Protein AF-0000000076752514 (afdb_homodimer)

Organism: NCBI:txid927661

Radius of gyration: 24.22 Å; Cα contacts (8 Å, |Δi|>4): 486; chains: 2; bounding box: 102×72×49 Å

Foldseek 3Di:
DPPPPPPPPDVVNVVLLVLLLCLQLVQCQPPNLVRQDLVNSCVVSVHDSVVCCVVPVDSLSSVLSSLVVVLVPDDADADPQALLVQQLRLLVSLLVCCQRRLVRRLVRLVVCPPVDVSSVVSNCSSVCSSCVSVLVSCVVWADPVLRVVLSCQLSVVSSCQCNVVVHHCDSVNNSVSSCVSCVVGDGDPPNPPPPD/DPPPPPPPPDVVVVVVLVLLLCLQLVQCQPPNLVRQDLVNSCVVSVHDSVVCCVVPVDSLSSVLSSLVVVLVPDDADADPQALLVQQLRLLVQLLVCCQRRLVRRLVRLVVCPPVDVSSVVSNVSSVCSSCVSVLVSCVVFADPVLRVVLSCQLSVVSSCQCNVVVHHCDSVNNSVSSCVSCVVGDGDPPNPPPPD

Sequence (392 aa):
MGTDPDASVDPRVARTHRDVVRTAADLLMSGGWDTVTHAEVARRAGYSKATLYAHWPTRLDLIRDAVTQICDEARHPEPGGDLRTDLVTGLTDFAQDLTGRLARVLGGVIERSGTDPVVEELRRLLYDTGTRMLRTVLETHLDARDVDPVLALLAGGIFVRIAFEGLVATPELIEDLVVRALASVQLPAGSDGQASMGTDPDASVDPRVARTHRDVVRTAADLLMSGGWDTVTHAEVARRAGYSKATLYAHWPTRLDLIRDAVTQICDEARHPEPGGDLRTDLVTGLTDFAQDLTGRLARVLGGVIERSGTDPVVEELRRLLYDTGTRMLRTVLETHLDARDVDPVLALLAGGIFVRIAFEGLVATPELIEDLVVRALASVQLPAGSDGQAS

Structure (mmCIF, N/CA/C/O backbone):
data_AF-0000000076752514-model_v1
#
loop_
_entity.id
_entity.type
_entity.pdbx_description
1 polymer 'Transcriptional regulator'
#
loop_
_atom_site.group_PDB
_atom_site.id
_atom_site.type_symbol
_atom_site.label_atom_id
_atom_site.label_alt_id
_atom_site.label_comp_id
_atom_site.label_asym_id
_atom_site.label_entity_id
_atom_site.label_seq_id
_atom_site.pdbx_PDB_ins_code
_atom_site.Cartn_x
_atom_site.Cartn_y
_atom_site.Cartn_z
_atom_site.occupancy
_atom_site.B_iso_or_equiv
_atom_site.auth_seq_id
_atom_site.auth_comp_id
_atom_site.auth_asym_id
_atom_site.auth_atom_id
_atom_site.pdbx_PDB_model_num
ATOM 1 N N . MET A 1 1 ? -48.531 -16.172 -22.125 1 37.53 1 MET A N 1
ATOM 2 C CA . MET A 1 1 ? -47.906 -16.922 -21.062 1 37.53 1 MET A CA 1
ATOM 3 C C . MET A 1 1 ? -46.406 -16.609 -20.984 1 37.53 1 MET A C 1
ATOM 5 O O . MET A 1 1 ? -45.625 -17.109 -21.812 1 37.53 1 MET A O 1
ATOM 9 N N . GLY A 1 2 ? -46 -15.344 -20.922 1 39.94 2 GLY A N 1
ATOM 10 C CA . GLY A 1 2 ? -44.688 -14.719 -20.984 1 39.94 2 GLY A CA 1
ATOM 11 C C . GLY A 1 2 ? -43.688 -15.32 -20 1 39.94 2 GLY A C 1
ATOM 12 O O . GLY A 1 2 ? -43.875 -15.227 -18.781 1 39.94 2 GLY A O 1
ATOM 13 N N . THR A 1 3 ? -43.062 -16.5 -20.297 1 40.81 3 THR A N 1
ATOM 14 C CA . THR A 1 3 ? -42.062 -17.188 -19.484 1 40.81 3 THR A CA 1
ATOM 15 C C . THR A 1 3 ? -40.969 -16.219 -19.062 1 40.81 3 THR A C 1
ATOM 17 O O . THR A 1 3 ? -40.25 -15.672 -19.906 1 40.81 3 THR A O 1
ATOM 20 N N . ASP A 1 4 ? -41.219 -15.328 -18.156 1 44.03 4 ASP A N 1
ATOM 21 C CA . ASP A 1 4 ? -40.281 -14.359 -17.562 1 44.03 4 ASP A CA 1
ATOM 22 C C . ASP A 1 4 ? -38.969 -15.023 -17.203 1 44.03 4 ASP A C 1
ATOM 24 O O . ASP A 1 4 ? -38.938 -15.969 -16.406 1 44.03 4 ASP A O 1
ATOM 28 N N . PRO A 1 5 ? -37.969 -15.266 -18.062 1 44.31 5 PRO A N 1
ATOM 29 C CA . PRO A 1 5 ? -36.688 -15.953 -17.875 1 44.31 5 PRO A CA 1
ATOM 30 C C . PRO A 1 5 ? -36 -15.523 -16.594 1 44.31 5 PRO A C 1
ATOM 32 O O . PRO A 1 5 ? -35.188 -14.586 -16.609 1 44.31 5 PRO A O 1
ATOM 35 N N . ASP A 1 6 ? -36.562 -15.086 -15.594 1 44.38 6 ASP A N 1
ATOM 36 C CA . ASP A 1 6 ? -35.781 -15.016 -14.367 1 44.38 6 ASP A CA 1
ATOM 37 C C . ASP A 1 6 ? -35 -16.297 -14.148 1 44.38 6 ASP A C 1
ATOM 39 O O . ASP A 1 6 ? -35.5 -17.266 -13.594 1 44.38 6 ASP A O 1
ATOM 43 N N . ALA A 1 7 ? -34.312 -16.953 -15.078 1 50.41 7 ALA A N 1
ATOM 44 C CA . ALA A 1 7 ? -33.656 -18.25 -15.203 1 50.41 7 ALA A CA 1
ATOM 45 C C . ALA A 1 7 ? -32.938 -18.625 -13.898 1 50.41 7 ALA A C 1
ATOM 47 O O . ALA A 1 7 ? -31.984 -17.969 -13.492 1 50.41 7 ALA A O 1
ATOM 48 N N . SER A 1 8 ? -33.469 -19.125 -12.812 1 59.75 8 SER A N 1
ATOM 49 C CA . SER A 1 8 ? -33.094 -19.766 -11.555 1 59.75 8 SER A CA 1
ATOM 50 C C . SER A 1 8 ? -31.828 -20.594 -11.727 1 59.75 8 SER A C 1
ATOM 52 O O . SER A 1 8 ? -31.781 -21.5 -12.555 1 59.75 8 SER A O 1
ATOM 54 N N . VAL A 1 9 ? -30.656 -19.953 -11.422 1 69.56 9 VAL A N 1
ATOM 55 C CA . VAL A 1 9 ? -29.406 -20.703 -11.438 1 69.56 9 VAL A CA 1
ATOM 56 C C . VAL A 1 9 ? -29.609 -22.094 -10.82 1 69.56 9 VAL A C 1
ATOM 58 O O . VAL A 1 9 ? -30.328 -22.219 -9.812 1 69.56 9 VAL A O 1
ATOM 61 N N . ASP A 1 10 ? -29.359 -23.188 -11.602 1 82.38 10 ASP A N 1
ATOM 62 C CA . ASP A 1 10 ? -29.344 -24.562 -11.094 1 82.38 10 ASP A CA 1
ATOM 63 C C . ASP A 1 10 ? -28.688 -24.625 -9.719 1 82.38 10 ASP A C 1
ATOM 65 O O . ASP A 1 10 ? -27.609 -24.078 -9.508 1 82.38 10 ASP A O 1
ATOM 69 N N . PRO A 1 11 ? -29.516 -24.984 -8.695 1 85.19 11 PRO A N 1
ATOM 70 C CA . PRO A 1 11 ? -29 -25.062 -7.332 1 85.19 11 PRO A CA 1
ATOM 71 C C . PRO A 1 11 ? -27.625 -25.719 -7.262 1 85.19 11 PRO A C 1
ATOM 73 O O . PRO A 1 11 ? -26.797 -25.359 -6.414 1 85.19 11 PRO A O 1
ATOM 76 N N . ARG A 1 12 ? -27.359 -26.703 -8.047 1 84.12 12 ARG A N 1
ATOM 77 C CA . ARG A 1 12 ? -26.062 -27.359 -8.055 1 84.12 12 ARG A CA 1
ATOM 78 C C . ARG A 1 12 ? -24.953 -26.391 -8.484 1 84.12 12 ARG A C 1
ATOM 80 O O . ARG A 1 12 ? -23.875 -26.391 -7.902 1 84.12 12 ARG A O 1
ATOM 87 N N . VAL A 1 13 ? -25.281 -25.641 -9.461 1 84.31 13 VAL A N 1
ATOM 88 C CA . VAL A 1 13 ? -24.344 -24.656 -9.961 1 84.31 13 VAL A CA 1
ATOM 89 C C . VAL A 1 13 ? -24.094 -23.578 -8.898 1 84.31 13 VAL A C 1
ATOM 91 O O . VAL A 1 13 ? -22.969 -23.141 -8.688 1 84.31 13 VAL A O 1
ATOM 94 N N . ALA A 1 14 ? -25.109 -23.281 -8.242 1 87.56 14 ALA A N 1
ATOM 95 C CA . ALA A 1 14 ? -25 -22.281 -7.188 1 87.56 14 ALA A CA 1
ATOM 96 C C . ALA A 1 14 ? -24.141 -22.781 -6.039 1 87.56 14 ALA A C 1
ATOM 98 O O . ALA A 1 14 ? -23.344 -22.016 -5.473 1 87.56 14 ALA A O 1
ATOM 99 N N . ARG A 1 15 ? -24.297 -23.969 -5.664 1 89.31 15 ARG A N 1
ATOM 100 C CA . ARG A 1 15 ? -23.5 -24.562 -4.605 1 89.31 15 ARG A CA 1
ATOM 101 C C . ARG A 1 15 ? -22.031 -24.625 -5 1 89.31 15 ARG A C 1
ATOM 103 O O . ARG A 1 15 ? -21.141 -24.312 -4.191 1 89.31 15 ARG A O 1
ATOM 110 N N . THR A 1 16 ? -21.797 -25.016 -6.254 1 90.19 16 THR A N 1
ATOM 111 C CA . THR A 1 16 ? -20.438 -25.062 -6.77 1 90.19 16 THR A CA 1
ATOM 112 C C . THR A 1 16 ? -19.781 -23.688 -6.691 1 90.19 16 THR A C 1
ATOM 114 O O . THR A 1 16 ? -18.656 -23.547 -6.199 1 90.19 16 THR A O 1
ATOM 117 N N . HIS A 1 17 ? -20.531 -22.734 -7.133 1 93.81 17 HIS A N 1
ATOM 118 C CA . HIS A 1 17 ? -20 -21.375 -7.137 1 93.81 17 HIS A CA 1
ATOM 119 C C . HIS A 1 17 ? -19.672 -20.922 -5.723 1 93.81 17 HIS A C 1
ATOM 121 O O . HIS A 1 17 ? -18.594 -20.375 -5.477 1 93.81 17 HIS A O 1
ATOM 127 N N . ARG A 1 18 ? -20.547 -21.188 -4.887 1 93.81 18 ARG A N 1
ATOM 128 C CA . ARG A 1 18 ? -20.359 -20.781 -3.498 1 93.81 18 ARG A CA 1
ATOM 129 C C . ARG A 1 18 ? -19.125 -21.453 -2.896 1 93.81 18 ARG A C 1
ATOM 131 O O . ARG A 1 18 ? -18.281 -20.797 -2.301 1 93.81 18 ARG A O 1
ATOM 138 N N . ASP A 1 19 ? -19 -22.75 -3.07 1 96.5 19 ASP A N 1
ATOM 139 C CA . ASP A 1 19 ? -17.906 -23.516 -2.496 1 96.5 19 ASP A CA 1
ATOM 140 C C . ASP A 1 19 ? -16.562 -23.078 -3.072 1 96.5 19 ASP A C 1
ATOM 142 O O . ASP A 1 19 ? -15.602 -22.875 -2.33 1 96.5 19 ASP A O 1
ATOM 146 N N . VAL A 1 20 ? -16.531 -22.906 -4.34 1 97.69 20 VAL A N 1
ATOM 147 C CA . VAL A 1 20 ? -15.289 -22.594 -5.039 1 97.69 20 VAL A CA 1
ATOM 148 C C . VAL A 1 20 ? -14.852 -21.172 -4.695 1 97.69 20 VAL A C 1
ATOM 150 O O . VAL A 1 20 ? -13.688 -20.953 -4.359 1 97.69 20 VAL A O 1
ATOM 153 N N . VAL A 1 21 ? -15.781 -20.328 -4.695 1 98 21 VAL A N 1
ATOM 154 C CA . VAL A 1 21 ? -15.461 -18.938 -4.457 1 98 21 VAL A CA 1
ATOM 155 C C . VAL A 1 21 ? -15.031 -18.734 -3.004 1 98 21 VAL A C 1
ATOM 157 O O . VAL A 1 21 ? -14.078 -18.016 -2.723 1 98 21 VAL A O 1
ATOM 160 N N . ARG A 1 22 ? -15.695 -19.406 -2.117 1 97.31 22 ARG A N 1
ATOM 161 C CA . ARG A 1 22 ? -15.312 -19.344 -0.711 1 97.31 22 ARG A CA 1
ATOM 162 C C . ARG A 1 22 ? -13.906 -19.906 -0.497 1 97.31 22 ARG A C 1
ATOM 164 O O . ARG A 1 22 ? -13.102 -19.312 0.221 1 97.31 22 ARG A O 1
ATOM 171 N N . THR A 1 23 ? -13.656 -21 -1.129 1 98.12 23 THR A N 1
ATOM 172 C CA . THR A 1 23 ? -12.336 -21.609 -1.036 1 98.12 23 THR A CA 1
ATOM 173 C C . THR A 1 23 ? -11.266 -20.688 -1.599 1 98.12 23 THR A C 1
ATOM 175 O O . THR A 1 23 ? -10.211 -20.5 -0.985 1 98.12 23 THR A O 1
ATOM 178 N N . ALA A 1 24 ? -11.555 -20.078 -2.746 1 98 24 ALA A N 1
ATOM 179 C CA . ALA A 1 24 ? -10.625 -19.141 -3.367 1 98 24 ALA A CA 1
ATOM 180 C C . ALA A 1 24 ? -10.375 -17.938 -2.465 1 98 24 ALA A C 1
ATOM 182 O O . ALA A 1 24 ? -9.234 -17.484 -2.322 1 98 24 ALA A O 1
ATOM 183 N N . ALA A 1 25 ? -11.398 -17.453 -1.871 1 96.69 25 ALA A N 1
ATOM 184 C CA . ALA A 1 25 ? -11.289 -16.312 -0.967 1 96.69 25 ALA A CA 1
ATOM 185 C C . ALA A 1 25 ? -10.422 -16.656 0.244 1 96.69 25 ALA A C 1
ATOM 187 O O . ALA A 1 25 ? -9.562 -15.867 0.645 1 96.69 25 ALA A O 1
ATOM 188 N N . ASP A 1 26 ? -10.625 -17.828 0.796 1 95.44 26 ASP A N 1
ATOM 189 C CA . ASP A 1 26 ? -9.852 -18.281 1.943 1 95.44 26 ASP A CA 1
ATOM 190 C C . ASP A 1 26 ? -8.367 -18.406 1.587 1 95.44 26 ASP A C 1
ATOM 192 O O . ASP A 1 26 ? -7.5 -18.016 2.367 1 95.44 26 ASP A O 1
ATOM 196 N N . LEU A 1 27 ? -8.109 -18.938 0.419 1 95.56 27 LEU A N 1
ATOM 197 C CA . LEU A 1 27 ? -6.742 -19.094 -0.051 1 95.56 27 LEU A CA 1
ATOM 198 C C . LEU A 1 27 ? -6.086 -17.734 -0.265 1 95.56 27 LEU A C 1
ATOM 200 O O . LEU A 1 27 ? -4.934 -17.531 0.126 1 95.56 27 LEU A O 1
ATOM 204 N N . LEU A 1 28 ? -6.832 -16.875 -0.858 1 94.75 28 LEU A N 1
ATOM 205 C CA . LEU A 1 28 ? -6.32 -15.531 -1.119 1 94.75 28 LEU A CA 1
ATOM 206 C C . LEU A 1 28 ? -5.961 -14.82 0.184 1 94.75 28 LEU A C 1
ATOM 208 O O . LEU A 1 28 ? -4.887 -14.227 0.297 1 94.75 28 LEU A O 1
ATOM 212 N N . MET A 1 29 ? -6.773 -14.93 1.171 1 90.94 29 MET A N 1
ATOM 213 C CA . MET A 1 29 ? -6.602 -14.242 2.447 1 90.94 29 MET A CA 1
ATOM 214 C C . MET A 1 29 ? -5.465 -14.867 3.252 1 90.94 29 MET A C 1
ATOM 216 O O . MET A 1 29 ? -4.73 -14.164 3.945 1 90.94 29 MET A O 1
ATOM 220 N N . SER A 1 30 ? -5.273 -16.141 3.143 1 88.81 30 SER A N 1
ATOM 221 C CA . SER A 1 30 ? -4.301 -16.828 3.977 1 88.81 30 SER A CA 1
ATOM 222 C C . SER A 1 30 ? -2.939 -16.906 3.291 1 88.81 30 SER A C 1
ATOM 224 O O . SER A 1 30 ? -1.901 -16.766 3.941 1 88.81 30 SER A O 1
ATOM 226 N N . GLY A 1 31 ? -2.963 -17.094 1.942 1 86.81 31 GLY A N 1
ATOM 227 C CA . GLY A 1 31 ? -1.712 -17.391 1.259 1 86.81 31 GLY A CA 1
ATOM 228 C C . GLY A 1 31 ? -1.347 -16.344 0.219 1 86.81 31 GLY A C 1
ATOM 229 O O . GLY A 1 31 ? -0.214 -16.312 -0.265 1 86.81 31 GLY A O 1
ATOM 230 N N . GLY A 1 32 ? -2.346 -15.523 -0.124 1 88.56 32 GLY A N 1
ATOM 231 C CA . GLY A 1 32 ? -2.047 -14.469 -1.079 1 88.56 32 GLY A CA 1
ATOM 232 C C . GLY A 1 32 ? -2.383 -14.844 -2.51 1 88.56 32 GLY A C 1
ATOM 233 O O . GLY A 1 32 ? -2.939 -15.914 -2.76 1 88.56 32 GLY A O 1
ATOM 234 N N . TRP A 1 33 ? -2.049 -13.992 -3.436 1 90.44 33 TRP A N 1
ATOM 235 C CA . TRP A 1 33 ? -2.43 -14.023 -4.844 1 90.44 33 TRP A CA 1
ATOM 236 C C . TRP A 1 33 ? -1.947 -15.312 -5.508 1 90.44 33 TRP A C 1
ATOM 238 O O . TRP A 1 33 ? -2.709 -15.977 -6.215 1 90.44 33 TRP A O 1
ATOM 248 N N . ASP A 1 34 ? -0.766 -15.758 -5.219 1 88.88 34 ASP A N 1
ATOM 249 C CA . ASP A 1 34 ? -0.127 -16.859 -5.934 1 88.88 34 ASP A CA 1
ATOM 250 C C . ASP A 1 34 ? -0.702 -18.203 -5.492 1 88.88 34 ASP A C 1
ATOM 252 O O . ASP A 1 34 ? -0.526 -19.219 -6.18 1 88.88 34 ASP A O 1
ATOM 256 N N . THR A 1 35 ? -1.351 -18.219 -4.43 1 91.62 35 THR A N 1
ATOM 257 C CA . THR A 1 35 ? -1.882 -19.469 -3.912 1 91.62 35 THR A CA 1
ATOM 258 C C . THR A 1 35 ? -3.215 -19.812 -4.574 1 91.62 35 THR A C 1
ATOM 260 O O . THR A 1 35 ? -3.684 -20.938 -4.496 1 91.62 35 THR A O 1
ATOM 263 N N . VAL A 1 36 ? -3.822 -18.828 -5.184 1 96.5 36 VAL A N 1
ATOM 264 C CA . VAL A 1 36 ? -5.117 -19.047 -5.816 1 96.5 36 VAL A CA 1
ATOM 265 C C . VAL A 1 36 ? -4.918 -19.562 -7.242 1 96.5 36 VAL A C 1
ATOM 267 O O . VAL A 1 36 ? -4.727 -18.766 -8.172 1 96.5 36 VAL A O 1
ATOM 270 N N . THR A 1 37 ? -4.957 -20.844 -7.383 1 97.06 37 THR A N 1
ATOM 271 C CA . THR A 1 37 ? -4.883 -21.5 -8.68 1 97.06 37 THR A CA 1
ATOM 272 C C . THR A 1 37 ? -6.055 -22.469 -8.859 1 97.06 37 THR A C 1
ATOM 274 O O . THR A 1 37 ? -6.641 -22.938 -7.879 1 97.06 37 THR A O 1
ATOM 277 N N . HIS A 1 38 ? -6.3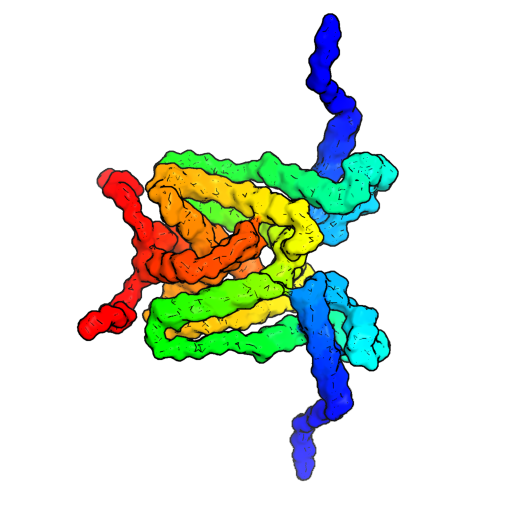36 -22.75 -10.156 1 97.81 38 HIS A N 1
ATOM 278 C CA . HIS A 1 38 ? -7.398 -23.719 -10.43 1 97.81 38 HIS A CA 1
ATOM 279 C C . HIS A 1 38 ? -7.137 -25.047 -9.727 1 97.81 38 HIS A C 1
ATOM 281 O O . HIS A 1 38 ? -8.039 -25.609 -9.102 1 97.81 38 HIS A O 1
ATOM 287 N N . ALA A 1 39 ? -5.949 -25.484 -9.781 1 97.81 39 ALA A N 1
ATOM 288 C CA . ALA A 1 39 ? -5.582 -26.781 -9.195 1 97.81 39 ALA A CA 1
ATOM 289 C C . ALA A 1 39 ? -5.789 -26.781 -7.688 1 97.81 39 ALA A C 1
ATOM 291 O O . ALA A 1 39 ? -6.438 -27.672 -7.145 1 97.81 39 ALA A O 1
ATOM 292 N N . GLU A 1 40 ? -5.301 -25.781 -7.012 1 97.69 40 GLU A N 1
ATOM 293 C CA . GLU A 1 40 ? -5.371 -25.719 -5.555 1 97.69 40 GLU A CA 1
ATOM 294 C C . GLU A 1 40 ? -6.805 -25.516 -5.078 1 97.69 40 GLU A C 1
ATOM 296 O O . GLU A 1 40 ? -7.242 -26.141 -4.113 1 97.69 40 GLU A O 1
ATOM 301 N N . VAL A 1 41 ? -7.531 -24.656 -5.742 1 98.31 41 VAL A N 1
ATOM 302 C CA . VAL A 1 41 ? -8.914 -24.375 -5.359 1 98.31 41 VAL A CA 1
ATOM 303 C C . VAL A 1 41 ? -9.766 -25.625 -5.59 1 98.31 41 VAL A C 1
ATOM 305 O O . VAL A 1 41 ? -10.594 -25.984 -4.742 1 98.31 41 VAL A O 1
ATOM 308 N N . ALA A 1 42 ? -9.578 -26.297 -6.727 1 98.12 42 ALA A N 1
ATOM 309 C CA . ALA A 1 42 ? -10.32 -27.516 -7.031 1 98.12 42 ALA A CA 1
ATOM 310 C C . ALA A 1 42 ? -10.078 -28.578 -5.965 1 98.12 42 ALA A C 1
ATOM 312 O O . ALA A 1 42 ? -11.023 -29.172 -5.438 1 98.12 42 ALA A O 1
ATOM 313 N N . ARG A 1 43 ? -8.844 -28.75 -5.664 1 97.94 43 ARG A N 1
ATOM 314 C CA . ARG A 1 43 ? -8.445 -29.75 -4.676 1 97.94 43 ARG A CA 1
ATOM 315 C C . ARG A 1 43 ? -9.102 -29.469 -3.328 1 97.94 43 ARG A C 1
ATOM 317 O O . ARG A 1 43 ? -9.688 -30.359 -2.721 1 97.94 43 ARG A O 1
ATOM 324 N N . ARG A 1 44 ? -9.086 -28.312 -2.848 1 97.31 44 ARG A N 1
ATOM 325 C CA . ARG A 1 44 ? -9.578 -27.953 -1.523 1 97.31 44 ARG A CA 1
ATOM 326 C C . ARG A 1 44 ? -11.102 -27.922 -1.49 1 97.31 44 ARG A C 1
ATOM 328 O O . ARG A 1 44 ? -11.711 -28.25 -0.469 1 97.31 44 ARG A O 1
ATOM 335 N N . ALA A 1 45 ? -11.688 -27.484 -2.574 1 97.25 45 ALA A N 1
ATOM 336 C CA . ALA A 1 45 ? -13.141 -27.344 -2.641 1 97.25 45 ALA A CA 1
ATOM 337 C C . ALA A 1 45 ? -13.797 -28.688 -2.957 1 97.25 45 ALA A C 1
ATOM 339 O O . ALA A 1 45 ? -15.008 -28.844 -2.797 1 97.25 45 ALA A O 1
ATOM 340 N N . GLY A 1 46 ? -13.023 -29.641 -3.459 1 97.5 46 GLY A N 1
ATOM 341 C CA . GLY A 1 46 ? -13.555 -30.969 -3.744 1 97.5 46 GLY A CA 1
ATOM 342 C C . GLY A 1 46 ? -14.219 -31.062 -5.102 1 97.5 46 GLY A C 1
ATOM 343 O O . GLY A 1 46 ? -15.258 -31.719 -5.242 1 97.5 46 GLY A O 1
ATOM 344 N N . TYR A 1 47 ? -13.719 -30.312 -6.039 1 97.25 47 TYR A N 1
ATOM 345 C CA . TYR A 1 47 ? -14.219 -30.359 -7.406 1 97.25 47 TYR A CA 1
ATOM 346 C C . TYR A 1 47 ? -13.102 -30.703 -8.383 1 97.25 47 TYR A C 1
ATOM 348 O O . TYR A 1 47 ? -11.922 -30.656 -8.031 1 97.25 47 TYR A O 1
ATOM 356 N N . SER A 1 48 ? -13.516 -31.047 -9.57 1 96.81 48 SER A N 1
ATOM 357 C CA . SER A 1 48 ? -12.516 -31.312 -10.609 1 96.81 48 SER A CA 1
ATOM 358 C C . SER A 1 48 ? -11.977 -30.016 -11.195 1 96.81 48 SER A C 1
ATOM 360 O O . SER A 1 48 ? -12.68 -29 -11.227 1 96.81 48 SER A O 1
ATOM 362 N N . LYS A 1 49 ? -10.719 -30.047 -11.648 1 96.94 49 LYS A N 1
ATOM 363 C CA . LYS A 1 49 ? -10.148 -28.906 -12.352 1 96.94 49 LYS A CA 1
ATOM 364 C C . LYS A 1 49 ? -11 -28.516 -13.555 1 96.94 49 LYS A C 1
ATOM 366 O O . LYS A 1 49 ? -11.164 -27.328 -13.852 1 96.94 49 LYS A O 1
ATOM 371 N N . ALA A 1 50 ? -11.5 -29.531 -14.273 1 96.75 50 ALA A N 1
ATOM 372 C CA . ALA A 1 50 ? -12.336 -29.297 -15.445 1 96.75 50 ALA A CA 1
ATOM 373 C C . ALA A 1 50 ? -13.562 -28.469 -15.086 1 96.75 50 ALA A C 1
ATOM 375 O O . ALA A 1 50 ? -13.953 -27.562 -15.828 1 96.75 50 ALA A O 1
ATOM 376 N N . THR A 1 51 ? -14.133 -28.781 -13.992 1 96.25 51 THR A N 1
ATOM 377 C CA . THR A 1 51 ? -15.289 -28.031 -13.516 1 96.25 51 THR A CA 1
ATOM 378 C C . THR A 1 51 ? -14.938 -26.562 -13.305 1 96.25 51 THR A C 1
ATOM 380 O O . THR A 1 51 ? -15.711 -25.688 -13.672 1 96.25 51 THR A O 1
ATOM 383 N N . LEU A 1 52 ? -13.781 -26.25 -12.695 1 97.56 52 LEU A N 1
ATOM 384 C CA . LEU A 1 52 ? -13.375 -24.875 -12.43 1 97.56 52 LEU A CA 1
ATOM 385 C C . LEU A 1 52 ? -13.094 -24.141 -13.734 1 97.56 52 LEU A C 1
ATOM 387 O O . LEU A 1 52 ? -13.539 -23 -13.906 1 97.56 52 LEU A O 1
ATOM 391 N N . TYR A 1 53 ? -12.445 -24.781 -14.664 1 97.44 53 TYR A N 1
ATOM 392 C CA . TYR A 1 53 ? -12.109 -24.109 -15.914 1 97.44 53 TYR A CA 1
ATOM 393 C C . TYR A 1 53 ? -13.367 -23.766 -16.703 1 97.44 53 TYR A C 1
ATOM 395 O O . TYR A 1 53 ? -13.406 -22.766 -17.422 1 97.44 53 TYR A O 1
ATOM 403 N N . ALA A 1 54 ? -14.383 -24.594 -16.562 1 96.38 54 ALA A N 1
ATOM 404 C CA . ALA A 1 54 ? -15.641 -24.344 -17.266 1 96.38 54 ALA A CA 1
ATOM 405 C C . ALA A 1 54 ? -16.297 -23.062 -16.766 1 96.38 54 ALA A C 1
ATOM 407 O O . ALA A 1 54 ? -16.875 -22.312 -17.562 1 96.38 54 ALA A O 1
ATOM 408 N N . HIS A 1 55 ? -16.156 -22.766 -15.523 1 96.38 55 HIS A N 1
ATOM 409 C CA . HIS A 1 55 ? -16.828 -21.625 -14.922 1 96.38 55 HIS A CA 1
ATOM 410 C C . HIS A 1 55 ? -15.883 -20.438 -14.789 1 96.38 55 HIS A C 1
ATOM 412 O O . HIS A 1 55 ? -16.328 -19.281 -14.805 1 96.38 55 HIS A O 1
ATOM 418 N N . TRP A 1 56 ? -14.594 -20.688 -14.633 1 97.88 56 TRP A N 1
ATOM 419 C CA . TRP A 1 56 ? -13.531 -19.688 -14.492 1 97.88 56 TRP A CA 1
ATOM 420 C C . TRP A 1 56 ? -12.375 -19.984 -15.445 1 97.88 56 TRP A C 1
ATOM 422 O O . TRP A 1 56 ? -11.359 -20.562 -15.047 1 97.88 56 TRP A O 1
ATOM 432 N N . PRO A 1 57 ? -12.469 -19.469 -16.609 1 97.44 57 PRO A N 1
ATOM 433 C CA . PRO A 1 57 ? -11.484 -19.812 -17.625 1 97.44 57 PRO A CA 1
ATOM 434 C C . PRO A 1 57 ? -10.078 -19.328 -17.297 1 97.44 57 PRO A C 1
ATOM 436 O O . PRO A 1 57 ? -9.094 -19.922 -17.734 1 97.44 57 PRO A O 1
ATOM 439 N N . THR A 1 58 ? -10.055 -18.219 -16.469 1 96 58 THR A N 1
ATOM 440 C CA . THR A 1 58 ? -8.742 -17.703 -16.109 1 96 58 THR A CA 1
ATOM 441 C C . THR A 1 58 ? -8.602 -17.609 -14.594 1 96 58 THR A C 1
ATOM 443 O O . THR A 1 58 ? -9.602 -17.578 -13.875 1 96 58 THR A O 1
ATOM 446 N N . ARG A 1 59 ? -7.414 -17.594 -14.156 1 95.38 59 ARG A N 1
ATOM 447 C CA . ARG A 1 59 ? -7.121 -17.406 -12.742 1 95.38 59 ARG A CA 1
ATOM 448 C C . ARG A 1 59 ? -7.691 -16.094 -12.234 1 95.38 59 ARG A C 1
ATOM 450 O O . ARG A 1 59 ? -8.18 -16 -11.102 1 95.38 59 ARG A O 1
ATOM 457 N N . LEU A 1 60 ? -7.648 -15.117 -13.055 1 95.31 60 LEU A N 1
ATOM 458 C CA . LEU A 1 60 ? -8.148 -13.797 -12.688 1 95.31 60 LEU A CA 1
ATOM 459 C C . LEU A 1 60 ? -9.648 -13.82 -12.453 1 95.31 60 LEU A C 1
ATOM 461 O O . LEU A 1 60 ? -10.164 -13.102 -11.594 1 95.31 60 LEU A O 1
ATOM 465 N N . ASP A 1 61 ? -10.297 -14.672 -13.148 1 96.31 61 ASP A N 1
ATOM 466 C CA . ASP A 1 61 ? -11.719 -14.852 -12.906 1 96.31 61 ASP A CA 1
ATOM 467 C C . ASP A 1 61 ? -11.977 -15.367 -11.484 1 96.31 61 ASP A C 1
ATOM 469 O O . ASP A 1 61 ? -12.906 -14.914 -10.812 1 96.31 61 ASP A O 1
ATOM 473 N N . LEU A 1 62 ? -11.156 -16.328 -11.07 1 96.69 62 LEU A N 1
ATOM 474 C CA . LEU A 1 62 ? -11.258 -16.859 -9.719 1 96.69 62 LEU A CA 1
ATOM 475 C C . LEU A 1 62 ? -10.961 -15.781 -8.688 1 96.69 62 LEU A C 1
ATOM 477 O O . LEU A 1 62 ? -11.695 -15.633 -7.703 1 96.69 62 LEU A O 1
ATOM 481 N N . ILE A 1 63 ? -9.969 -15.031 -8.93 1 97 63 ILE A N 1
ATOM 482 C CA . ILE A 1 63 ? -9.539 -13.992 -8 1 97 63 ILE A CA 1
ATOM 483 C C . ILE A 1 63 ? -10.609 -12.906 -7.918 1 97 63 ILE A C 1
ATOM 485 O O . ILE A 1 63 ? -10.922 -12.414 -6.832 1 97 63 ILE A O 1
ATOM 489 N N . ARG A 1 64 ? -11.125 -12.555 -9.055 1 97.19 64 ARG A N 1
ATOM 490 C CA . ARG A 1 64 ? -12.188 -11.547 -9.094 1 97.19 64 ARG A CA 1
ATOM 491 C C . ARG A 1 64 ? -13.359 -11.953 -8.211 1 97.19 64 ARG A C 1
ATOM 493 O O . ARG A 1 64 ? -13.812 -11.172 -7.379 1 97.19 64 ARG A O 1
ATOM 500 N N . ASP A 1 65 ? -13.789 -13.156 -8.383 1 97.56 65 ASP A N 1
ATOM 501 C CA . ASP A 1 65 ? -14.938 -13.609 -7.594 1 97.56 65 ASP A CA 1
ATOM 502 C C . ASP A 1 65 ? -14.562 -13.758 -6.117 1 97.56 65 ASP A C 1
ATOM 504 O O . ASP A 1 65 ? -15.391 -13.508 -5.238 1 97.56 65 ASP A O 1
ATOM 508 N N . ALA A 1 66 ? -13.359 -14.195 -5.82 1 97.38 66 ALA A N 1
ATOM 509 C CA . ALA A 1 66 ? -12.875 -14.281 -4.445 1 97.38 66 ALA A CA 1
ATOM 510 C C . ALA A 1 66 ? -12.891 -12.914 -3.771 1 97.38 66 ALA A C 1
ATOM 512 O O . ALA A 1 66 ? -13.391 -12.773 -2.656 1 97.38 66 ALA A O 1
ATOM 513 N N . VAL A 1 67 ? -12.391 -11.922 -4.43 1 96.81 67 VAL A N 1
ATOM 514 C CA . VAL A 1 67 ? -12.336 -10.57 -3.885 1 96.81 67 VAL A CA 1
ATOM 515 C C . VAL A 1 67 ? -13.75 -10.039 -3.688 1 96.81 67 VAL A C 1
ATOM 517 O O . VAL A 1 67 ? -14.055 -9.422 -2.662 1 96.81 67 VAL A O 1
ATOM 520 N N . THR A 1 68 ? -14.578 -10.266 -4.695 1 96.56 68 THR A N 1
ATOM 521 C CA . THR A 1 68 ? -15.969 -9.828 -4.582 1 96.56 68 THR A CA 1
ATOM 522 C C . THR A 1 68 ? -16.625 -10.445 -3.355 1 96.56 68 THR A C 1
ATOM 524 O O . THR A 1 68 ? -17.328 -9.758 -2.607 1 96.56 68 THR A O 1
ATOM 527 N N . GLN A 1 69 ? -16.359 -11.719 -3.143 1 95.75 69 GLN A N 1
ATOM 528 C CA . GLN A 1 69 ? -16.891 -12.406 -1.977 1 95.75 69 GLN A CA 1
ATOM 529 C C . GLN A 1 69 ? -16.375 -11.797 -0.682 1 95.75 69 GLN A C 1
ATOM 531 O O . GLN A 1 69 ? -17.141 -11.602 0.271 1 95.75 69 GLN A O 1
ATOM 536 N N . ILE A 1 70 ? -15.133 -11.531 -0.611 1 93.94 70 ILE A N 1
ATOM 537 C CA . ILE A 1 70 ? -14.508 -10.914 0.556 1 93.94 70 ILE A CA 1
ATOM 538 C C . ILE A 1 70 ? -15.188 -9.578 0.855 1 93.94 70 ILE A C 1
ATOM 540 O O . ILE A 1 70 ? -15.539 -9.297 2.004 1 93.94 70 ILE A O 1
ATOM 544 N N . CYS A 1 71 ? -15.406 -8.797 -0.149 1 95.06 71 CYS A N 1
ATOM 545 C CA . CYS A 1 71 ? -16.016 -7.48 0.006 1 95.06 71 CYS A CA 1
ATOM 546 C C . CYS A 1 71 ? -17.484 -7.602 0.412 1 95.06 71 CYS A C 1
ATOM 548 O O . CYS A 1 71 ? -17.969 -6.824 1.232 1 95.06 71 CYS A O 1
ATOM 550 N N . ASP A 1 72 ? -18.141 -8.625 -0.154 1 93.94 72 ASP A N 1
ATOM 551 C CA . ASP A 1 72 ? -19.547 -8.836 0.149 1 93.94 72 ASP A CA 1
ATOM 552 C C . ASP A 1 72 ? -19.75 -9.242 1.606 1 93.94 72 ASP A C 1
ATOM 554 O O . ASP A 1 72 ? -20.766 -8.938 2.213 1 93.94 72 ASP A O 1
ATOM 558 N N . GLU A 1 73 ? -18.781 -9.883 2.172 1 92.31 73 GLU A N 1
ATOM 559 C CA . GLU A 1 73 ? -18.906 -10.398 3.531 1 92.31 73 GLU A CA 1
ATOM 560 C C . GLU A 1 73 ? -18.375 -9.398 4.555 1 92.31 73 GLU A C 1
ATOM 562 O O . GLU A 1 73 ? -18.469 -9.625 5.762 1 92.31 73 GLU A O 1
ATOM 567 N N . ALA A 1 74 ? -17.828 -8.359 4.031 1 91 74 ALA A N 1
ATOM 568 C CA . ALA A 1 74 ? -17.281 -7.352 4.938 1 91 74 ALA A CA 1
ATOM 569 C C . ALA A 1 74 ? -18.391 -6.715 5.773 1 91 74 ALA A C 1
ATOM 571 O O . ALA A 1 74 ? -19.438 -6.348 5.246 1 91 74 ALA A O 1
ATOM 572 N N . ARG A 1 75 ? -18.141 -6.672 7.059 1 91.69 75 ARG A N 1
ATOM 573 C CA . ARG A 1 75 ? -19.062 -6.016 7.984 1 91.69 75 ARG A CA 1
ATOM 574 C C . ARG A 1 75 ? -18.406 -4.801 8.633 1 91.69 75 ARG A C 1
ATOM 576 O O . ARG A 1 75 ? -17.266 -4.875 9.102 1 91.69 75 ARG A O 1
ATOM 583 N N . HIS A 1 76 ? -19.078 -3.729 8.594 1 93.56 76 HIS A N 1
ATOM 584 C CA . HIS A 1 76 ? -18.609 -2.473 9.18 1 93.56 76 HIS A CA 1
ATOM 585 C C . HIS A 1 76 ? -19.609 -1.927 10.188 1 93.56 76 HIS A C 1
ATOM 587 O O . HIS A 1 76 ? -20.812 -2.154 10.055 1 93.56 76 HIS A O 1
ATOM 593 N N . PRO A 1 77 ? -19.078 -1.231 11.211 1 94.25 77 PRO A N 1
ATOM 594 C CA . PRO A 1 77 ? -20 -0.599 12.164 1 94.25 77 PRO A CA 1
ATOM 595 C C . PRO A 1 77 ? -20.891 0.457 11.508 1 94.25 77 PRO A C 1
ATOM 597 O O . PRO A 1 77 ? -20.562 0.973 10.438 1 94.25 77 PRO A O 1
ATOM 600 N N . GLU A 1 78 ? -22 0.679 12.156 1 93.75 78 GLU A N 1
ATOM 601 C CA . GLU A 1 78 ? -22.891 1.751 11.727 1 93.75 78 GLU A CA 1
ATOM 602 C C . GLU A 1 78 ? -22.562 3.062 12.43 1 93.75 78 GLU A C 1
ATOM 604 O O . GLU A 1 78 ? -22.266 3.072 13.625 1 93.75 78 GLU A O 1
ATOM 609 N N . PRO A 1 79 ? -22.625 4.082 11.648 1 94.81 79 PRO A N 1
ATOM 610 C CA . PRO A 1 79 ? -22.375 5.371 12.297 1 94.81 79 PRO A CA 1
ATOM 611 C C . PRO A 1 79 ? -23.406 5.695 13.375 1 94.81 79 PRO A C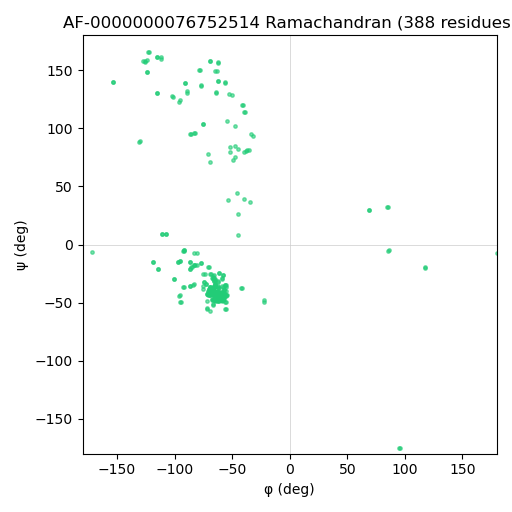 1
ATOM 613 O O . PRO A 1 79 ? -24.594 5.383 13.227 1 94.81 79 PRO A O 1
ATOM 616 N N . GLY A 1 80 ? -22.969 6.254 14.43 1 95.19 80 GLY A N 1
ATOM 617 C CA . GLY A 1 80 ? -23.828 6.633 15.547 1 95.19 80 GLY A CA 1
ATOM 618 C C . GLY A 1 80 ? -24.281 8.078 15.492 1 95.19 80 GLY A C 1
ATOM 619 O O . GLY A 1 80 ? -25.141 8.492 16.266 1 95.19 80 GLY A O 1
ATOM 620 N N . GLY A 1 81 ? -23.672 8.906 14.672 1 94.69 81 GLY A N 1
ATOM 621 C CA . GLY A 1 81 ? -24.141 10.266 14.492 1 94.69 81 GLY A CA 1
ATOM 622 C C . GLY A 1 81 ? -23.125 11.312 14.922 1 94.69 81 GLY A C 1
ATOM 623 O O . GLY A 1 81 ? -23.219 12.477 14.531 1 94.69 81 GLY A O 1
ATOM 624 N N . ASP A 1 82 ? -22.156 10.891 15.75 1 96.06 82 ASP A N 1
ATOM 625 C CA . ASP A 1 82 ? -21.109 11.82 16.172 1 96.06 82 ASP A CA 1
ATOM 626 C C . ASP A 1 82 ? -19.859 11.688 15.305 1 96.06 82 ASP A C 1
ATOM 628 O O . ASP A 1 82 ? -19.281 10.602 15.211 1 96.06 82 ASP A O 1
ATOM 632 N N . LEU A 1 83 ? -19.469 12.758 14.719 1 96.69 83 LEU A N 1
ATOM 633 C CA . LEU A 1 83 ? -18.406 12.758 13.727 1 96.69 83 LEU A CA 1
ATOM 634 C C . LEU A 1 83 ? -17.141 12.125 14.297 1 96.69 83 LEU A C 1
ATOM 636 O O . LEU A 1 83 ? -16.609 11.156 13.742 1 96.69 83 LEU A O 1
ATOM 640 N N . ARG A 1 84 ? -16.641 12.609 15.391 1 96.31 84 ARG A N 1
ATOM 641 C CA . ARG A 1 84 ? -15.375 12.156 15.938 1 96.31 84 ARG A CA 1
ATOM 642 C C . ARG A 1 84 ? -15.453 10.703 16.375 1 96.31 84 ARG A C 1
ATOM 644 O O . ARG A 1 84 ? -14.586 9.891 16.031 1 96.31 84 ARG A O 1
ATOM 651 N N . THR A 1 85 ? -16.484 10.367 17.109 1 97.12 85 THR A N 1
ATOM 652 C CA . THR A 1 85 ? -16.656 9 17.594 1 97.12 85 THR A CA 1
ATOM 653 C C . THR A 1 85 ? -16.797 8.031 16.422 1 97.12 85 THR A C 1
ATOM 655 O O . THR A 1 85 ? -16.203 6.945 16.438 1 97.12 85 THR A O 1
ATOM 658 N N . ASP A 1 86 ? -17.5 8.43 15.453 1 98.12 86 ASP A N 1
ATOM 659 C CA . ASP A 1 86 ? -17.703 7.57 14.297 1 98.12 86 ASP A CA 1
ATOM 660 C C . ASP A 1 86 ? -16.422 7.395 13.5 1 98.12 86 ASP A C 1
ATOM 662 O O . ASP A 1 86 ? -16.141 6.305 12.984 1 98.12 86 ASP A O 1
ATOM 666 N N . LEU A 1 87 ? -15.633 8.43 13.367 1 98.19 87 LEU A N 1
ATOM 667 C CA . LEU A 1 87 ? -14.367 8.32 12.656 1 98.19 87 LEU A CA 1
ATOM 668 C C . LEU A 1 87 ? -13.406 7.402 13.414 1 98.19 87 LEU A C 1
ATOM 670 O O . LEU A 1 87 ? -12.703 6.59 12.797 1 98.19 87 LEU A O 1
ATOM 674 N N . VAL A 1 88 ? -13.375 7.543 14.688 1 98.38 88 VAL A N 1
ATOM 675 C CA . VAL A 1 88 ? -12.508 6.684 15.492 1 98.38 88 VAL A CA 1
ATOM 676 C C . VAL A 1 88 ? -12.953 5.23 15.344 1 98.38 88 VAL A C 1
ATOM 678 O O . VAL A 1 88 ? -12.117 4.344 15.125 1 98.38 88 VAL A O 1
ATOM 681 N N . THR A 1 89 ? -14.219 4.98 15.422 1 98 89 THR A N 1
ATOM 682 C CA . THR A 1 89 ? -14.758 3.639 15.258 1 98 89 THR A CA 1
ATOM 683 C C . THR A 1 89 ? -14.445 3.098 13.867 1 98 89 THR A C 1
ATOM 685 O O . THR A 1 89 ? -14 1.956 13.719 1 98 89 THR A O 1
ATOM 688 N N . GLY A 1 90 ? -14.703 3.91 12.906 1 97.44 90 GLY A N 1
ATOM 689 C CA . GLY A 1 90 ? -14.438 3.516 11.531 1 97.44 90 GLY A CA 1
ATOM 690 C C . GLY A 1 90 ? -12.969 3.232 11.258 1 97.44 90 GLY A C 1
ATOM 691 O O . GLY A 1 90 ? -12.633 2.262 10.578 1 97.44 90 GLY A O 1
ATOM 692 N N . LEU A 1 91 ? -12.094 4.039 11.789 1 97.94 91 LEU A N 1
ATOM 693 C CA . LEU A 1 91 ? -10.664 3.852 11.594 1 97.94 91 LEU A CA 1
ATOM 694 C C . LEU A 1 91 ? -10.172 2.615 12.336 1 97.94 91 LEU A C 1
ATOM 696 O O . LEU A 1 91 ? -9.258 1.925 11.875 1 97.94 91 LEU A O 1
ATOM 700 N N . THR A 1 92 ? -10.695 2.395 13.508 1 97 92 THR A N 1
ATOM 701 C CA . THR A 1 92 ? -10.367 1.182 14.25 1 97 92 THR A CA 1
ATOM 702 C C . THR A 1 92 ? -10.758 -0.061 13.453 1 97 92 THR A C 1
ATOM 704 O O . THR A 1 92 ? -9.984 -1.011 13.352 1 97 92 THR A O 1
ATOM 707 N N . ASP A 1 93 ? -11.938 -0.028 12.938 1 95.38 93 ASP A N 1
ATOM 708 C CA . ASP A 1 93 ? -12.422 -1.111 12.094 1 95.38 93 ASP A CA 1
ATOM 709 C C . ASP A 1 93 ? -11.516 -1.303 10.875 1 95.38 93 ASP A C 1
ATOM 711 O O . ASP A 1 93 ? -11.141 -2.43 10.547 1 95.38 93 ASP A O 1
ATOM 715 N N . PHE A 1 94 ? -11.164 -0.221 10.258 1 95.31 94 PHE A N 1
ATOM 716 C CA . PHE A 1 94 ? -10.281 -0.231 9.102 1 95.31 94 PHE A CA 1
ATOM 717 C C . PHE A 1 94 ? -8.922 -0.817 9.461 1 95.31 94 PHE A C 1
ATOM 719 O O . PHE A 1 94 ? -8.383 -1.651 8.727 1 95.31 94 PHE A O 1
ATOM 726 N N . ALA A 1 95 ? -8.391 -0.41 10.562 1 95.75 95 ALA A N 1
ATOM 727 C CA . ALA A 1 95 ? -7.105 -0.91 11.055 1 95.75 95 ALA A CA 1
ATOM 728 C C . ALA A 1 95 ? -7.168 -2.414 11.305 1 95.75 95 ALA A C 1
ATOM 730 O O . ALA A 1 95 ? -6.227 -3.143 10.977 1 95.75 95 ALA A O 1
ATOM 731 N N . GLN A 1 96 ? -8.195 -2.865 11.852 1 92.56 96 GLN A N 1
ATOM 732 C CA . GLN A 1 96 ? -8.359 -4.289 12.125 1 92.56 96 GLN A CA 1
ATOM 733 C C . GLN A 1 96 ? -8.391 -5.102 10.836 1 92.56 96 GLN A C 1
ATOM 735 O O . GLN A 1 96 ? -7.801 -6.18 10.758 1 92.56 96 GLN A O 1
ATOM 740 N N . ASP A 1 97 ? -9.07 -4.559 9.867 1 90.88 97 ASP A N 1
ATOM 741 C CA . ASP A 1 97 ? -9.117 -5.223 8.57 1 90.88 97 ASP A CA 1
ATOM 742 C C . ASP A 1 97 ? -7.715 -5.359 7.977 1 90.88 97 ASP A C 1
ATOM 744 O O . ASP A 1 97 ? -7.355 -6.414 7.453 1 90.88 97 ASP A O 1
ATOM 748 N N . LEU A 1 98 ? -6.961 -4.332 8.109 1 91.19 98 LEU A N 1
ATOM 749 C CA . LEU A 1 98 ? -5.621 -4.309 7.523 1 91.19 98 LEU A CA 1
ATOM 750 C C . LEU A 1 98 ? -4.684 -5.242 8.281 1 91.19 98 LEU A C 1
ATOM 752 O O . LEU A 1 98 ? -3.82 -5.883 7.672 1 91.19 98 LEU A O 1
ATOM 756 N N . THR A 1 99 ? -4.754 -5.312 9.609 1 85.06 99 THR A N 1
ATOM 757 C CA . THR A 1 99 ? -3.902 -6.16 10.438 1 85.06 99 THR A CA 1
ATOM 758 C C . THR A 1 99 ? -4.176 -7.637 10.164 1 85.06 99 THR A C 1
ATOM 760 O O . THR A 1 99 ? -3.264 -8.461 10.227 1 85.06 99 THR A O 1
ATOM 763 N N . GLY A 1 100 ? -5.281 -8.109 9.906 1 66.88 100 GLY A N 1
ATOM 764 C CA . GLY A 1 100 ? -5.668 -9.5 9.703 1 66.88 100 GLY A CA 1
ATOM 765 C C . GLY A 1 100 ? -5.16 -10.07 8.398 1 66.88 100 GLY A C 1
ATOM 766 O O . GLY A 1 100 ? -4.656 -11.195 8.359 1 66.88 100 GLY A O 1
ATOM 767 N N . ARG A 1 101 ? -5.297 -9.469 7.305 1 79.94 101 ARG A N 1
ATOM 768 C CA . ARG A 1 101 ? -4.75 -10.031 6.074 1 79.94 101 ARG A CA 1
ATOM 769 C C . ARG A 1 101 ? -5.039 -9.133 4.879 1 79.94 101 ARG A C 1
ATOM 771 O O . ARG A 1 101 ? -4.453 -9.297 3.811 1 79.94 101 ARG A O 1
ATOM 778 N N . LEU A 1 102 ? -5.781 -8.203 5.109 1 87.31 102 LEU A N 1
ATOM 779 C CA . LEU A 1 102 ? -6.25 -7.43 3.963 1 87.31 102 LEU A CA 1
ATOM 780 C C . LEU A 1 102 ? -5.137 -6.551 3.408 1 87.31 102 LEU A C 1
ATOM 782 O O . LEU A 1 102 ? -5.094 -6.277 2.205 1 87.31 102 LEU A O 1
ATOM 786 N N . ALA A 1 103 ? -4.191 -6.223 4.285 1 88.5 103 ALA A N 1
ATOM 787 C CA . ALA A 1 103 ? -3.051 -5.449 3.797 1 88.5 103 ALA A CA 1
ATOM 788 C C . ALA A 1 103 ? -2.268 -6.238 2.75 1 88.5 103 ALA A C 1
ATOM 790 O O . ALA A 1 103 ? -1.817 -5.672 1.75 1 88.5 103 ALA A O 1
ATOM 791 N N . ARG A 1 104 ? -2.17 -7.504 2.922 1 90.62 104 ARG A N 1
ATOM 792 C CA . ARG A 1 104 ? -1.443 -8.352 1.982 1 90.62 104 ARG A CA 1
ATOM 793 C C . ARG A 1 104 ? -2.207 -8.492 0.669 1 90.62 104 ARG A C 1
ATOM 795 O O . ARG A 1 104 ? -1.607 -8.469 -0.408 1 90.62 104 ARG A O 1
ATOM 802 N N . VAL A 1 105 ? -3.486 -8.68 0.802 1 92.81 105 VAL A N 1
ATOM 803 C CA . VAL A 1 105 ? -4.32 -8.789 -0.389 1 92.81 105 VAL A CA 1
ATOM 804 C C . VAL A 1 105 ? -4.227 -7.5 -1.207 1 92.81 105 VAL A C 1
ATOM 806 O O . VAL A 1 105 ? -4.043 -7.547 -2.426 1 92.81 105 VAL A O 1
ATOM 809 N N . LEU A 1 106 ? -4.297 -6.41 -0.516 1 91.94 106 LEU A N 1
ATOM 810 C CA . LEU A 1 106 ? -4.184 -5.117 -1.182 1 91.94 106 LEU A CA 1
ATOM 811 C C . LEU A 1 106 ? -2.799 -4.949 -1.801 1 91.94 106 LEU A C 1
ATOM 813 O O . LEU A 1 106 ? -2.672 -4.434 -2.914 1 91.94 106 LEU A O 1
ATOM 817 N N . GLY A 1 107 ? -1.79 -5.387 -1.071 1 92 107 GLY A N 1
ATOM 818 C CA . GLY A 1 107 ? -0.448 -5.391 -1.633 1 92 107 GLY A CA 1
ATOM 819 C C . GLY A 1 107 ? -0.353 -6.148 -2.945 1 92 107 GLY A C 1
ATOM 820 O O . GLY A 1 107 ? 0.255 -5.664 -3.902 1 92 107 GLY A O 1
ATOM 821 N N . GLY A 1 108 ? -0.957 -7.266 -3.023 1 91.56 108 GLY A N 1
ATOM 822 C CA . GLY A 1 108 ? -0.971 -8.07 -4.234 1 91.56 108 GLY A CA 1
ATOM 823 C C . GLY A 1 108 ? -1.623 -7.367 -5.41 1 91.56 108 GLY A C 1
ATOM 824 O O . GLY A 1 108 ? -1.117 -7.422 -6.531 1 91.56 108 GLY A O 1
ATOM 825 N N . VAL A 1 109 ? -2.732 -6.742 -5.109 1 92.62 109 VAL A N 1
ATOM 826 C CA . VAL A 1 109 ? -3.445 -6.031 -6.164 1 92.62 109 VAL A CA 1
ATOM 827 C C . VAL A 1 109 ? -2.613 -4.844 -6.641 1 92.62 109 VAL A C 1
ATOM 829 O O . VAL A 1 109 ? -2.514 -4.586 -7.844 1 92.62 109 VAL A O 1
ATOM 832 N N . ILE A 1 110 ? -1.952 -4.141 -5.734 1 91.75 110 ILE A N 1
ATOM 833 C CA . ILE A 1 110 ? -1.133 -2.979 -6.062 1 91.75 110 ILE A CA 1
ATOM 834 C C . ILE A 1 110 ? 0.066 -3.412 -6.902 1 91.75 110 ILE A C 1
ATOM 836 O O . ILE A 1 110 ? 0.421 -2.748 -7.879 1 91.75 110 ILE A O 1
ATOM 840 N N . GLU A 1 111 ? 0.672 -4.512 -6.547 1 91.69 111 GLU A N 1
ATOM 841 C CA . GLU A 1 111 ? 1.812 -5.039 -7.293 1 91.69 111 GLU A CA 1
ATOM 842 C C . GLU A 1 111 ? 1.444 -5.293 -8.75 1 91.69 111 GLU A C 1
ATOM 844 O O . GLU A 1 111 ? 2.289 -5.164 -9.641 1 91.69 111 GLU A O 1
ATOM 849 N N . ARG A 1 112 ? 0.197 -5.535 -9.008 1 91.5 112 ARG A N 1
ATOM 850 C CA . ARG A 1 112 ? -0.235 -5.965 -10.336 1 91.5 112 ARG A CA 1
ATOM 851 C C . ARG A 1 112 ? -0.977 -4.844 -11.062 1 91.5 112 ARG A C 1
ATOM 853 O O . ARG A 1 112 ? -1.593 -5.074 -12.102 1 91.5 112 ARG A O 1
ATOM 860 N N . SER A 1 113 ? -0.926 -3.697 -10.469 1 87.94 113 SER A N 1
ATOM 861 C CA . SER A 1 113 ? -1.56 -2.545 -11.102 1 87.94 113 SER A CA 1
ATOM 862 C C . SER A 1 113 ? -1.02 -2.32 -12.508 1 87.94 113 SER A C 1
ATOM 864 O O . SER A 1 113 ? 0.18 -2.469 -12.75 1 87.94 113 SER A O 1
ATOM 866 N N . GLY A 1 114 ? -1.934 -1.975 -13.477 1 85.25 114 GLY A N 1
ATOM 867 C CA . GLY A 1 114 ? -1.538 -1.669 -14.844 1 85.25 114 GLY A CA 1
ATOM 868 C C . GLY A 1 114 ? -1.422 -2.9 -15.719 1 85.25 114 GLY A C 1
ATOM 869 O O . GLY A 1 114 ? -1.154 -2.793 -16.922 1 85.25 114 GLY A O 1
ATOM 870 N N . THR A 1 115 ? -1.584 -4.105 -15.164 1 87.12 115 THR A N 1
ATOM 871 C CA . THR A 1 115 ? -1.42 -5.336 -15.938 1 87.12 115 THR A CA 1
ATOM 872 C C . THR A 1 115 ? -2.727 -5.723 -16.625 1 87.12 115 THR A C 1
ATOM 874 O O . THR A 1 115 ? -2.713 -6.336 -17.688 1 87.12 115 THR A O 1
ATOM 877 N N . ASP A 1 116 ? -3.844 -5.477 -15.984 1 91.81 116 ASP A N 1
ATOM 878 C CA . ASP A 1 116 ? -5.176 -5.852 -16.453 1 91.81 116 ASP A CA 1
ATOM 879 C C . ASP A 1 116 ? -6.238 -4.918 -15.883 1 91.81 116 ASP A C 1
ATOM 881 O O . ASP A 1 116 ? -6.18 -4.535 -14.711 1 91.81 116 ASP A O 1
ATOM 885 N N . PRO A 1 117 ? -7.195 -4.555 -16.656 1 93.75 117 PRO A N 1
ATOM 886 C CA . PRO A 1 117 ? -8.266 -3.689 -16.156 1 93.75 117 PRO A CA 1
ATOM 887 C C . PRO A 1 117 ? -9.016 -4.301 -14.977 1 93.75 117 PRO A C 1
ATOM 889 O O . PRO A 1 117 ? -9.531 -3.57 -14.125 1 93.75 117 PRO A O 1
ATOM 892 N N . VAL A 1 118 ? -9.07 -5.594 -14.93 1 94.44 118 VAL A N 1
ATOM 893 C CA . VAL A 1 118 ? -9.766 -6.273 -13.836 1 94.44 118 VAL A CA 1
ATOM 894 C C . VAL A 1 118 ? -9.047 -5.996 -12.516 1 94.44 118 VAL A C 1
ATOM 896 O O . VAL A 1 118 ? -9.688 -5.832 -11.477 1 94.44 118 VAL A O 1
ATOM 899 N N . VAL A 1 119 ? -7.777 -5.898 -12.547 1 94.19 119 VAL A N 1
ATOM 900 C CA . VAL A 1 119 ? -6.988 -5.633 -11.344 1 94.19 119 VAL A CA 1
ATOM 901 C C . VAL A 1 119 ? -7.309 -4.238 -10.812 1 94.19 119 VAL A C 1
ATOM 903 O O . VAL A 1 119 ? -7.418 -4.039 -9.602 1 94.19 119 VAL A O 1
ATOM 906 N N . GLU A 1 120 ? -7.531 -3.299 -11.719 1 93.56 120 GLU A N 1
ATOM 907 C CA . GLU A 1 120 ? -7.898 -1.944 -11.32 1 93.56 120 GLU A CA 1
ATOM 908 C C . GLU A 1 120 ? -9.281 -1.919 -10.664 1 93.56 120 GLU A C 1
ATOM 910 O O . GLU A 1 120 ? -9.484 -1.231 -9.664 1 93.56 120 GLU A O 1
ATOM 915 N N . GLU A 1 121 ? -10.102 -2.68 -11.219 1 94.56 121 GLU A N 1
ATOM 916 C CA . GLU A 1 121 ? -11.445 -2.775 -10.656 1 94.56 121 GLU A CA 1
ATOM 917 C C . GLU A 1 121 ? -11.406 -3.379 -9.258 1 94.56 121 GLU A C 1
ATOM 919 O O . GLU A 1 121 ? -12.109 -2.912 -8.352 1 94.56 121 GLU A O 1
ATOM 924 N N . LEU A 1 122 ? -10.617 -4.434 -9.062 1 95 122 LEU A N 1
ATOM 925 C CA . LEU A 1 122 ? -10.5 -5.102 -7.77 1 95 122 LEU A CA 1
ATOM 926 C C . LEU A 1 122 ? -9.875 -4.172 -6.734 1 95 122 LEU A C 1
ATOM 928 O O . LEU A 1 122 ? -10.305 -4.145 -5.578 1 95 122 LEU A O 1
ATOM 932 N N . ARG A 1 123 ? -8.891 -3.473 -7.203 1 94.12 123 ARG A N 1
ATOM 933 C CA . ARG A 1 123 ? -8.242 -2.496 -6.336 1 94.12 123 ARG A CA 1
ATOM 934 C C . ARG A 1 123 ? -9.242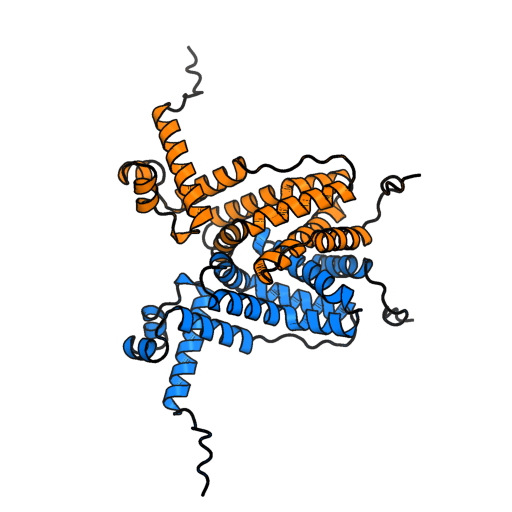 -1.477 -5.809 1 94.12 123 ARG A C 1
ATOM 936 O O . ARG A 1 123 ? -9.305 -1.215 -4.605 1 94.12 123 ARG A O 1
ATOM 943 N N . ARG A 1 124 ? -10.062 -0.949 -6.699 1 93.25 124 ARG A N 1
ATOM 944 C CA . ARG A 1 124 ? -11.078 0.031 -6.328 1 93.25 124 ARG A CA 1
ATOM 945 C C . ARG A 1 124 ? -12.125 -0.584 -5.406 1 93.25 124 ARG A C 1
ATOM 947 O O . ARG A 1 124 ? -12.523 0.029 -4.414 1 93.25 124 ARG A O 1
ATOM 954 N N . LEU A 1 125 ? -12.508 -1.763 -5.734 1 94.94 125 LEU A N 1
ATOM 955 C CA . LEU A 1 125 ? -13.516 -2.451 -4.938 1 94.94 125 LEU A CA 1
ATOM 956 C C . LEU A 1 125 ? -13.031 -2.668 -3.51 1 94.94 125 LEU A C 1
ATOM 958 O O . LEU A 1 125 ? -13.766 -2.398 -2.553 1 94.94 125 LEU A O 1
ATOM 962 N N . LEU A 1 126 ? -11.844 -3.137 -3.383 1 94.06 126 LEU A N 1
ATOM 963 C CA . LEU A 1 126 ? -11.266 -3.4 -2.066 1 94.06 126 LEU A CA 1
ATOM 964 C C . LEU A 1 126 ? -11.172 -2.115 -1.252 1 94.06 126 LEU A C 1
ATOM 966 O O . LEU A 1 126 ? -11.578 -2.078 -0.091 1 94.06 126 LEU A O 1
ATOM 970 N N . TYR A 1 127 ? -10.688 -1.069 -1.86 1 93.38 127 TYR A N 1
ATOM 971 C CA . TYR A 1 127 ? -10.508 0.2 -1.163 1 93.38 127 TYR A CA 1
ATOM 972 C C . TYR A 1 127 ? -11.852 0.8 -0.771 1 93.38 127 TYR A C 1
ATOM 974 O O . TYR A 1 127 ? -12.039 1.228 0.37 1 93.38 127 TYR A O 1
ATOM 982 N N . ASP A 1 128 ? -12.781 0.823 -1.731 1 94.31 128 ASP A N 1
ATOM 983 C CA . ASP A 1 128 ? -14.102 1.407 -1.479 1 94.31 128 ASP A CA 1
ATOM 984 C C . ASP A 1 128 ? -14.828 0.658 -0.365 1 94.31 128 ASP A C 1
ATOM 986 O O . ASP A 1 128 ? -15.453 1.275 0.5 1 94.31 128 ASP A O 1
ATOM 990 N N . THR A 1 129 ? -14.719 -0.615 -0.419 1 95.06 129 THR A N 1
ATOM 991 C CA . THR A 1 129 ? -15.367 -1.417 0.613 1 95.06 129 THR A CA 1
ATOM 992 C C . THR A 1 129 ? -14.742 -1.149 1.979 1 95.06 129 THR A C 1
ATOM 994 O O . THR A 1 129 ? -15.453 -0.953 2.967 1 95.06 129 THR A O 1
ATOM 997 N N . GLY A 1 130 ? -13.461 -1.08 2.035 1 93.81 130 GLY A N 1
ATOM 998 C CA . GLY A 1 130 ? -12.758 -0.898 3.293 1 93.81 130 GLY A CA 1
ATOM 999 C C . GLY A 1 130 ? -12.969 0.475 3.902 1 93.81 130 GLY A C 1
ATOM 1000 O O . GLY A 1 130 ? -12.906 0.635 5.125 1 93.81 130 GLY A O 1
ATOM 1001 N N . THR A 1 131 ? -13.281 1.473 3.057 1 95.25 131 THR A N 1
ATOM 1002 C CA . THR A 1 131 ? -13.359 2.836 3.566 1 95.25 131 THR A CA 1
ATOM 1003 C C . THR A 1 131 ? -14.805 3.332 3.555 1 95.25 131 THR A C 1
ATOM 1005 O O . THR A 1 131 ? -15.062 4.516 3.795 1 95.25 131 THR A O 1
ATOM 1008 N N . ARG A 1 132 ? -15.727 2.502 3.297 1 94.56 132 ARG A N 1
ATOM 1009 C CA . ARG A 1 132 ? -17.125 2.887 3.08 1 94.56 132 ARG A CA 1
ATOM 1010 C C . ARG A 1 132 ? -17.688 3.604 4.301 1 94.56 132 ARG A C 1
ATOM 1012 O O . ARG A 1 132 ? -18.328 4.648 4.172 1 94.56 132 ARG A O 1
ATOM 1019 N N . MET A 1 133 ? -17.469 3.023 5.438 1 95.06 133 MET A N 1
ATOM 1020 C CA . MET A 1 133 ? -17.984 3.637 6.656 1 95.06 133 MET A CA 1
ATOM 1021 C C . MET A 1 133 ? -17.406 5.031 6.859 1 95.06 133 MET A C 1
ATOM 1023 O O . MET A 1 133 ? -18.125 5.973 7.18 1 95.06 133 MET A O 1
ATOM 1027 N N . LEU A 1 134 ? -16.109 5.145 6.711 1 97.38 134 LEU A N 1
ATOM 1028 C CA . LEU A 1 134 ? -15.438 6.43 6.871 1 97.38 134 LEU A CA 1
ATOM 1029 C C . LEU A 1 134 ? -15.992 7.453 5.883 1 97.38 134 LEU A C 1
ATOM 1031 O O . LEU A 1 134 ? -16.281 8.594 6.258 1 97.38 134 LEU A O 1
ATOM 1035 N N . ARG A 1 135 ? -16.156 7.035 4.68 1 96.88 135 ARG A N 1
ATOM 1036 C CA . ARG A 1 135 ? -16.672 7.922 3.643 1 96.88 135 ARG A CA 1
ATOM 1037 C C . ARG A 1 135 ? -18.094 8.398 3.982 1 96.88 135 ARG A C 1
ATOM 1039 O O . ARG A 1 135 ? -18.391 9.586 3.848 1 96.88 135 ARG A O 1
ATOM 1046 N N . THR A 1 136 ? -18.906 7.492 4.422 1 96.94 136 THR A N 1
ATOM 1047 C CA . THR A 1 136 ? -20.266 7.832 4.781 1 96.94 136 THR A CA 1
ATOM 1048 C C . THR A 1 136 ? -20.297 8.883 5.891 1 96.94 136 THR A C 1
ATOM 1050 O O . THR A 1 136 ? -21.016 9.867 5.801 1 96.94 136 THR A O 1
ATOM 1053 N N . VAL A 1 137 ? -19.484 8.656 6.902 1 97.81 137 VAL A N 1
ATOM 1054 C CA . VAL A 1 137 ? -19.406 9.586 8.023 1 97.81 137 VAL A CA 1
ATOM 1055 C C . VAL A 1 137 ? -18.938 10.953 7.531 1 97.81 137 VAL A C 1
ATOM 1057 O O . VAL A 1 137 ? -19.531 11.977 7.871 1 97.81 137 VAL A O 1
ATOM 1060 N N . LEU A 1 138 ? -17.922 10.977 6.711 1 97.69 138 LEU A N 1
ATOM 1061 C CA . LEU A 1 138 ? -17.359 12.227 6.227 1 97.69 138 LEU A CA 1
ATOM 1062 C C . LEU A 1 138 ? -18.344 12.969 5.328 1 97.69 138 LEU A C 1
ATOM 1064 O O . LEU A 1 138 ? -18.5 14.18 5.449 1 97.69 138 LEU A O 1
ATOM 1068 N N . GLU A 1 139 ? -19 12.273 4.461 1 97 139 GLU A N 1
ATOM 1069 C CA . GLU A 1 139 ? -19.969 12.883 3.545 1 97 139 GLU A CA 1
ATOM 1070 C C . GLU A 1 139 ? -21.156 13.469 4.301 1 97 139 GLU A C 1
ATOM 1072 O O . GLU A 1 139 ? -21.75 14.453 3.857 1 97 139 GLU A O 1
ATOM 1077 N N . THR A 1 140 ? -21.5 12.898 5.426 1 96.25 140 THR A N 1
ATOM 1078 C CA . THR A 1 140 ? -22.625 13.344 6.242 1 96.25 140 THR A CA 1
ATOM 1079 C C . THR A 1 140 ? -22.281 14.633 6.98 1 96.25 140 THR A C 1
ATOM 1081 O O . THR A 1 140 ? -23.141 15.492 7.184 1 96.25 140 THR A O 1
ATOM 1084 N N . HIS A 1 141 ? -21.031 14.836 7.363 1 96.56 141 HIS A N 1
ATOM 1085 C CA . HIS A 1 141 ? -20.703 15.875 8.336 1 96.56 141 HIS A CA 1
ATOM 1086 C C . HIS A 1 141 ? -19.859 16.984 7.711 1 96.56 141 HIS A C 1
ATOM 1088 O O . HIS A 1 141 ? -19.766 18.078 8.266 1 96.56 141 HIS A O 1
ATOM 1094 N N . LEU A 1 142 ? -19.219 16.656 6.613 1 96.38 142 LEU A N 1
ATOM 1095 C CA . LEU A 1 142 ? -18.281 17.625 6.07 1 96.38 142 LEU A CA 1
ATOM 1096 C C . LEU A 1 142 ? -18.781 18.188 4.746 1 96.38 142 LEU A C 1
ATOM 1098 O O . LEU A 1 142 ? -19.641 17.578 4.094 1 96.38 142 LEU A O 1
ATOM 1102 N N . ASP A 1 143 ? -18.188 19.359 4.398 1 95.44 143 ASP A N 1
ATOM 1103 C CA . ASP A 1 143 ? -18.375 19.859 3.043 1 95.44 143 ASP A CA 1
ATOM 1104 C C . ASP A 1 143 ? -17.75 18.922 2.018 1 95.44 143 ASP A C 1
ATOM 1106 O O . ASP A 1 143 ? -16.719 18.281 2.285 1 95.44 143 ASP A O 1
ATOM 1110 N N . ALA A 1 144 ? -18.281 18.828 0.798 1 95.12 144 ALA A N 1
ATOM 1111 C CA . ALA A 1 144 ? -17.875 17.922 -0.267 1 95.12 144 ALA A CA 1
ATOM 1112 C C . ALA A 1 144 ? -16.391 18.078 -0.573 1 95.12 144 ALA A C 1
ATOM 1114 O O . ALA A 1 144 ? -15.688 17.094 -0.819 1 95.12 144 ALA A O 1
ATOM 1115 N N . ARG A 1 145 ? -15.867 19.25 -0.512 1 93.38 145 ARG A N 1
ATOM 1116 C CA . ARG A 1 145 ? -14.477 19.516 -0.882 1 93.38 145 ARG A CA 1
ATOM 1117 C C . ARG A 1 145 ? -13.516 18.906 0.131 1 93.38 145 ARG A C 1
ATOM 1119 O O . ARG A 1 145 ? -12.336 18.719 -0.163 1 93.38 145 ARG A O 1
ATOM 1126 N N . ASP A 1 146 ? -13.984 18.594 1.356 1 95.94 146 ASP A N 1
ATOM 1127 C CA . ASP A 1 146 ? -13.117 18.125 2.434 1 95.94 146 ASP A CA 1
ATOM 1128 C C . ASP A 1 146 ? -13.133 16.594 2.527 1 95.94 146 ASP A C 1
ATOM 1130 O O . ASP A 1 146 ? -12.273 16 3.17 1 95.94 146 ASP A O 1
ATOM 1134 N N . VAL A 1 147 ? -14.078 15.953 1.901 1 96.25 147 VAL A N 1
ATOM 1135 C CA . VAL A 1 147 ? -14.336 14.531 2.117 1 96.25 147 VAL A CA 1
ATOM 1136 C C . VAL A 1 147 ? -13.148 13.711 1.603 1 96.25 147 VAL A C 1
ATOM 1138 O O . VAL A 1 147 ? -12.516 12.984 2.365 1 96.25 147 VAL A O 1
ATOM 1141 N N . ASP A 1 148 ? -12.688 13.898 0.361 1 94.88 148 ASP A N 1
ATOM 1142 C CA . ASP A 1 148 ? -11.664 13.062 -0.25 1 94.88 148 ASP A CA 1
ATOM 1143 C C . ASP A 1 148 ? -10.305 13.289 0.413 1 94.88 148 ASP A C 1
ATOM 1145 O O . ASP A 1 148 ? -9.617 12.328 0.773 1 94.88 148 ASP A O 1
ATOM 1149 N N . PRO A 1 149 ? -9.977 14.57 0.668 1 95.06 149 PRO A N 1
ATOM 1150 C CA . PRO A 1 149 ? -8.672 14.773 1.29 1 95.06 149 PRO A CA 1
ATOM 1151 C C . PRO A 1 149 ? -8.602 14.234 2.717 1 95.06 149 PRO A C 1
ATOM 1153 O O . PRO A 1 149 ? -7.59 13.648 3.113 1 95.06 149 PRO A O 1
ATOM 1156 N N . VAL A 1 150 ? -9.625 14.406 3.486 1 96.38 150 VAL A N 1
ATOM 1157 C CA . VAL A 1 150 ? -9.625 13.938 4.867 1 96.38 150 VAL A CA 1
ATOM 1158 C C . VAL A 1 150 ? -9.617 12.414 4.895 1 96.38 150 VAL A C 1
ATOM 1160 O O . VAL A 1 150 ? -8.906 11.797 5.699 1 96.38 150 VAL A O 1
ATOM 1163 N N . LEU A 1 151 ? -10.391 11.789 3.986 1 97.25 151 LEU A N 1
ATOM 1164 C CA . LEU A 1 151 ? -10.383 10.328 3.885 1 97.25 151 LEU A CA 1
ATOM 1165 C C . LEU A 1 151 ? -9 9.812 3.525 1 97.25 151 LEU A C 1
ATOM 1167 O O . LEU A 1 151 ? -8.516 8.844 4.121 1 97.25 151 LEU A O 1
ATOM 1171 N N . ALA A 1 152 ? -8.383 10.477 2.564 1 96.44 152 ALA A N 1
ATOM 1172 C CA . ALA A 1 152 ? -7.043 10.07 2.137 1 96.44 152 ALA A CA 1
ATOM 1173 C C . ALA A 1 152 ? -6.043 10.172 3.285 1 96.44 152 ALA A C 1
ATOM 1175 O O . ALA A 1 152 ? -5.227 9.273 3.49 1 96.44 152 ALA A O 1
ATOM 1176 N N . LEU A 1 153 ? -6.086 11.227 4.035 1 96.75 153 LEU A N 1
ATOM 1177 C CA . LEU A 1 153 ? -5.184 11.414 5.164 1 96.75 153 LEU A CA 1
ATOM 1178 C C . LEU A 1 153 ? -5.391 10.328 6.215 1 96.75 153 LEU A C 1
ATOM 1180 O O . LEU A 1 153 ? -4.434 9.688 6.652 1 96.75 153 LEU A O 1
ATOM 1184 N N . LEU A 1 154 ? -6.637 10.078 6.57 1 97.75 154 LEU A N 1
ATOM 1185 C CA . LEU A 1 154 ? -6.938 9.156 7.656 1 97.75 154 LEU A CA 1
ATOM 1186 C C . LEU A 1 154 ? -6.672 7.711 7.234 1 97.75 154 LEU A C 1
ATOM 1188 O O . LEU A 1 154 ? -5.93 6.992 7.902 1 97.75 154 LEU A O 1
ATOM 1192 N N . ALA A 1 155 ? -7.289 7.301 6.137 1 96.88 155 ALA A N 1
ATOM 1193 C CA . ALA A 1 155 ? -7.078 5.941 5.652 1 96.88 155 ALA A CA 1
ATOM 1194 C C . ALA A 1 155 ? -5.613 5.699 5.309 1 96.88 155 ALA A C 1
ATOM 1196 O O . ALA A 1 155 ? -5.051 4.656 5.648 1 96.88 155 ALA A O 1
ATOM 1197 N N . GLY A 1 156 ? -5.023 6.695 4.664 1 96.5 156 GLY A N 1
ATOM 1198 C CA . GLY A 1 156 ? -3.611 6.59 4.324 1 96.5 156 GLY A CA 1
ATOM 1199 C C . GLY A 1 156 ? -2.707 6.523 5.539 1 96.5 156 GLY A C 1
ATOM 1200 O O . GLY A 1 156 ? -1.741 5.754 5.559 1 96.5 156 GLY A O 1
ATOM 1201 N N . GLY A 1 157 ? -2.969 7.344 6.512 1 96.75 157 GLY A N 1
ATOM 1202 C CA . GLY A 1 157 ? -2.178 7.316 7.73 1 96.75 157 GLY A CA 1
ATOM 1203 C C . GLY A 1 157 ? -2.193 5.965 8.422 1 96.75 157 GLY A C 1
ATOM 1204 O O . GLY A 1 157 ? -1.156 5.488 8.883 1 96.75 157 GLY A O 1
ATOM 1205 N N . ILE A 1 158 ? -3.324 5.352 8.469 1 96.44 158 ILE A N 1
ATOM 1206 C CA . ILE A 1 158 ? -3.457 4.043 9.109 1 96.44 158 ILE A CA 1
ATOM 1207 C C . ILE A 1 158 ? -2.768 2.982 8.25 1 96.44 158 ILE A C 1
ATOM 1209 O O . ILE A 1 158 ? -2.107 2.084 8.781 1 96.44 158 ILE A O 1
ATOM 1213 N N . PHE A 1 159 ? -2.973 3.078 6.973 1 93.69 159 PHE A N 1
ATOM 1214 C CA . PHE A 1 159 ? -2.316 2.125 6.086 1 93.69 159 PHE A CA 1
ATOM 1215 C C . PHE A 1 159 ? -0.803 2.18 6.258 1 93.69 159 PHE A C 1
ATOM 1217 O O . PHE A 1 159 ? -0.146 1.14 6.352 1 93.69 159 PHE A O 1
ATOM 1224 N N . VAL A 1 160 ? -0.201 3.389 6.285 1 92.62 160 VAL A N 1
ATOM 1225 C CA . VAL A 1 160 ? 1.236 3.553 6.473 1 92.62 160 VAL A CA 1
ATOM 1226 C C . VAL A 1 160 ? 1.661 2.908 7.793 1 92.62 160 VAL A C 1
ATOM 1228 O O . VAL A 1 160 ? 2.625 2.139 7.832 1 92.62 160 VAL A O 1
ATOM 1231 N N . ARG A 1 161 ? 0.941 3.182 8.852 1 91.94 161 ARG A N 1
ATOM 1232 C CA . ARG A 1 161 ? 1.266 2.66 10.18 1 91.94 161 ARG A CA 1
ATOM 1233 C C . ARG A 1 161 ? 1.318 1.136 10.172 1 91.94 161 ARG A C 1
ATOM 1235 O O . ARG A 1 161 ? 2.264 0.54 10.688 1 91.94 161 ARG A O 1
ATOM 1242 N N . ILE A 1 162 ? 0.431 0.501 9.469 1 92.38 162 ILE A N 1
ATOM 1243 C CA . ILE A 1 162 ? 0.282 -0.947 9.57 1 92.38 162 ILE A CA 1
ATOM 1244 C C . ILE A 1 162 ? 1.094 -1.623 8.469 1 92.38 162 ILE A C 1
ATOM 1246 O O . ILE A 1 162 ? 1.935 -2.482 8.742 1 92.38 162 ILE A O 1
ATOM 1250 N N . ALA A 1 163 ? 0.902 -1.151 7.254 1 89.25 163 ALA A N 1
ATOM 1251 C CA . ALA A 1 163 ? 1.46 -1.865 6.105 1 89.25 163 ALA A CA 1
ATOM 1252 C C . ALA A 1 163 ? 2.922 -1.49 5.887 1 89.25 163 ALA A C 1
ATOM 1254 O O . ALA A 1 163 ? 3.734 -2.334 5.504 1 89.25 163 ALA A O 1
ATOM 1255 N N . PHE A 1 164 ? 3.316 -0.282 6.145 1 88.12 164 PHE A N 1
ATOM 1256 C CA . PHE A 1 164 ? 4.684 0.139 5.859 1 88.12 164 PHE A CA 1
ATOM 1257 C C . PHE A 1 164 ? 5.555 0.026 7.102 1 88.12 164 PHE A C 1
ATOM 1259 O O . PHE A 1 164 ? 6.652 -0.536 7.051 1 88.12 164 PHE A O 1
ATOM 1266 N N . GLU A 1 165 ? 5 0.472 8.18 1 87.56 165 GLU A N 1
ATOM 1267 C CA . GLU A 1 165 ? 5.816 0.463 9.391 1 87.56 165 GLU A CA 1
ATOM 1268 C C . GLU A 1 165 ? 5.727 -0.881 10.109 1 87.56 165 GLU A C 1
ATOM 1270 O O . GLU A 1 165 ? 6.586 -1.214 10.93 1 87.56 165 GLU A O 1
ATOM 1275 N N . GLY A 1 166 ? 4.656 -1.623 9.82 1 87.56 166 GLY A N 1
ATOM 1276 C CA . GLY A 1 166 ? 4.473 -2.904 10.484 1 87.56 166 GLY A CA 1
ATOM 1277 C C . GLY A 1 166 ? 4.156 -2.77 11.961 1 87.56 166 GLY A C 1
ATOM 1278 O O . GLY A 1 166 ? 4.59 -3.594 12.773 1 87.56 166 GLY A O 1
ATOM 1279 N N . LEU A 1 167 ? 3.5 -1.657 12.289 1 88.38 167 LEU A N 1
ATOM 1280 C CA . LEU A 1 167 ? 3.189 -1.382 13.688 1 88.38 167 LEU A CA 1
ATOM 1281 C C . LEU A 1 167 ? 1.683 -1.388 13.922 1 88.38 167 LEU A C 1
ATOM 1283 O O . LEU A 1 167 ? 0.902 -1.323 12.969 1 88.38 167 LEU A O 1
ATOM 1287 N N . VAL A 1 168 ? 1.318 -1.527 15.125 1 91.38 168 VAL A N 1
ATOM 1288 C CA . VAL A 1 168 ? -0.087 -1.503 15.516 1 91.38 168 VAL A CA 1
ATOM 1289 C C . VAL A 1 168 ? -0.595 -0.063 15.531 1 91.38 168 VAL A C 1
ATOM 1291 O O . VAL A 1 168 ? 0.105 0.846 15.984 1 91.38 168 VAL A O 1
ATOM 1294 N N . ALA A 1 169 ? -1.802 0.117 14.984 1 95.06 169 ALA A N 1
ATOM 1295 C CA . ALA A 1 169 ? -2.482 1.398 15.156 1 95.06 169 ALA A CA 1
ATOM 1296 C C . ALA A 1 169 ? -3.197 1.465 16.5 1 95.06 169 ALA A C 1
ATOM 1298 O O . ALA A 1 169 ? -4.352 1.044 16.625 1 95.06 169 ALA A O 1
ATOM 1299 N N . THR A 1 170 ? -2.547 2.043 17.469 1 96.12 170 THR A N 1
ATOM 1300 C CA . THR A 1 170 ? -3.111 2.107 18.812 1 96.12 170 THR A CA 1
ATOM 1301 C C . THR A 1 170 ? -4.312 3.049 18.844 1 96.12 170 THR A C 1
ATOM 1303 O O . THR A 1 170 ? -4.449 3.922 17.984 1 96.12 170 THR A O 1
ATOM 1306 N N . PRO A 1 171 ? -5.152 2.844 19.844 1 97.12 171 PRO A N 1
ATOM 1307 C CA . PRO A 1 171 ? -6.273 3.773 19.984 1 97.12 171 PRO A CA 1
ATOM 1308 C C . PRO A 1 171 ? -5.824 5.227 20.109 1 97.12 171 PRO A C 1
ATOM 1310 O O . PRO A 1 171 ? -6.48 6.125 19.578 1 97.12 171 PRO A O 1
ATOM 1313 N N . GLU A 1 172 ? -4.727 5.438 20.734 1 96.62 172 GLU A N 1
ATOM 1314 C CA . GLU A 1 172 ? -4.207 6.789 20.906 1 96.62 172 GLU A CA 1
ATOM 1315 C C . GLU A 1 172 ? -3.803 7.398 19.562 1 96.62 172 GLU A C 1
ATOM 1317 O O . GLU A 1 172 ? -4.059 8.578 19.312 1 96.62 172 GLU A O 1
ATOM 1322 N N . LEU A 1 173 ? -3.154 6.602 18.75 1 95.88 173 LEU A N 1
ATOM 1323 C CA . LEU A 1 173 ? -2.756 7.082 17.438 1 95.88 173 LEU A CA 1
ATOM 1324 C C . LEU A 1 173 ? -3.979 7.414 16.578 1 95.88 173 LEU A C 1
ATOM 1326 O O . LEU A 1 173 ? -4.012 8.445 15.914 1 95.88 173 LEU A O 1
ATOM 1330 N N . ILE A 1 174 ? -4.949 6.539 16.641 1 98.06 174 ILE A N 1
ATOM 1331 C CA . ILE A 1 174 ? -6.16 6.727 15.852 1 98.06 174 ILE A CA 1
ATOM 1332 C C . ILE A 1 174 ? -6.852 8.023 16.266 1 98.06 174 ILE A C 1
ATOM 1334 O O . ILE A 1 174 ? -7.227 8.828 15.414 1 98.06 174 ILE A O 1
ATOM 1338 N N . GLU A 1 175 ? -6.98 8.234 17.531 1 97.69 175 GLU A N 1
ATOM 1339 C CA . GLU A 1 175 ? -7.59 9.461 18.031 1 97.69 175 GLU A CA 1
ATOM 1340 C C . GLU A 1 175 ? -6.789 10.688 17.609 1 97.69 175 GLU A C 1
ATOM 1342 O O . GLU A 1 175 ? -7.367 11.703 17.203 1 97.69 175 GLU A O 1
ATOM 1347 N N . ASP A 1 176 ? -5.559 10.508 17.734 1 96.88 176 ASP A N 1
ATOM 1348 C CA . ASP A 1 176 ? -4.684 11.609 17.359 1 96.88 176 ASP A CA 1
ATOM 1349 C C . ASP A 1 176 ? -4.836 11.977 15.891 1 96.88 176 ASP A C 1
ATOM 1351 O O . ASP A 1 176 ? -4.945 13.148 15.539 1 96.88 176 ASP A O 1
ATOM 1355 N N . LEU A 1 177 ? -4.836 10.992 15 1 97.06 177 LEU A N 1
ATOM 1356 C CA . LEU A 1 177 ? -4.977 11.234 13.57 1 97.06 177 LEU A CA 1
ATOM 1357 C C . LEU A 1 177 ? -6.316 11.891 13.258 1 97.06 177 LEU A C 1
ATOM 1359 O O . LEU A 1 177 ? -6.398 12.773 12.406 1 97.06 177 LEU A O 1
ATOM 1363 N N . VAL A 1 178 ? -7.34 11.469 13.977 1 97.75 178 VAL A N 1
ATOM 1364 C CA . VAL A 1 178 ? -8.664 12.047 13.758 1 97.75 178 VAL A CA 1
ATOM 1365 C C . VAL A 1 178 ? -8.656 13.523 14.133 1 97.75 178 VAL A C 1
ATOM 1367 O O . VAL A 1 178 ? -9.133 14.367 13.375 1 97.75 178 VAL A O 1
ATOM 1370 N N . VAL A 1 179 ? -8.133 13.852 15.289 1 95.94 179 VAL A N 1
ATOM 1371 C CA . VAL A 1 179 ? -8.055 15.234 15.75 1 95.94 179 VAL A CA 1
ATOM 1372 C C . VAL A 1 179 ? -7.277 16.078 14.742 1 95.94 179 VAL A C 1
ATOM 1374 O O . VAL A 1 179 ? -7.715 17.156 14.359 1 95.94 179 VAL A O 1
ATOM 1377 N N . ARG A 1 180 ? -6.195 15.586 14.266 1 95.12 180 ARG A N 1
ATOM 1378 C CA . ARG A 1 180 ? -5.344 16.328 13.344 1 95.12 180 ARG A CA 1
ATOM 1379 C C . ARG A 1 180 ? -6.043 16.531 12.008 1 95.12 180 ARG A C 1
ATOM 1381 O O . ARG A 1 180 ? -6 17.641 11.438 1 95.12 180 ARG A O 1
ATOM 1388 N N . ALA A 1 181 ? -6.633 15.445 11.484 1 95.31 181 ALA A N 1
ATOM 1389 C CA . ALA A 1 181 ? -7.297 15.539 10.18 1 95.31 181 ALA A CA 1
ATOM 1390 C C . ALA A 1 181 ? -8.453 16.531 10.234 1 95.31 181 ALA A C 1
ATOM 1392 O O . ALA A 1 181 ? -8.719 17.234 9.25 1 95.31 181 ALA A O 1
ATOM 1393 N N . LEU A 1 182 ? -9.125 16.656 11.406 1 94.88 182 LEU A N 1
ATOM 1394 C CA . LEU A 1 182 ? -10.305 17.516 11.523 1 94.88 182 LEU A CA 1
ATOM 1395 C C . LEU A 1 182 ? -9.906 18.953 11.844 1 94.88 182 LEU A C 1
ATOM 1397 O O . LEU A 1 182 ? -10.719 19.859 11.711 1 94.88 182 LEU A O 1
ATOM 1401 N N . ALA A 1 183 ? -8.711 19.156 12.25 1 91.88 183 ALA A N 1
ATOM 1402 C CA . ALA A 1 183 ? -8.25 20.484 12.594 1 91.88 183 ALA A CA 1
ATOM 1403 C C . ALA A 1 183 ? -8.328 21.422 11.383 1 91.88 183 ALA A C 1
ATOM 1405 O O . ALA A 1 183 ? -8.398 22.641 11.531 1 91.88 183 ALA A O 1
ATOM 1406 N N . SER A 1 184 ? -8.297 20.906 10.234 1 84.19 184 SER A N 1
ATOM 1407 C CA . SER A 1 184 ? -8.273 21.703 9.023 1 84.19 184 SER A CA 1
ATOM 1408 C C . SER A 1 184 ? -9.68 21.953 8.492 1 84.19 184 SER A C 1
ATOM 1410 O O . SER A 1 184 ? -9.859 22.641 7.488 1 84.19 184 SER A O 1
ATOM 1412 N N . VAL A 1 185 ? -10.664 21.344 9.133 1 88.44 185 VAL A N 1
ATOM 1413 C CA . VAL A 1 185 ? -12.023 21.391 8.609 1 88.44 185 VAL A CA 1
ATOM 1414 C C . VAL A 1 185 ? -12.852 22.406 9.383 1 88.44 185 VAL A C 1
ATOM 1416 O O . VAL A 1 185 ? -12.711 22.531 10.602 1 88.44 185 VAL A O 1
ATOM 1419 N N . GLN A 1 186 ? -13.492 23.312 8.656 1 78.06 186 GLN A N 1
ATOM 1420 C CA . GLN A 1 186 ? -14.469 24.188 9.297 1 78.06 186 GLN A CA 1
ATOM 1421 C C . GLN A 1 186 ? -15.766 23.438 9.586 1 78.06 186 GLN A C 1
ATOM 1423 O O . GLN A 1 186 ? -16.453 22.969 8.664 1 78.06 186 GLN A 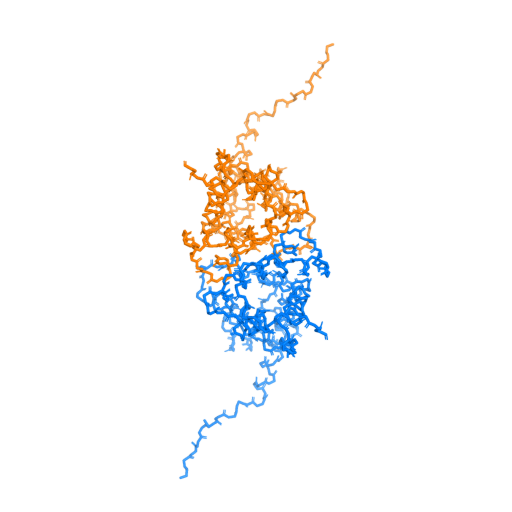O 1
ATOM 1428 N N . LEU A 1 187 ? -15.938 23.109 10.812 1 71.5 187 LEU A N 1
ATOM 1429 C CA . LEU A 1 187 ? -17.125 22.359 11.195 1 71.5 187 LEU A CA 1
ATOM 1430 C C . LEU A 1 187 ? -18.281 23.297 11.547 1 71.5 187 LEU A C 1
ATOM 1432 O O . LEU A 1 187 ? -18.047 24.406 12.039 1 71.5 187 LEU A O 1
ATOM 1436 N N . PRO A 1 188 ? -19.406 22.953 10.961 1 62.5 188 PRO A N 1
ATOM 1437 C CA . PRO A 1 188 ? -20.531 23.797 11.352 1 62.5 188 PRO A CA 1
ATOM 1438 C C . PRO A 1 188 ? -20.703 23.906 12.867 1 62.5 188 PRO A C 1
ATOM 1440 O O . PRO A 1 188 ? -20.297 23 13.602 1 62.5 188 PRO A O 1
ATOM 1443 N N . ALA A 1 189 ? -20.812 25.125 13.406 1 58.19 189 ALA A N 1
ATOM 1444 C CA . ALA A 1 189 ? -20.953 25.484 14.812 1 58.19 189 ALA A CA 1
ATOM 1445 C C . ALA A 1 189 ? -21.516 24.328 15.625 1 58.19 189 ALA A C 1
ATOM 1447 O O . ALA A 1 189 ? -21.125 24.109 16.781 1 58.19 189 ALA A O 1
ATOM 1448 N N . GLY A 1 190 ? -22.531 23.562 15.398 1 50.47 190 GLY A N 1
ATOM 1449 C CA . GLY A 1 190 ? -23.234 22.594 16.219 1 50.47 190 GLY A CA 1
ATOM 1450 C C . GLY A 1 190 ? -22.562 21.234 16.234 1 50.47 190 GLY A C 1
ATOM 1451 O O . GLY A 1 190 ? -23.016 20.312 16.906 1 50.47 190 GLY A O 1
ATOM 1452 N N . SER A 1 191 ? -21.672 21.062 15.523 1 53.03 191 SER A N 1
ATOM 1453 C CA . SER A 1 191 ? -21.156 19.703 15.344 1 53.03 191 SER A CA 1
ATOM 1454 C C . SER A 1 191 ? -20.141 19.344 16.422 1 53.03 191 SER A C 1
ATOM 1456 O O . SER A 1 191 ? -19.672 18.203 16.484 1 53.03 191 SER A O 1
ATOM 1458 N N . ASP A 1 192 ? -19.578 20.359 17.078 1 48.19 192 ASP A N 1
ATOM 1459 C CA . ASP A 1 192 ? -18.703 20.047 18.203 1 48.19 192 ASP A CA 1
ATOM 1460 C C . ASP A 1 192 ? -19.516 19.531 19.391 1 48.19 192 ASP A C 1
ATOM 1462 O O . ASP A 1 192 ? -20.422 20.203 19.891 1 48.19 192 ASP A O 1
ATOM 1466 N N . GLY A 1 193 ? -19.953 18.453 19.516 1 42.81 193 GLY A N 1
ATOM 1467 C CA . GLY A 1 193 ? -20.641 17.922 20.688 1 42.81 193 GLY A CA 1
ATOM 1468 C C . GLY A 1 193 ? -20 18.375 21.984 1 42.81 193 GLY A C 1
ATOM 1469 O O . GLY A 1 193 ? -19.234 17.641 22.609 1 42.81 193 GLY A O 1
ATOM 1470 N N . GLN A 1 194 ? -19.531 19.547 22.188 1 35.12 194 GLN A N 1
ATOM 1471 C CA . GLN A 1 194 ? -19.359 19.828 23.625 1 35.12 194 GLN A CA 1
ATOM 1472 C C . GLN A 1 194 ? -20.672 19.609 24.375 1 35.12 194 GLN A C 1
ATOM 1474 O O . GLN A 1 194 ? -21.703 20.172 24.031 1 35.12 194 GLN A O 1
ATOM 1479 N N . ALA A 1 195 ? -20.891 18.562 25.172 1 37.28 195 ALA A N 1
ATOM 1480 C CA . ALA A 1 195 ? -21.781 18.5 26.328 1 37.28 195 ALA A CA 1
ATOM 1481 C C . ALA A 1 195 ? -21.75 19.812 27.125 1 37.28 195 ALA A C 1
ATOM 1483 O O . ALA A 1 195 ? -20.688 20.219 27.609 1 37.28 195 ALA A O 1
ATOM 1484 N N . SER A 1 196 ? -22.5 20.688 26.562 1 25.36 196 SER A N 1
ATOM 1485 C CA . SER A 1 196 ? -22.875 21.547 27.688 1 25.36 196 SER A CA 1
ATOM 1486 C C . SER A 1 196 ? -23.359 20.734 28.875 1 25.36 196 SER A C 1
ATOM 1488 O O . SER A 1 196 ? -24.125 19.766 28.703 1 25.36 196 SER A O 1
ATOM 1490 N N . MET B 1 1 ? 54.094 -7.211 10.484 1 37.94 1 MET B N 1
ATOM 1491 C CA . MET B 1 1 ? 53.594 -7.016 9.125 1 37.94 1 MET B CA 1
ATOM 1492 C C . MET B 1 1 ? 52.094 -7.199 9.047 1 37.94 1 MET B C 1
ATOM 1494 O O . MET B 1 1 ? 51.594 -8.32 9.125 1 37.94 1 MET B O 1
ATOM 1498 N N . GLY B 1 2 ? 51.281 -6.43 9.773 1 39.41 2 GLY B N 1
ATOM 1499 C CA . GLY B 1 2 ? 49.844 -6.441 10.031 1 39.41 2 GLY B CA 1
ATOM 1500 C C . GLY B 1 2 ? 49 -6.48 8.766 1 39.41 2 GLY B C 1
ATOM 1501 O O . GLY B 1 2 ? 49.125 -5.582 7.926 1 39.41 2 GLY B O 1
ATOM 1502 N N . THR B 1 3 ? 48.75 -7.672 8.156 1 41.38 3 THR B N 1
ATOM 1503 C CA . THR B 1 3 ? 47.906 -7.875 6.98 1 41.38 3 THR B CA 1
ATOM 1504 C C . THR B 1 3 ? 46.594 -7.156 7.141 1 41.38 3 THR B C 1
ATOM 1506 O O . THR B 1 3 ? 45.812 -7.473 8.047 1 41.38 3 THR B O 1
ATOM 1509 N N . ASP B 1 4 ? 46.531 -5.852 7.008 1 43.81 4 ASP B N 1
ATOM 1510 C CA . ASP B 1 4 ? 45.375 -4.977 7.082 1 43.81 4 ASP B CA 1
ATOM 1511 C C . ASP B 1 4 ? 44.219 -5.523 6.246 1 43.81 4 ASP B C 1
ATOM 1513 O O . ASP B 1 4 ? 44.375 -5.723 5.039 1 43.81 4 ASP B O 1
ATOM 1517 N N . PRO B 1 5 ? 43.375 -6.414 6.695 1 44.66 5 PRO B N 1
ATOM 1518 C CA . PRO B 1 5 ? 42.25 -7.082 6.035 1 44.66 5 PRO B CA 1
ATOM 1519 C C . PRO B 1 5 ? 41.375 -6.121 5.219 1 44.66 5 PRO B C 1
ATOM 1521 O O . PRO B 1 5 ? 40.219 -6.402 4.973 1 44.66 5 PRO B O 1
ATOM 1524 N N . ASP B 1 6 ? 41.719 -4.922 5.02 1 44.16 6 ASP B N 1
ATOM 1525 C CA . ASP B 1 6 ? 40.812 -4.23 4.105 1 44.16 6 ASP B CA 1
ATOM 1526 C C . ASP B 1 6 ? 40.656 -4.996 2.793 1 44.16 6 ASP B C 1
ATOM 1528 O O . ASP B 1 6 ? 41.469 -4.82 1.873 1 44.16 6 ASP B O 1
ATOM 1532 N N . ALA B 1 7 ? 40.594 -6.32 2.684 1 49.75 7 ALA B N 1
ATOM 1533 C CA . ALA B 1 7 ? 40.594 -7.27 1.571 1 49.75 7 ALA B CA 1
ATOM 1534 C C . ALA B 1 7 ? 39.844 -6.699 0.365 1 49.75 7 ALA B C 1
ATOM 1536 O O . ALA B 1 7 ? 38.625 -6.488 0.418 1 49.75 7 ALA B O 1
ATOM 1537 N N . SER B 1 8 ? 40.312 -5.867 -0.513 1 59.59 8 SER B N 1
ATOM 1538 C CA . SER B 1 8 ? 39.938 -5.324 -1.819 1 59.59 8 SER B CA 1
ATOM 1539 C C . SER B 1 8 ? 39.188 -6.352 -2.652 1 59.59 8 SER B C 1
ATOM 1541 O O . SER B 1 8 ? 39.688 -7.449 -2.906 1 59.59 8 SER B O 1
ATOM 1543 N N . VAL B 1 9 ? 37.812 -6.285 -2.578 1 69.31 9 VAL B N 1
ATOM 1544 C CA . VAL B 1 9 ? 37 -7.152 -3.424 1 69.31 9 VAL B CA 1
ATOM 1545 C C . VAL B 1 9 ? 37.594 -7.23 -4.82 1 69.31 9 VAL B C 1
ATOM 1547 O O . VAL B 1 9 ? 38.094 -6.223 -5.355 1 69.31 9 VAL B O 1
ATOM 1550 N N . ASP B 1 10 ? 37.969 -8.461 -5.289 1 81.88 10 ASP B N 1
ATOM 1551 C CA . ASP B 1 10 ? 38.375 -8.703 -6.664 1 81.88 10 ASP B CA 1
ATOM 1552 C C . ASP B 1 10 ? 37.531 -7.914 -7.648 1 81.88 10 ASP B C 1
ATOM 1554 O O . ASP B 1 10 ? 36.312 -7.922 -7.559 1 81.88 10 ASP B O 1
ATOM 1558 N N . PRO B 1 11 ? 38.188 -6.965 -8.336 1 84.81 11 PRO B N 1
ATOM 1559 C CA . PRO B 1 11 ? 37.469 -6.133 -9.297 1 84.81 11 PRO B CA 1
ATOM 1560 C C . PRO B 1 11 ? 36.469 -6.934 -10.148 1 84.81 11 PRO B C 1
ATOM 1562 O O . PRO B 1 11 ? 35.406 -6.426 -10.516 1 84.81 11 PRO B O 1
ATOM 1565 N N . ARG B 1 12 ? 36.812 -8.125 -10.516 1 83.62 12 ARG B N 1
ATOM 1566 C CA . ARG B 1 12 ? 35.906 -8.953 -11.305 1 83.62 12 ARG B CA 1
ATOM 1567 C C . ARG B 1 12 ? 34.625 -9.266 -10.531 1 83.62 12 ARG B C 1
ATOM 1569 O O . ARG B 1 12 ? 33.531 -9.234 -11.094 1 83.62 12 ARG B O 1
ATOM 1576 N N . VAL B 1 13 ? 34.844 -9.555 -9.305 1 83.88 13 VAL B N 1
ATOM 1577 C CA . VAL B 1 13 ? 33.688 -9.859 -8.438 1 83.88 13 VAL B CA 1
ATOM 1578 C C . VAL B 1 13 ? 32.844 -8.617 -8.266 1 83.88 13 VAL B C 1
ATOM 1580 O O . VAL B 1 13 ? 31.609 -8.695 -8.289 1 83.88 13 VAL B O 1
ATOM 1583 N N . ALA B 1 14 ? 33.5 -7.555 -8.195 1 87.44 14 ALA B N 1
ATOM 1584 C CA . ALA B 1 14 ? 32.781 -6.289 -8.039 1 87.44 14 ALA B CA 1
ATOM 1585 C C . ALA B 1 14 ? 31.953 -5.969 -9.289 1 87.44 14 ALA B C 1
ATOM 1587 O O . ALA B 1 14 ? 30.828 -5.477 -9.188 1 87.44 14 ALA B O 1
ATOM 1588 N N . ARG B 1 15 ? 32.469 -6.184 -10.406 1 89.25 15 ARG B N 1
ATOM 1589 C CA . ARG B 1 15 ? 31.781 -5.953 -11.664 1 89.25 15 ARG B CA 1
ATOM 1590 C C . ARG B 1 15 ? 30.578 -6.875 -11.789 1 89.25 15 ARG B C 1
ATOM 1592 O O . ARG B 1 15 ? 29.484 -6.438 -12.195 1 89.25 15 ARG B O 1
ATOM 1599 N N . THR B 1 16 ? 30.781 -8.133 -11.422 1 89.94 16 THR B N 1
ATOM 1600 C CA . THR B 1 16 ? 29.703 -9.102 -11.445 1 89.94 16 THR B CA 1
ATOM 1601 C C . THR B 1 16 ? 28.547 -8.648 -10.547 1 89.94 16 THR B C 1
ATOM 1603 O O . THR B 1 16 ? 27.391 -8.641 -10.961 1 89.94 16 THR B O 1
ATOM 1606 N N . HIS B 1 17 ? 28.938 -8.25 -9.391 1 93.69 17 HIS B N 1
ATOM 1607 C CA . HIS B 1 17 ? 27.922 -7.812 -8.43 1 93.69 17 HIS B CA 1
ATOM 1608 C C . HIS B 1 17 ? 27.141 -6.613 -8.961 1 93.69 17 HIS B C 1
ATOM 1610 O O . HIS B 1 17 ? 25.922 -6.598 -8.906 1 93.69 17 HIS B O 1
ATOM 1616 N N . ARG B 1 18 ? 27.859 -5.734 -9.469 1 93.81 18 ARG B N 1
ATOM 1617 C CA . ARG B 1 18 ? 27.234 -4.527 -10 1 93.81 18 ARG B CA 1
ATOM 1618 C C . ARG B 1 18 ? 26.281 -4.867 -11.141 1 93.81 18 ARG B C 1
ATOM 1620 O O . ARG B 1 18 ? 25.125 -4.426 -11.148 1 93.81 18 ARG B O 1
ATOM 1627 N N . ASP B 1 19 ? 26.719 -5.664 -12.07 1 96.38 19 ASP B N 1
ATOM 1628 C CA . ASP B 1 19 ? 25.922 -6.016 -13.25 1 96.38 19 ASP B CA 1
ATOM 1629 C C . ASP B 1 19 ? 24.672 -6.793 -12.852 1 96.38 19 ASP B C 1
ATOM 1631 O O . ASP B 1 19 ? 23.562 -6.496 -13.328 1 96.38 19 ASP B O 1
ATOM 1635 N N . VAL B 1 20 ? 24.844 -7.719 -11.992 1 97.62 20 VAL B N 1
ATOM 1636 C CA . VAL B 1 20 ? 23.75 -8.609 -11.602 1 97.62 20 V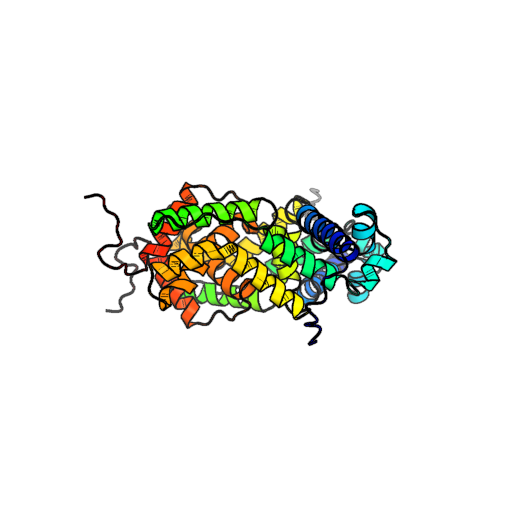AL B CA 1
ATOM 1637 C C . VAL B 1 20 ? 22.719 -7.844 -10.781 1 97.62 20 VAL B C 1
ATOM 1639 O O . VAL B 1 20 ? 21.516 -7.93 -11.039 1 97.62 20 VAL B O 1
ATOM 1642 N N . VAL B 1 21 ? 23.219 -7.078 -9.906 1 98 21 VAL B N 1
ATOM 1643 C CA . VAL B 1 21 ? 22.328 -6.355 -9.016 1 98 21 VAL B CA 1
ATOM 1644 C C . VAL B 1 21 ? 21.562 -5.289 -9.797 1 98 21 VAL B C 1
ATOM 1646 O O . VAL B 1 21 ? 20.359 -5.102 -9.594 1 98 21 VAL B O 1
ATOM 1649 N N . ARG B 1 22 ? 22.234 -4.648 -10.703 1 97.38 22 ARG B N 1
ATOM 1650 C CA . ARG B 1 22 ? 21.562 -3.664 -11.547 1 97.38 22 ARG B CA 1
ATOM 1651 C C . ARG B 1 22 ? 20.5 -4.316 -12.406 1 97.38 22 ARG B C 1
ATOM 1653 O O . ARG B 1 22 ? 19.391 -3.793 -12.531 1 97.38 22 ARG B O 1
ATOM 1660 N N . THR B 1 23 ? 20.844 -5.43 -12.953 1 98.12 23 THR B N 1
ATOM 1661 C CA . THR B 1 23 ? 19.891 -6.172 -13.773 1 98.12 23 THR B CA 1
ATOM 1662 C C . THR B 1 23 ? 18.688 -6.598 -12.945 1 98.12 23 THR B C 1
ATOM 1664 O O . THR B 1 23 ? 17.531 -6.445 -13.375 1 98.12 23 THR B O 1
ATOM 1667 N N . ALA B 1 24 ? 18.938 -7.094 -11.734 1 98 24 ALA B N 1
ATOM 1668 C CA . ALA B 1 24 ? 17.859 -7.512 -10.836 1 98 24 ALA B CA 1
ATOM 1669 C C . ALA B 1 24 ? 16.969 -6.332 -10.469 1 98 24 ALA B C 1
ATOM 1671 O O . ALA B 1 24 ? 15.742 -6.457 -10.438 1 98 24 ALA B O 1
ATOM 1672 N N . ALA B 1 25 ? 17.578 -5.234 -10.211 1 96.69 25 ALA B N 1
ATOM 1673 C CA . ALA B 1 25 ? 16.828 -4.027 -9.859 1 96.69 25 ALA B CA 1
ATOM 1674 C C . ALA B 1 25 ? 15.938 -3.578 -11.016 1 96.69 25 ALA B C 1
ATOM 1676 O O . ALA B 1 25 ? 14.773 -3.23 -10.812 1 96.69 25 ALA B O 1
ATOM 1677 N N . ASP B 1 26 ? 16.469 -3.617 -12.219 1 95.44 26 ASP B N 1
ATOM 1678 C CA . ASP B 1 26 ? 15.711 -3.238 -13.406 1 95.44 26 ASP B CA 1
ATOM 1679 C C . ASP B 1 26 ? 14.516 -4.164 -13.609 1 95.44 26 ASP B C 1
ATOM 1681 O O . ASP B 1 26 ? 13.422 -3.707 -13.938 1 95.44 26 ASP B O 1
ATOM 1685 N N . LEU B 1 27 ? 14.742 -5.441 -13.414 1 95.5 27 LEU B N 1
ATOM 1686 C CA . LEU B 1 27 ? 13.672 -6.426 -13.547 1 95.5 27 LEU B CA 1
ATOM 1687 C C . LEU B 1 27 ? 12.594 -6.211 -12.492 1 95.5 27 LEU B C 1
ATOM 1689 O O . LEU B 1 27 ? 11.406 -6.262 -12.805 1 95.5 27 LEU B O 1
ATOM 1693 N N . LEU B 1 28 ? 13.047 -5.969 -11.305 1 94.69 28 LEU B N 1
ATOM 1694 C CA . LEU B 1 28 ? 12.117 -5.742 -10.211 1 94.69 28 LEU B CA 1
ATOM 1695 C C . LEU B 1 28 ? 11.234 -4.527 -10.484 1 94.69 28 LEU B C 1
ATOM 1697 O O . LEU B 1 28 ? 10.016 -4.586 -10.312 1 94.69 28 LEU B O 1
ATOM 1701 N N . MET B 1 29 ? 11.797 -3.484 -10.969 1 90.94 29 MET B N 1
ATOM 1702 C CA . MET B 1 29 ? 11.102 -2.225 -11.203 1 90.94 29 MET B CA 1
ATOM 1703 C C . MET B 1 29 ? 10.164 -2.338 -12.406 1 90.94 29 MET B C 1
ATOM 1705 O O . MET B 1 29 ? 9.078 -1.75 -12.414 1 90.94 29 MET B O 1
ATOM 1709 N N . SER B 1 30 ? 10.523 -3.104 -13.391 1 88.81 30 SER B N 1
ATOM 1710 C CA . SER B 1 30 ? 9.75 -3.166 -14.625 1 88.81 30 SER B CA 1
ATOM 1711 C C . SER B 1 30 ? 8.711 -4.277 -14.578 1 88.81 30 SER B C 1
ATOM 1713 O O . SER B 1 30 ? 7.59 -4.109 -15.055 1 88.81 30 SER B O 1
ATOM 1715 N N . GLY B 1 31 ? 9.086 -5.422 -13.938 1 86.81 31 GLY B N 1
ATOM 1716 C CA . GLY B 1 31 ? 8.227 -6.586 -14.031 1 86.81 31 GLY B CA 1
ATOM 1717 C C . GLY B 1 31 ? 7.703 -7.051 -12.68 1 86.81 31 GLY B C 1
ATOM 1718 O O . GLY B 1 31 ? 6.773 -7.859 -12.617 1 86.81 31 GLY B O 1
ATOM 1719 N N . GLY B 1 32 ? 8.352 -6.539 -11.625 1 88.56 32 GLY B N 1
ATOM 1720 C CA . GLY B 1 32 ? 7.863 -6.906 -10.305 1 88.56 32 GLY B CA 1
ATOM 1721 C C . GLY B 1 32 ? 8.617 -8.07 -9.695 1 88.56 32 GLY B C 1
ATOM 1722 O O . GLY B 1 32 ? 9.586 -8.562 -10.273 1 88.56 32 GLY B O 1
ATOM 1723 N N . TRP B 1 33 ? 8.172 -8.516 -8.555 1 90.56 33 TRP B N 1
ATOM 1724 C CA . TRP B 1 33 ? 8.828 -9.492 -7.684 1 90.56 33 TRP B CA 1
ATOM 1725 C C . TRP B 1 33 ? 9.047 -10.812 -8.406 1 90.56 33 TRP B C 1
ATOM 1727 O O . TRP B 1 33 ? 10.141 -11.383 -8.359 1 90.56 33 TRP B O 1
ATOM 1737 N N . ASP B 1 34 ? 8.094 -11.273 -9.172 1 88.94 34 ASP B N 1
ATOM 1738 C CA . ASP B 1 34 ? 8.117 -12.617 -9.75 1 88.94 34 ASP B CA 1
ATOM 1739 C C . ASP B 1 34 ? 9.062 -12.688 -10.945 1 88.94 34 ASP B C 1
ATOM 1741 O O . ASP B 1 34 ? 9.453 -13.773 -11.375 1 88.94 34 ASP B O 1
ATOM 1745 N N . THR B 1 35 ? 9.422 -11.594 -11.445 1 91.56 35 THR B N 1
ATOM 1746 C CA . THR B 1 35 ? 10.281 -11.578 -12.617 1 91.56 35 THR B CA 1
ATOM 1747 C C . THR B 1 35 ? 11.75 -11.727 -12.219 1 91.56 35 THR B C 1
ATOM 1749 O O . THR B 1 35 ? 12.602 -12.016 -13.062 1 91.56 35 THR B O 1
ATOM 1752 N N . VAL B 1 36 ? 12.031 -11.484 -10.969 1 96.44 36 VAL B N 1
ATOM 1753 C CA . VAL B 1 36 ? 13.414 -11.57 -10.5 1 96.44 36 VAL B CA 1
ATOM 1754 C C . VAL B 1 36 ? 13.742 -13.016 -10.117 1 96.44 36 VAL B C 1
ATOM 1756 O O . VAL B 1 36 ? 13.453 -13.453 -9 1 96.44 36 VAL B O 1
ATOM 1759 N N . THR B 1 37 ? 14.312 -13.727 -11.055 1 97.06 37 THR B N 1
ATOM 1760 C CA . THR B 1 37 ? 14.789 -15.086 -10.844 1 97.06 37 THR B CA 1
ATOM 1761 C C . THR B 1 37 ? 16.25 -15.219 -11.242 1 97.06 37 THR B C 1
ATOM 1763 O O . THR B 1 37 ? 16.75 -14.43 -12.055 1 97.06 37 THR B O 1
ATOM 1766 N N . HIS B 1 38 ? 16.891 -16.25 -10.656 1 97.81 38 HIS B N 1
ATOM 1767 C CA . HIS B 1 38 ? 18.281 -16.5 -11.023 1 97.81 38 HIS B CA 1
ATOM 1768 C C . HIS B 1 38 ? 18.422 -16.672 -12.531 1 97.81 38 HIS B C 1
ATOM 1770 O O . HIS B 1 38 ? 19.328 -16.094 -13.148 1 97.81 38 HIS B O 1
ATOM 1776 N N . ALA B 1 39 ? 17.562 -17.406 -13.102 1 97.81 39 ALA B N 1
ATOM 1777 C CA . ALA B 1 39 ? 17.625 -17.703 -14.531 1 97.81 39 ALA B CA 1
ATOM 1778 C C . ALA B 1 39 ? 17.484 -16.438 -15.359 1 97.81 39 ALA B C 1
ATOM 1780 O O . ALA B 1 39 ? 18.297 -16.172 -16.25 1 97.81 39 ALA B O 1
ATOM 1781 N N . GLU B 1 40 ? 16.516 -15.633 -15.078 1 97.69 40 GLU B N 1
ATOM 1782 C CA . GLU B 1 40 ? 16.234 -14.43 -15.859 1 97.69 40 GLU B CA 1
ATOM 1783 C C . GLU B 1 40 ? 17.344 -13.383 -15.664 1 97.69 40 GLU B C 1
ATOM 1785 O O . GLU B 1 40 ? 17.781 -12.75 -16.625 1 97.69 40 GLU B O 1
ATOM 1790 N N . VAL B 1 41 ? 17.781 -13.211 -14.445 1 98.31 41 VAL B N 1
ATOM 1791 C CA . VAL B 1 41 ? 18.812 -12.234 -14.164 1 98.31 41 VAL B CA 1
ATOM 1792 C C . VAL B 1 41 ? 20.125 -12.664 -14.82 1 98.31 41 VAL B C 1
ATOM 1794 O O . VAL B 1 41 ? 20.828 -11.836 -15.422 1 98.31 41 VAL B O 1
ATOM 1797 N N . ALA B 1 42 ? 20.469 -13.945 -14.734 1 98.12 42 ALA B N 1
ATOM 1798 C CA . ALA B 1 42 ? 21.672 -14.469 -15.359 1 98.12 42 ALA B CA 1
ATOM 1799 C C . ALA B 1 42 ? 21.656 -14.234 -16.875 1 98.12 42 ALA B C 1
ATOM 1801 O O . ALA B 1 42 ? 22.625 -13.727 -17.438 1 98.12 42 ALA B O 1
ATOM 1802 N N . ARG B 1 43 ? 20.547 -14.57 -17.422 1 97.94 43 ARG B N 1
ATOM 1803 C CA . ARG B 1 43 ? 20.391 -14.422 -18.859 1 97.94 43 ARG B CA 1
ATOM 1804 C C . ARG B 1 43 ? 20.578 -12.977 -19.297 1 97.94 43 ARG B C 1
ATOM 1806 O O . ARG B 1 43 ? 21.328 -12.688 -20.219 1 97.94 43 ARG B O 1
ATOM 1813 N N . ARG B 1 44 ? 20.016 -12.055 -18.672 1 97.31 44 ARG B N 1
ATOM 1814 C CA . ARG B 1 44 ? 20.016 -10.648 -19.047 1 97.31 44 ARG B CA 1
ATOM 1815 C C . ARG B 1 44 ? 21.375 -10.008 -18.734 1 97.31 44 ARG B C 1
ATOM 1817 O O . ARG B 1 44 ? 21.828 -9.117 -19.453 1 97.31 44 ARG B O 1
ATOM 1824 N N . ALA B 1 45 ? 21.938 -10.422 -17.609 1 97.31 45 ALA B N 1
ATOM 1825 C CA . ALA B 1 45 ? 23.188 -9.836 -17.172 1 97.31 45 ALA B CA 1
ATOM 1826 C C . ALA B 1 45 ? 24.375 -10.453 -17.906 1 97.31 45 ALA B C 1
ATOM 1828 O O . ALA B 1 45 ? 25.484 -9.922 -17.859 1 97.31 45 ALA B O 1
ATOM 1829 N N . GLY B 1 46 ? 24.172 -11.594 -18.516 1 97.5 46 GLY B N 1
ATOM 1830 C CA . GLY B 1 46 ? 25.234 -12.234 -19.297 1 97.5 46 GLY B CA 1
ATOM 1831 C C . GLY B 1 46 ? 26.156 -13.086 -18.453 1 97.5 46 GLY B C 1
ATOM 1832 O O . GLY B 1 46 ? 27.359 -13.102 -18.656 1 97.5 46 GLY B O 1
ATOM 1833 N N . TYR B 1 47 ? 25.609 -13.664 -17.438 1 97.25 47 TYR B N 1
ATOM 1834 C CA . TYR B 1 47 ? 26.375 -14.562 -16.562 1 97.25 47 TYR B CA 1
ATOM 1835 C C . TYR B 1 47 ? 25.719 -15.938 -16.5 1 97.25 47 TYR B C 1
ATOM 1837 O O . TYR B 1 47 ? 24.578 -16.109 -16.938 1 97.25 47 TYR B O 1
ATOM 1845 N N . SER B 1 48 ? 26.469 -16.891 -16 1 96.81 48 SER B N 1
ATOM 1846 C CA . SER B 1 48 ? 25.906 -18.219 -15.812 1 96.81 48 SER B CA 1
ATOM 1847 C C . SER B 1 48 ? 25.031 -18.281 -14.57 1 96.81 48 SER B C 1
ATOM 1849 O O . SER B 1 48 ? 25.266 -17.547 -13.609 1 96.81 48 SER B O 1
ATOM 1851 N N . LYS B 1 49 ? 24.016 -19.156 -14.586 1 96.88 49 LYS B N 1
ATOM 1852 C CA . LYS B 1 49 ? 23.203 -19.391 -13.398 1 96.88 49 LYS B CA 1
ATOM 1853 C C . LYS B 1 49 ? 24.062 -19.828 -12.211 1 96.88 49 LYS B C 1
ATOM 1855 O O . LYS B 1 49 ? 23.812 -19.422 -11.078 1 96.88 49 LYS B O 1
ATOM 1860 N N . ALA B 1 50 ? 25.062 -20.641 -12.492 1 96.69 50 ALA B N 1
ATOM 1861 C CA . ALA B 1 50 ? 25.969 -21.125 -11.453 1 96.69 50 ALA B CA 1
ATOM 1862 C C . ALA B 1 50 ? 26.672 -19.969 -10.75 1 96.69 50 ALA B C 1
ATOM 1864 O O . ALA B 1 50 ? 26.812 -19.969 -9.531 1 96.69 50 ALA B O 1
ATOM 1865 N N . THR B 1 51 ? 27.062 -19.031 -11.508 1 96.19 51 THR B N 1
ATOM 1866 C CA . THR B 1 51 ? 27.703 -17.828 -10.953 1 96.19 51 THR B CA 1
ATOM 1867 C C . THR B 1 51 ? 26.766 -17.109 -9.992 1 96.19 51 THR B C 1
ATOM 1869 O O . THR B 1 51 ? 27.172 -16.672 -8.922 1 96.19 51 THR B O 1
ATOM 1872 N N . LEU B 1 52 ? 25.484 -16.953 -10.359 1 97.5 52 LEU B N 1
ATOM 1873 C CA . LEU B 1 52 ? 24.531 -16.25 -9.516 1 97.5 52 LEU B CA 1
ATOM 1874 C C . LEU B 1 52 ? 24.25 -17.031 -8.227 1 97.5 52 LEU B C 1
ATOM 1876 O O . LEU B 1 52 ? 24.234 -16.453 -7.141 1 97.5 52 LEU B O 1
ATOM 1880 N N . TYR B 1 53 ? 24.125 -18.344 -8.336 1 97.44 53 TYR B N 1
ATOM 1881 C CA . TYR B 1 53 ? 23.828 -19.125 -7.148 1 97.44 53 TYR B CA 1
ATOM 1882 C C . TYR B 1 53 ? 24.984 -19.109 -6.16 1 97.44 53 TYR B C 1
ATOM 1884 O O . TYR B 1 53 ? 24.766 -19.172 -4.945 1 97.44 53 TYR B O 1
ATOM 1892 N N . ALA B 1 54 ? 26.188 -18.969 -6.684 1 96.31 54 ALA B N 1
ATOM 1893 C CA . ALA B 1 54 ? 27.359 -18.906 -5.82 1 96.31 54 ALA B CA 1
ATOM 1894 C C . ALA B 1 54 ? 27.328 -17.656 -4.949 1 96.31 54 ALA B C 1
ATOM 1896 O O . ALA B 1 54 ? 27.719 -17.688 -3.779 1 96.31 54 ALA B O 1
ATOM 1897 N N . HIS B 1 55 ? 26.812 -16.594 -5.461 1 96.31 55 HIS B N 1
ATOM 1898 C CA . HIS B 1 55 ? 26.828 -15.305 -4.766 1 96.31 55 HIS B CA 1
ATOM 1899 C C . HIS B 1 55 ? 25.484 -15.016 -4.098 1 96.31 55 HIS B C 1
ATOM 1901 O O . HIS B 1 55 ? 25.438 -14.312 -3.086 1 96.31 55 HIS B O 1
ATOM 1907 N N . TRP B 1 56 ? 24.406 -15.531 -4.68 1 97.88 56 TRP B N 1
ATOM 1908 C CA . TRP B 1 56 ? 23.031 -15.375 -4.207 1 97.88 56 TRP B CA 1
ATOM 1909 C C . TRP B 1 56 ? 22.328 -16.719 -4.133 1 97.88 56 TRP B C 1
ATOM 1911 O O . TRP B 1 56 ? 21.547 -17.078 -5.027 1 97.88 56 TRP B O 1
ATOM 1921 N N . PRO B 1 57 ? 22.438 -17.344 -3.025 1 97.44 57 PRO B N 1
ATOM 1922 C CA . PRO B 1 57 ? 21.906 -18.703 -2.92 1 97.44 57 PRO B CA 1
ATOM 1923 C C . PRO B 1 57 ? 20.391 -18.766 -3.033 1 97.44 57 PRO B C 1
ATOM 1925 O O . PRO B 1 57 ? 19.828 -19.781 -3.455 1 97.44 57 PRO B O 1
ATOM 1928 N N . THR B 1 58 ? 19.766 -17.609 -2.623 1 96 58 THR B N 1
ATOM 1929 C CA . THR B 1 58 ? 18.312 -17.594 -2.717 1 96 58 THR B CA 1
ATOM 1930 C C . THR B 1 58 ? 17.828 -16.422 -3.551 1 96 58 THR B C 1
ATOM 1932 O O . THR B 1 58 ? 18.547 -15.438 -3.729 1 96 58 THR B O 1
ATOM 1935 N N . ARG B 1 59 ? 16.656 -16.531 -4.039 1 95.38 59 ARG B N 1
ATOM 1936 C CA . ARG B 1 59 ? 16.016 -15.438 -4.777 1 95.38 59 ARG B CA 1
ATOM 1937 C C . ARG B 1 59 ? 15.898 -14.188 -3.91 1 95.38 59 ARG B C 1
ATOM 1939 O O . ARG B 1 59 ? 16.062 -13.07 -4.398 1 95.38 59 ARG B O 1
ATOM 1946 N N . LEU B 1 60 ? 15.656 -14.398 -2.68 1 95.31 60 LEU B N 1
ATOM 1947 C CA . LEU B 1 60 ? 15.492 -13.289 -1.742 1 95.31 60 LEU B CA 1
ATOM 1948 C C . LEU B 1 60 ? 16.797 -12.523 -1.582 1 95.31 60 LEU B C 1
ATOM 1950 O O . LEU B 1 60 ? 16.797 -11.305 -1.403 1 95.31 60 LEU B O 1
ATOM 1954 N N . ASP B 1 61 ? 17.859 -13.219 -1.704 1 96.31 61 ASP B N 1
ATOM 1955 C CA . ASP B 1 61 ? 19.156 -12.539 -1.685 1 96.31 61 ASP B CA 1
ATOM 1956 C C . ASP B 1 61 ? 19.297 -11.57 -2.854 1 96.31 61 ASP B C 1
ATOM 1958 O O . ASP B 1 61 ? 19.797 -10.461 -2.691 1 96.31 61 ASP B O 1
ATOM 1962 N N . LEU B 1 62 ? 18.844 -12.023 -4.031 1 96.69 62 LEU B N 1
ATOM 1963 C CA . LEU B 1 62 ? 18.859 -11.172 -5.215 1 96.69 62 LEU B CA 1
ATOM 1964 C C . LEU B 1 62 ? 17.953 -9.961 -5.027 1 96.69 62 LEU B C 1
ATOM 1966 O O . LEU B 1 62 ? 18.344 -8.828 -5.324 1 96.69 62 LEU B O 1
ATOM 1970 N N . ILE B 1 63 ? 16.828 -10.195 -4.504 1 97 63 ILE B N 1
ATOM 1971 C CA . ILE B 1 63 ? 15.836 -9.141 -4.312 1 97 63 ILE B CA 1
ATOM 1972 C C . ILE B 1 63 ? 16.344 -8.141 -3.281 1 97 63 ILE B C 1
ATOM 1974 O O . ILE B 1 63 ? 16.188 -6.926 -3.457 1 97 63 ILE B O 1
ATOM 1978 N N . ARG B 1 64 ? 16.891 -8.664 -2.24 1 97.19 64 ARG B N 1
ATOM 1979 C CA . ARG B 1 64 ? 17.453 -7.797 -1.205 1 97.19 64 ARG B CA 1
ATOM 1980 C C . ARG B 1 64 ? 18.484 -6.832 -1.789 1 97.19 64 ARG B C 1
ATOM 1982 O O . ARG B 1 64 ? 18.391 -5.621 -1.566 1 97.19 64 ARG B O 1
ATOM 1989 N N . ASP B 1 65 ? 19.375 -7.359 -2.541 1 97.56 65 ASP B N 1
ATOM 1990 C CA . ASP B 1 65 ? 20.422 -6.5 -3.111 1 97.56 65 ASP B CA 1
ATOM 1991 C C . ASP B 1 65 ? 19.828 -5.559 -4.16 1 97.56 65 ASP B C 1
ATOM 1993 O O . ASP B 1 65 ? 20.281 -4.422 -4.305 1 97.56 65 ASP B O 1
ATOM 1997 N N . ALA B 1 66 ? 18.859 -6.012 -4.934 1 97.44 66 ALA B N 1
ATOM 1998 C CA . ALA B 1 66 ? 18.172 -5.164 -5.906 1 97.44 66 ALA B CA 1
ATOM 1999 C C . ALA B 1 66 ? 17.5 -3.98 -5.219 1 97.44 66 ALA B C 1
ATOM 2001 O O . ALA B 1 66 ? 17.656 -2.836 -5.645 1 97.44 66 ALA B O 1
ATOM 2002 N N . VAL B 1 67 ? 16.797 -4.223 -4.16 1 96.81 67 VAL B N 1
ATOM 2003 C CA . VAL B 1 67 ? 16.094 -3.174 -3.426 1 96.81 67 VAL B CA 1
ATOM 2004 C C . VAL B 1 67 ? 17.109 -2.205 -2.818 1 96.81 67 VAL B C 1
ATOM 2006 O O . VAL B 1 67 ? 16.922 -0.987 -2.863 1 96.81 67 VAL B O 1
ATOM 2009 N N . THR B 1 68 ? 18.156 -2.783 -2.234 1 96.62 68 THR B N 1
ATOM 2010 C CA . THR B 1 68 ? 19.188 -1.941 -1.662 1 96.62 68 THR B CA 1
ATOM 2011 C C . THR B 1 68 ? 19.766 -1.005 -2.719 1 96.62 68 THR B C 1
ATOM 2013 O O . THR B 1 68 ? 19.969 0.186 -2.463 1 96.62 68 THR B O 1
ATOM 2016 N N . GLN B 1 69 ? 19.984 -1.551 -3.9 1 95.81 69 GLN B N 1
ATOM 2017 C CA . GLN B 1 69 ? 20.5 -0.744 -5.004 1 95.81 69 GLN B CA 1
ATOM 2018 C C . GLN B 1 69 ? 19.516 0.358 -5.383 1 95.81 69 GLN B C 1
ATOM 2020 O O . GLN B 1 69 ? 19.922 1.498 -5.629 1 95.81 69 GLN B O 1
ATOM 2025 N N . ILE B 1 70 ? 18.281 0.045 -5.48 1 94.06 70 ILE B N 1
ATOM 2026 C CA . ILE B 1 70 ? 17.234 1.009 -5.805 1 94.06 70 ILE B CA 1
ATOM 2027 C C . ILE B 1 70 ? 17.25 2.145 -4.785 1 94.06 70 ILE B C 1
ATOM 2029 O O . ILE B 1 70 ? 17.203 3.32 -5.156 1 94.06 70 ILE B O 1
ATOM 2033 N N . CYS B 1 71 ? 17.344 1.817 -3.541 1 95.19 71 CYS B N 1
ATOM 2034 C CA . CYS B 1 71 ? 17.344 2.805 -2.467 1 95.19 71 CYS B CA 1
ATOM 2035 C C . CYS B 1 71 ? 18.609 3.643 -2.488 1 95.19 71 CYS B C 1
ATOM 2037 O O . CYS B 1 71 ? 18.562 4.852 -2.252 1 95.19 71 CYS B O 1
A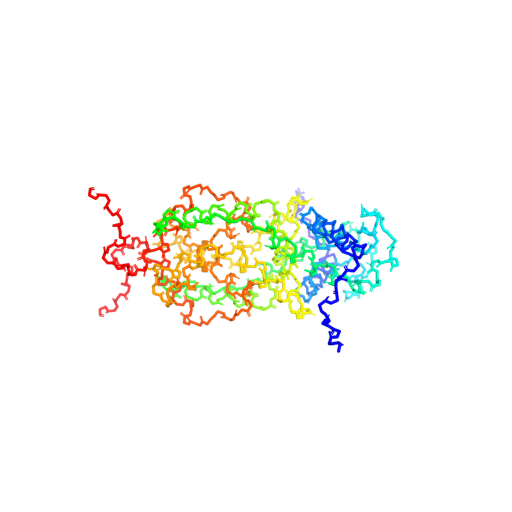TOM 2039 N N . ASP B 1 72 ? 19.719 2.971 -2.812 1 94 72 ASP B N 1
ATOM 2040 C CA . ASP B 1 72 ? 21 3.668 -2.852 1 94 72 ASP B CA 1
ATOM 2041 C C . ASP B 1 72 ? 21.031 4.695 -3.98 1 94 72 ASP B C 1
ATOM 2043 O O . ASP B 1 72 ? 21.703 5.727 -3.871 1 94 72 ASP B O 1
ATOM 2047 N N . GLU B 1 73 ? 20.312 4.445 -5.02 1 92.38 73 GLU B N 1
ATOM 2048 C CA . GLU B 1 73 ? 20.344 5.316 -6.191 1 92.38 73 GLU B CA 1
ATOM 2049 C C . GLU B 1 73 ? 19.266 6.383 -6.113 1 92.38 73 GLU B C 1
ATOM 2051 O O . GLU B 1 73 ? 19.188 7.27 -6.973 1 92.38 73 GLU B O 1
ATOM 2056 N N . ALA B 1 74 ? 18.453 6.254 -5.098 1 91.25 74 ALA B N 1
ATOM 2057 C CA . ALA B 1 74 ? 17.375 7.23 -4.953 1 91.25 74 ALA B CA 1
ATOM 2058 C C . ALA B 1 74 ? 17.938 8.633 -4.703 1 91.25 74 ALA B C 1
ATOM 2060 O O . ALA B 1 74 ? 18.844 8.805 -3.885 1 91.25 74 ALA B O 1
ATOM 2061 N N . ARG B 1 75 ? 17.422 9.555 -5.48 1 91.88 75 ARG B N 1
ATOM 2062 C CA . ARG B 1 75 ? 17.797 10.961 -5.309 1 91.88 75 ARG B CA 1
ATOM 2063 C C . ARG B 1 75 ? 16.594 11.789 -4.875 1 91.88 75 ARG B C 1
ATOM 2065 O O . ARG B 1 75 ? 15.508 11.656 -5.441 1 91.88 75 ARG B O 1
ATOM 2072 N N . HIS B 1 76 ? 16.781 12.547 -3.867 1 93.75 76 HIS B N 1
ATOM 2073 C CA . HIS B 1 76 ? 15.734 13.414 -3.324 1 93.75 76 HIS B CA 1
ATOM 2074 C C . HIS B 1 76 ? 16.203 14.867 -3.273 1 93.75 76 HIS B C 1
ATOM 2076 O O . HIS B 1 76 ? 17.406 15.133 -3.119 1 93.75 76 HIS B O 1
ATOM 2082 N N . PRO B 1 77 ? 15.242 15.781 -3.434 1 94.5 77 PRO B N 1
ATOM 2083 C CA . PRO B 1 77 ? 15.617 17.188 -3.297 1 94.5 77 PRO B CA 1
ATOM 2084 C C . PRO B 1 77 ? 16.141 17.531 -1.902 1 94.5 77 PRO B C 1
ATOM 2086 O O . PRO B 1 77 ? 15.867 16.797 -0.944 1 94.5 77 PRO B O 1
ATOM 2089 N N . GLU B 1 78 ? 16.891 18.578 -1.868 1 93.88 78 GLU B N 1
ATOM 2090 C CA . GLU B 1 78 ? 17.359 19.109 -0.586 1 93.88 78 GLU B CA 1
ATOM 2091 C C . GLU B 1 78 ? 16.406 20.156 -0.034 1 93.88 78 GLU B C 1
ATOM 2093 O O . GLU B 1 78 ? 15.883 20.984 -0.784 1 93.88 78 GLU B O 1
ATOM 2098 N N . PRO B 1 79 ? 16.234 20.047 1.239 1 94.81 79 PRO B N 1
ATOM 2099 C CA . PRO B 1 79 ? 15.367 21.078 1.823 1 94.81 79 PRO B CA 1
ATOM 2100 C C . PRO B 1 79 ? 15.93 22.484 1.664 1 94.81 79 PRO B C 1
ATOM 2102 O O . PRO B 1 79 ? 17.141 22.688 1.761 1 94.81 79 PRO B O 1
ATOM 2105 N N . GLY B 1 80 ? 15.102 23.406 1.402 1 95.31 80 GLY B N 1
ATOM 2106 C CA . GLY B 1 80 ? 15.477 24.797 1.227 1 95.31 80 GLY B CA 1
ATOM 2107 C C . GLY B 1 80 ? 15.32 25.625 2.488 1 95.31 80 GLY B C 1
ATOM 2108 O O . GLY B 1 80 ? 15.773 26.781 2.547 1 95.31 80 GLY B O 1
ATOM 2109 N N . GLY B 1 81 ? 14.617 25.125 3.488 1 94.81 81 GLY B N 1
ATOM 2110 C CA . GLY B 1 81 ? 14.531 25.828 4.762 1 94.81 81 GLY B CA 1
ATOM 2111 C C . GLY B 1 81 ? 13.117 26.25 5.113 1 94.81 81 GLY B C 1
ATOM 2112 O O . GLY B 1 81 ? 12.82 26.531 6.277 1 94.81 81 GLY B O 1
ATOM 2113 N N . ASP B 1 82 ? 12.25 26.328 4.102 1 96.12 82 ASP B N 1
ATOM 2114 C CA . ASP B 1 82 ? 10.867 26.688 4.367 1 96.12 82 ASP B CA 1
ATOM 2115 C C . ASP B 1 82 ? 9.984 25.438 4.504 1 96.12 82 ASP B C 1
ATOM 2117 O O . ASP B 1 82 ? 9.914 24.625 3.588 1 96.12 82 ASP B O 1
ATOM 2121 N N . LEU B 1 83 ? 9.336 25.359 5.594 1 96.69 83 LEU B N 1
ATOM 2122 C CA . LEU B 1 83 ? 8.594 24.156 5.945 1 96.69 83 LEU B CA 1
ATOM 2123 C C . LEU B 1 83 ? 7.59 23.797 4.855 1 96.69 83 LEU B C 1
ATOM 2125 O O . LEU B 1 83 ? 7.629 22.688 4.305 1 96.69 83 LEU B O 1
ATOM 2129 N N . ARG B 1 84 ? 6.719 24.688 4.488 1 96.38 84 ARG B N 1
ATOM 2130 C CA . ARG B 1 84 ? 5.645 24.406 3.547 1 96.38 84 ARG B CA 1
ATOM 2131 C C . ARG B 1 84 ? 6.199 24.094 2.162 1 96.38 84 ARG B C 1
ATOM 2133 O O . ARG B 1 84 ? 5.82 23.094 1.547 1 96.38 84 ARG B O 1
ATOM 2140 N N . THR B 1 85 ? 7.102 24.906 1.698 1 97.19 85 THR B N 1
ATOM 2141 C CA . THR B 1 85 ? 7.695 24.703 0.381 1 97.19 85 THR B CA 1
ATOM 2142 C C . THR B 1 85 ? 8.453 23.375 0.327 1 97.19 85 THR B C 1
ATOM 2144 O O . THR B 1 85 ? 8.352 22.641 -0.655 1 97.19 85 THR B O 1
ATOM 2147 N N . ASP B 1 86 ? 9.117 23.078 1.361 1 98.12 86 ASP B N 1
ATOM 2148 C CA . ASP B 1 86 ? 9.898 21.844 1.404 1 98.12 86 ASP B CA 1
ATOM 2149 C C . ASP B 1 86 ? 8.984 20.625 1.455 1 98.12 86 ASP B C 1
ATOM 2151 O O . ASP B 1 86 ? 9.273 19.594 0.842 1 98.12 86 ASP B O 1
ATOM 2155 N N . LEU B 1 87 ? 7.902 20.703 2.178 1 98.25 87 LEU B N 1
ATOM 2156 C CA . LEU B 1 87 ? 6.957 19.594 2.23 1 98.25 87 LEU B CA 1
ATOM 2157 C C . LEU B 1 87 ? 6.305 19.375 0.872 1 98.25 87 LEU B C 1
ATOM 2159 O O . LEU B 1 87 ? 6.129 18.234 0.444 1 98.25 87 LEU B O 1
ATOM 2163 N N . VAL B 1 88 ? 5.953 20.438 0.23 1 98.44 88 VAL B N 1
ATOM 2164 C CA . VAL B 1 88 ? 5.352 20.312 -1.094 1 98.44 88 VAL B CA 1
ATOM 2165 C C . VAL B 1 88 ? 6.348 19.688 -2.059 1 98.44 88 VAL B C 1
ATOM 2167 O O . VAL B 1 88 ? 6.004 18.766 -2.803 1 98.44 88 VAL B O 1
ATOM 2170 N N . THR B 1 89 ? 7.566 20.125 -2.029 1 98 89 THR B N 1
ATOM 2171 C CA . THR B 1 89 ? 8.617 19.578 -2.873 1 98 89 THR B CA 1
ATOM 2172 C C . THR B 1 89 ? 8.844 18.094 -2.557 1 98 89 THR B C 1
ATOM 2174 O O . THR B 1 89 ? 8.93 17.266 -3.463 1 98 89 THR B O 1
ATOM 2177 N N . GLY B 1 90 ? 8.953 17.828 -1.302 1 97.56 90 GLY B N 1
ATOM 2178 C CA . GLY B 1 90 ? 9.164 16.453 -0.869 1 97.56 90 GLY B CA 1
ATOM 2179 C C . GLY B 1 90 ? 8.016 15.531 -1.242 1 97.56 90 GLY B C 1
ATOM 2180 O O . GLY B 1 90 ? 8.242 14.398 -1.681 1 97.56 90 GLY B O 1
ATOM 2181 N N . LEU B 1 91 ? 6.801 15.984 -1.1 1 97.94 91 LEU B N 1
ATOM 2182 C CA . LEU B 1 91 ? 5.637 15.172 -1.435 1 97.94 91 LEU B CA 1
ATOM 2183 C C . LEU B 1 91 ? 5.527 14.977 -2.943 1 97.94 91 LEU B C 1
ATOM 2185 O O . LEU B 1 91 ? 5.086 13.922 -3.404 1 97.94 91 LEU B O 1
ATOM 2189 N N . THR B 1 92 ? 5.84 16 -3.684 1 97.06 92 THR B N 1
ATOM 2190 C CA . THR B 1 92 ? 5.871 15.875 -5.137 1 97.06 92 THR B CA 1
ATOM 2191 C C . THR B 1 92 ? 6.883 14.812 -5.566 1 97.06 92 THR B C 1
ATOM 2193 O O . THR B 1 92 ? 6.586 13.977 -6.418 1 97.06 92 THR B O 1
ATOM 2196 N N . ASP B 1 93 ? 8.023 14.891 -4.996 1 95.44 93 ASP B N 1
ATOM 2197 C CA . ASP B 1 93 ? 9.062 13.898 -5.25 1 95.44 93 ASP B CA 1
ATOM 2198 C C . ASP B 1 93 ? 8.586 12.492 -4.887 1 95.44 93 ASP B C 1
ATOM 2200 O O . ASP B 1 93 ? 8.766 11.555 -5.656 1 95.44 93 ASP B O 1
ATOM 2204 N N . PHE B 1 94 ? 7.977 12.383 -3.742 1 95.44 94 PHE B N 1
ATOM 2205 C CA . PHE B 1 94 ? 7.434 11.117 -3.262 1 95.44 94 PHE B CA 1
ATOM 2206 C C . PHE B 1 94 ? 6.375 10.586 -4.219 1 95.44 94 PHE B C 1
ATOM 2208 O O . PHE B 1 94 ? 6.379 9.398 -4.559 1 95.44 94 PHE B O 1
ATOM 2215 N N . ALA B 1 95 ? 5.5 11.438 -4.66 1 95.81 95 ALA B N 1
ATOM 2216 C CA . ALA B 1 95 ? 4.449 11.078 -5.609 1 95.81 95 ALA B CA 1
ATOM 2217 C C . ALA B 1 95 ? 5.043 10.586 -6.922 1 95.81 95 ALA B C 1
ATOM 2219 O O . ALA B 1 95 ? 4.562 9.609 -7.5 1 95.81 95 ALA B O 1
ATOM 2220 N N . GLN B 1 96 ? 6.027 11.203 -7.375 1 92.62 96 GLN B N 1
ATOM 2221 C CA . GLN B 1 96 ? 6.68 10.812 -8.617 1 92.62 96 GLN B CA 1
ATOM 2222 C C . GLN B 1 96 ? 7.305 9.422 -8.492 1 92.62 96 GLN B C 1
ATOM 2224 O O . GLN B 1 96 ? 7.223 8.617 -9.422 1 92.62 96 GLN B O 1
ATOM 2229 N N . ASP B 1 97 ? 7.898 9.195 -7.359 1 90.88 97 ASP B N 1
ATOM 2230 C CA . ASP B 1 97 ? 8.477 7.879 -7.113 1 90.88 97 ASP B CA 1
ATOM 2231 C C . ASP B 1 97 ? 7.406 6.793 -7.172 1 90.88 97 ASP B C 1
ATOM 2233 O O . ASP B 1 97 ? 7.613 5.738 -7.777 1 90.88 97 ASP B O 1
ATOM 2237 N N . LEU B 1 98 ? 6.293 7.078 -6.609 1 91.19 98 LEU B N 1
ATOM 2238 C CA . LEU B 1 98 ? 5.211 6.102 -6.531 1 91.19 98 LEU B CA 1
ATOM 2239 C C . LEU B 1 98 ? 4.586 5.875 -7.902 1 91.19 98 LEU B C 1
ATOM 2241 O O . LEU B 1 98 ? 4.195 4.754 -8.234 1 91.19 98 LEU B O 1
ATOM 2245 N N . THR B 1 99 ? 4.379 6.918 -8.734 1 85.12 99 THR B N 1
ATOM 2246 C CA . THR B 1 99 ? 3.773 6.828 -10.055 1 85.12 99 THR B CA 1
ATOM 2247 C C . THR B 1 99 ? 4.656 6.016 -11 1 85.12 99 THR B C 1
ATOM 2249 O O . THR B 1 99 ? 4.156 5.32 -11.883 1 85.12 99 THR B O 1
ATOM 2252 N N . GLY B 1 100 ? 5.852 6.035 -11.008 1 66.56 100 GLY B N 1
ATOM 2253 C CA . GLY B 1 100 ? 6.773 5.355 -11.898 1 66.56 100 GLY B CA 1
ATOM 2254 C C . GLY B 1 100 ? 6.797 3.85 -11.703 1 66.56 100 GLY B C 1
ATOM 2255 O O . GLY B 1 100 ? 6.637 3.09 -12.664 1 66.56 100 GLY B O 1
ATOM 2256 N N . ARG B 1 101 ? 7.066 3.316 -10.555 1 79.81 101 ARG B N 1
ATOM 2257 C CA . ARG B 1 101 ? 7.062 1.866 -10.398 1 79.81 101 ARG B CA 1
ATOM 2258 C C . ARG B 1 101 ? 7.203 1.477 -8.93 1 79.81 101 ARG B C 1
ATOM 2260 O O . ARG B 1 101 ? 6.969 0.323 -8.562 1 79.81 101 ARG B O 1
ATOM 2267 N N . LEU B 1 102 ? 7.422 2.41 -8.172 1 87.31 102 LEU B N 1
ATOM 2268 C CA . LEU B 1 102 ? 7.777 2.062 -6.805 1 87.31 102 LEU B CA 1
ATOM 2269 C C . LEU B 1 102 ? 6.547 1.607 -6.023 1 87.31 102 LEU B C 1
ATOM 2271 O O . LEU B 1 102 ? 6.656 0.776 -5.117 1 87.31 102 LEU B O 1
ATOM 2275 N N . ALA B 1 103 ? 5.395 2.084 -6.477 1 88.56 103 ALA B N 1
ATOM 2276 C CA . ALA B 1 103 ? 4.172 1.613 -5.828 1 88.56 103 ALA B CA 1
ATOM 2277 C C . ALA B 1 103 ? 4.004 0.106 -6.004 1 88.56 103 ALA B C 1
ATOM 2279 O O . ALA B 1 103 ? 3.586 -0.589 -5.074 1 88.56 103 ALA B O 1
ATOM 2280 N N . ARG B 1 104 ? 4.387 -0.402 -7.117 1 90.69 104 ARG B N 1
ATOM 2281 C CA . ARG B 1 104 ? 4.273 -1.831 -7.391 1 90.69 104 ARG B CA 1
ATOM 2282 C C . ARG B 1 104 ? 5.285 -2.627 -6.574 1 90.69 104 ARG B C 1
ATOM 2284 O O . ARG B 1 104 ? 4.969 -3.697 -6.055 1 90.69 104 ARG B O 1
ATOM 2291 N N . VAL B 1 105 ? 6.477 -2.105 -6.527 1 92.81 105 VAL B N 1
ATOM 2292 C CA . VAL B 1 105 ? 7.516 -2.762 -5.742 1 92.81 105 VAL B CA 1
ATOM 2293 C C . VAL B 1 105 ? 7.094 -2.832 -4.277 1 92.81 105 VAL B C 1
ATOM 2295 O O . VAL B 1 105 ? 7.199 -3.883 -3.643 1 92.81 105 VAL B O 1
ATOM 2298 N N . LEU B 1 106 ? 6.578 -1.74 -3.809 1 91.88 106 LEU B N 1
ATOM 2299 C CA . LEU B 1 106 ? 6.102 -1.696 -2.432 1 91.88 106 LEU B CA 1
ATOM 2300 C C . LEU B 1 106 ? 4.93 -2.65 -2.232 1 91.88 106 LEU B C 1
ATOM 2302 O O . LEU B 1 106 ? 4.848 -3.334 -1.209 1 91.88 106 LEU B O 1
ATOM 2306 N N . GLY B 1 107 ? 4.043 -2.686 -3.211 1 91.94 107 GLY B N 1
ATOM 2307 C CA . GLY B 1 107 ? 2.965 -3.66 -3.172 1 91.94 107 GLY B CA 1
ATOM 2308 C C . GLY B 1 107 ? 3.455 -5.09 -3.023 1 91.94 107 GLY B C 1
ATOM 2309 O O . GLY B 1 107 ? 2.922 -5.852 -2.217 1 91.94 107 GLY B O 1
ATOM 2310 N N . GLY B 1 108 ? 4.453 -5.441 -3.734 1 91.62 108 GLY B N 1
ATOM 2311 C CA . GLY B 1 108 ? 5.039 -6.77 -3.66 1 91.62 108 GLY B CA 1
ATOM 2312 C C . GLY B 1 108 ? 5.59 -7.102 -2.287 1 91.62 108 GLY B C 1
ATOM 2313 O O . GLY B 1 108 ? 5.395 -8.211 -1.785 1 91.62 108 GLY B O 1
ATOM 2314 N N . VAL B 1 109 ? 6.273 -6.133 -1.733 1 92.62 109 VAL B N 1
ATOM 2315 C CA . VAL B 1 109 ? 6.852 -6.348 -0.411 1 92.62 109 VAL B CA 1
ATOM 2316 C C . VAL B 1 109 ? 5.738 -6.484 0.625 1 92.62 109 VAL B C 1
ATOM 2318 O O . VAL B 1 109 ? 5.801 -7.348 1.5 1 92.62 109 VAL B O 1
ATOM 2321 N N . ILE B 1 110 ? 4.684 -5.691 0.512 1 91.75 110 ILE B N 1
ATOM 2322 C CA . ILE B 1 110 ? 3.562 -5.723 1.442 1 91.75 110 ILE B CA 1
ATOM 2323 C C . ILE B 1 110 ? 2.84 -7.062 1.336 1 91.75 110 ILE B C 1
ATOM 2325 O O . ILE B 1 110 ? 2.461 -7.652 2.35 1 91.75 110 ILE B O 1
ATOM 2329 N N . GLU B 1 111 ? 2.656 -7.543 0.137 1 91.75 111 GLU B N 1
ATOM 2330 C CA . GLU B 1 111 ? 2 -8.828 -0.079 1 91.75 111 GLU B CA 1
ATOM 2331 C C . GLU B 1 111 ? 2.734 -9.953 0.646 1 91.75 111 GLU B C 1
ATOM 2333 O O . GLU B 1 111 ? 2.115 -10.922 1.086 1 91.75 111 GLU B O 1
ATOM 2338 N N . ARG B 1 112 ? 4.004 -9.773 0.862 1 91.5 112 ARG B N 1
ATOM 2339 C CA . ARG B 1 112 ? 4.836 -10.852 1.387 1 91.5 112 ARG B CA 1
ATOM 2340 C C . ARG B 1 112 ? 5.211 -10.594 2.842 1 91.5 112 ARG B C 1
ATOM 2342 O O . ARG B 1 112 ? 6.07 -11.289 3.398 1 91.5 112 ARG B O 1
ATOM 2349 N N . SER B 1 113 ? 4.598 -9.602 3.391 1 87.94 113 SER B N 1
ATOM 2350 C CA . SER B 1 113 ? 4.844 -9.297 4.797 1 87.94 113 SER B CA 1
ATOM 2351 C C . SER B 1 113 ? 4.562 -10.508 5.68 1 87.94 113 SER B C 1
ATOM 2353 O O . SER B 1 113 ? 3.588 -11.234 5.457 1 87.94 113 SER B O 1
ATOM 2355 N N . GLY B 1 114 ? 5.438 -10.742 6.715 1 85.25 114 GLY B N 1
ATOM 2356 C CA . GLY B 1 114 ? 5.246 -11.82 7.664 1 85.25 114 GLY B CA 1
ATOM 2357 C C . GLY B 1 114 ? 5.812 -13.141 7.188 1 85.25 114 GLY B C 1
ATOM 2358 O O . GLY B 1 114 ? 5.777 -14.141 7.914 1 85.25 114 GLY B O 1
ATOM 2359 N N . THR B 1 115 ? 6.316 -13.227 5.953 1 87.25 115 THR B N 1
ATOM 2360 C CA . THR B 1 115 ? 6.816 -14.477 5.398 1 87.25 115 THR B CA 1
ATOM 2361 C C . THR B 1 115 ? 8.281 -14.688 5.77 1 87.25 115 THR B C 1
ATOM 2363 O O . THR B 1 115 ? 8.734 -15.82 5.918 1 87.25 115 THR B O 1
ATOM 2366 N N . ASP B 1 116 ? 9.047 -13.617 5.824 1 91.94 116 ASP B N 1
ATOM 2367 C CA . ASP B 1 116 ? 10.484 -13.641 6.078 1 91.94 116 ASP B CA 1
ATOM 2368 C C . ASP B 1 116 ? 10.953 -12.336 6.707 1 91.94 116 ASP B C 1
ATOM 2370 O O . ASP B 1 116 ? 10.508 -11.258 6.312 1 91.94 116 ASP B O 1
ATOM 2374 N N . PRO B 1 117 ? 11.828 -12.398 7.645 1 93.75 117 PRO B N 1
ATOM 2375 C CA . PRO B 1 117 ? 12.344 -11.18 8.258 1 93.75 117 PRO B CA 1
ATOM 2376 C C . PRO B 1 117 ? 13.008 -10.242 7.254 1 93.75 117 PRO B C 1
ATOM 2378 O O . PRO B 1 117 ? 13 -9.023 7.438 1 93.75 117 PRO B O 1
ATOM 2381 N N . VAL B 1 118 ? 13.562 -10.789 6.207 1 94.44 118 VAL B N 1
ATOM 2382 C CA . VAL B 1 118 ? 14.211 -9.984 5.184 1 94.44 118 VAL B CA 1
ATOM 2383 C C . VAL B 1 118 ? 13.18 -9.102 4.484 1 94.44 118 VAL B C 1
ATOM 2385 O O . VAL B 1 118 ? 13.469 -7.949 4.148 1 94.44 118 VAL B O 1
ATOM 2388 N N . VAL B 1 119 ? 12.016 -9.586 4.312 1 94.31 119 VAL B N 1
ATOM 2389 C CA . VAL B 1 119 ? 10.945 -8.828 3.662 1 94.31 119 VAL B CA 1
ATOM 2390 C C . VAL B 1 119 ? 10.57 -7.625 4.52 1 94.31 119 VAL B C 1
ATOM 2392 O O . VAL B 1 119 ? 10.336 -6.531 3.996 1 94.31 119 VAL B O 1
ATOM 2395 N N . GLU B 1 120 ? 10.594 -7.801 5.836 1 93.62 120 GLU B N 1
ATOM 2396 C CA . GLU B 1 120 ? 10.305 -6.695 6.746 1 93.62 120 GLU B CA 1
ATOM 2397 C C . GLU B 1 120 ? 11.383 -5.621 6.672 1 93.62 120 GLU B C 1
ATOM 2399 O O . GLU B 1 120 ? 11.086 -4.426 6.676 1 93.62 120 GLU B O 1
ATOM 2404 N N . GLU B 1 121 ? 12.539 -6.082 6.57 1 94.62 121 GLU B N 1
ATOM 2405 C CA . GLU B 1 121 ? 13.656 -5.148 6.449 1 94.62 121 GLU B CA 1
ATOM 2406 C C . GLU B 1 121 ? 13.57 -4.348 5.152 1 94.62 121 GLU B C 1
ATOM 2408 O O . GLU B 1 121 ? 13.82 -3.141 5.145 1 94.62 121 GLU B O 1
ATOM 2413 N N . LEU B 1 122 ? 13.234 -5.02 4.047 1 95.06 122 LEU B N 1
ATOM 2414 C CA . LEU B 1 122 ? 13.117 -4.363 2.748 1 95.06 122 LEU B CA 1
ATOM 2415 C C . LEU B 1 122 ? 11.969 -3.355 2.75 1 95.06 122 LEU B C 1
ATOM 2417 O O . LEU B 1 122 ? 12.094 -2.266 2.189 1 95.06 122 LEU B O 1
ATOM 2421 N N . ARG B 1 123 ? 10.914 -3.781 3.371 1 94.19 123 ARG B N 1
ATOM 2422 C CA . ARG B 1 123 ? 9.758 -2.895 3.5 1 94.19 123 ARG B CA 1
ATOM 2423 C C . ARG B 1 123 ? 10.148 -1.598 4.207 1 94.19 123 ARG B C 1
ATOM 2425 O O . ARG B 1 123 ? 9.836 -0.507 3.725 1 94.19 123 ARG B O 1
ATOM 2432 N N . ARG B 1 124 ? 10.859 -1.725 5.309 1 93.31 124 ARG B N 1
ATOM 2433 C CA . ARG B 1 124 ? 11.305 -0.566 6.078 1 93.31 124 ARG B CA 1
ATOM 2434 C C . ARG B 1 124 ? 12.281 0.282 5.273 1 93.31 124 ARG B C 1
ATOM 2436 O O . ARG B 1 124 ? 12.188 1.511 5.262 1 93.31 124 ARG B O 1
ATOM 2443 N N . LEU B 1 125 ? 13.156 -0.381 4.617 1 95 125 LEU B N 1
ATOM 2444 C CA . LEU B 1 125 ? 14.164 0.317 3.826 1 95 125 LEU B CA 1
ATOM 2445 C C . LEU B 1 125 ? 13.508 1.144 2.725 1 95 125 LEU B C 1
ATOM 2447 O O . LEU B 1 125 ? 13.859 2.311 2.529 1 95 125 LEU B O 1
ATOM 2451 N N . LEU B 1 126 ? 12.609 0.547 2.027 1 94.12 126 LEU B N 1
ATOM 2452 C CA . LEU B 1 126 ? 11.914 1.229 0.937 1 94.12 126 LEU B CA 1
ATOM 2453 C C . LEU B 1 126 ? 11.148 2.439 1.452 1 94.12 126 LEU B C 1
ATOM 2455 O O . LEU B 1 126 ? 11.25 3.531 0.892 1 94.12 126 LEU B O 1
ATOM 2459 N N . TYR B 1 127 ? 10.445 2.271 2.531 1 93.44 127 TYR B N 1
ATOM 2460 C CA . TYR B 1 127 ? 9.633 3.352 3.09 1 93.44 127 TYR B CA 1
ATOM 2461 C C . TYR B 1 127 ? 10.516 4.477 3.615 1 93.44 127 TYR B C 1
ATOM 2463 O O . TYR B 1 127 ? 10.273 5.652 3.326 1 93.44 127 TYR B O 1
ATOM 2471 N N . ASP B 1 128 ? 11.539 4.109 4.387 1 94.38 128 ASP B N 1
ATOM 2472 C CA . ASP B 1 128 ? 12.43 5.105 4.973 1 94.38 128 ASP B CA 1
ATOM 2473 C C . ASP B 1 128 ? 13.141 5.914 3.891 1 94.38 128 ASP B C 1
ATOM 2475 O O . ASP B 1 128 ? 13.273 7.133 4.004 1 94.38 128 ASP B O 1
ATOM 2479 N N . THR B 1 129 ? 13.562 5.219 2.902 1 95.12 129 THR B N 1
ATOM 2480 C CA . THR B 1 129 ? 14.234 5.902 1.806 1 95.12 129 THR B CA 1
ATOM 2481 C C . THR B 1 129 ? 13.281 6.855 1.091 1 95.12 129 THR B C 1
ATOM 2483 O O . THR B 1 129 ? 13.633 8.008 0.822 1 95.12 129 THR B O 1
ATOM 2486 N N . GLY B 1 130 ? 12.094 6.418 0.837 1 93.94 130 GLY B N 1
ATOM 2487 C CA . GLY B 1 130 ? 11.125 7.215 0.1 1 93.94 130 GLY B CA 1
ATOM 2488 C C . GLY B 1 130 ? 10.648 8.43 0.867 1 93.94 130 GLY B C 1
ATOM 2489 O O . GLY B 1 130 ? 10.273 9.445 0.268 1 93.94 130 GLY B O 1
ATOM 2490 N N . THR B 1 131 ? 10.711 8.375 2.211 1 95.31 131 THR B N 1
ATOM 2491 C CA . THR B 1 131 ? 10.141 9.453 3.004 1 95.31 131 THR B CA 1
ATOM 2492 C C . THR B 1 131 ? 11.234 10.25 3.703 1 95.31 131 THR B C 1
ATOM 2494 O O . THR B 1 131 ? 10.945 11.109 4.543 1 95.31 131 THR B O 1
ATOM 2497 N N . ARG B 1 132 ? 12.438 10.016 3.391 1 94.69 132 ARG B N 1
ATOM 2498 C CA . ARG B 1 132 ? 13.578 10.578 4.113 1 94.69 132 ARG B CA 1
ATOM 2499 C C . ARG B 1 132 ? 13.547 12.102 4.082 1 94.69 132 ARG B C 1
ATOM 2501 O O . ARG B 1 132 ? 13.734 12.75 5.113 1 94.69 132 ARG B O 1
ATOM 2508 N N . MET B 1 133 ? 13.336 12.633 2.914 1 95.38 133 MET B N 1
ATOM 2509 C CA . MET B 1 133 ? 13.297 14.086 2.799 1 95.38 133 MET B CA 1
ATOM 2510 C C . MET B 1 133 ? 12.18 14.672 3.654 1 95.38 133 MET B C 1
ATOM 2512 O O . MET B 1 133 ? 12.391 15.656 4.363 1 95.38 133 MET B O 1
ATOM 2516 N N . LEU B 1 134 ? 11.016 14.102 3.562 1 97.5 134 LEU B N 1
ATOM 2517 C CA . LEU B 1 134 ? 9.875 14.57 4.344 1 97.5 134 LEU B CA 1
ATOM 2518 C C . LEU B 1 134 ? 10.172 14.508 5.836 1 97.5 134 LEU B C 1
ATOM 2520 O O . LEU B 1 134 ? 9.906 15.453 6.574 1 97.5 134 LEU B O 1
ATOM 2524 N N . ARG B 1 135 ? 10.742 13.43 6.242 1 97 135 ARG B N 1
ATOM 2525 C CA . ARG B 1 135 ? 11.07 13.242 7.648 1 97 135 ARG B CA 1
ATOM 2526 C C . ARG B 1 135 ? 12.07 14.297 8.125 1 97 135 ARG B C 1
ATOM 2528 O O . ARG B 1 135 ? 11.906 14.875 9.195 1 97 135 ARG B O 1
ATOM 2535 N N . THR B 1 136 ? 13.062 14.523 7.324 1 97 136 THR B N 1
ATOM 2536 C CA . THR B 1 136 ? 14.078 15.516 7.672 1 97 136 THR B CA 1
ATOM 2537 C C . THR B 1 136 ? 13.453 16.891 7.852 1 97 136 THR B C 1
ATOM 2539 O O . THR B 1 136 ? 13.734 17.578 8.836 1 97 136 THR B O 1
ATOM 2542 N N . VAL B 1 137 ? 12.609 17.25 6.922 1 97.88 137 VAL B N 1
ATOM 2543 C CA . VAL B 1 137 ? 11.938 18.547 6.984 1 97.88 137 VAL B CA 1
ATOM 2544 C C . VAL B 1 137 ? 11.078 18.625 8.242 1 97.88 137 VAL B C 1
ATOM 2546 O O . VAL B 1 137 ? 11.133 19.609 8.984 1 97.88 137 VAL B O 1
ATOM 2549 N N . LEU B 1 138 ? 10.336 17.594 8.531 1 97.69 138 LEU B N 1
ATOM 2550 C CA . LEU B 1 138 ? 9.43 17.594 9.672 1 97.69 138 LEU B CA 1
ATOM 2551 C C . LEU B 1 138 ? 10.211 17.625 10.984 1 97.69 138 LEU B C 1
ATOM 2553 O O . LEU B 1 138 ? 9.852 18.359 11.906 1 97.69 138 LEU B O 1
ATOM 2557 N N . GLU B 1 139 ? 11.266 16.875 11.086 1 97.06 139 GLU B N 1
ATOM 2558 C CA . GLU B 1 139 ? 12.07 16.828 12.297 1 97.06 139 GLU B CA 1
ATOM 2559 C C . GLU B 1 139 ? 12.75 18.156 12.57 1 97.06 139 GLU B C 1
ATOM 2561 O O . GLU B 1 139 ? 12.992 18.516 13.727 1 97.06 139 GLU B O 1
ATOM 2566 N N . THR B 1 140 ? 13.055 18.922 11.539 1 96.31 140 THR B N 1
ATOM 2567 C CA . THR B 1 140 ? 13.711 20.219 11.648 1 96.31 140 THR B CA 1
ATOM 2568 C C . THR B 1 140 ? 12.734 21.281 12.164 1 96.31 140 THR B C 1
ATOM 2570 O O . THR B 1 140 ? 13.125 22.188 12.898 1 96.31 140 THR B O 1
ATOM 2573 N N . HIS B 1 141 ? 11.453 21.156 11.836 1 96.62 141 HIS B N 1
ATOM 2574 C CA . HIS B 1 141 ? 10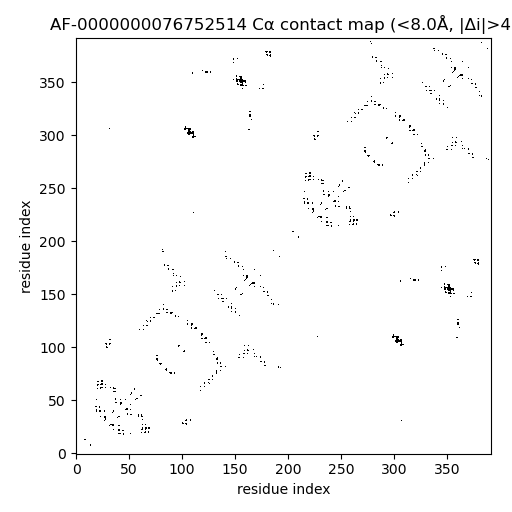.555 22.297 12.016 1 96.62 141 HIS B CA 1
ATOM 2575 C C . HIS B 1 141 ? 9.5 22 13.07 1 96.62 141 HIS B C 1
ATOM 2577 O O . HIS B 1 141 ? 8.859 22.906 13.594 1 96.62 141 HIS B O 1
ATOM 2583 N N . LEU B 1 142 ? 9.273 20.734 13.32 1 96.44 142 LEU B N 1
ATOM 2584 C CA . LEU B 1 142 ? 8.164 20.391 14.195 1 96.44 142 LEU B CA 1
ATOM 2585 C C . LEU B 1 142 ? 8.664 19.812 15.516 1 96.44 142 LEU B C 1
ATOM 2587 O O . LEU B 1 142 ? 9.805 19.359 15.609 1 96.44 142 LEU B O 1
ATOM 2591 N N . ASP B 1 143 ? 7.754 19.875 16.516 1 95.38 143 ASP B N 1
ATOM 2592 C CA . ASP B 1 143 ? 7.996 19.125 17.75 1 95.38 143 ASP B CA 1
ATOM 2593 C C . ASP B 1 143 ? 8.031 17.625 17.469 1 95.38 143 ASP B C 1
ATOM 2595 O O . ASP B 1 143 ? 7.305 17.125 16.594 1 95.38 143 ASP B O 1
ATOM 2599 N N . ALA B 1 144 ? 8.797 16.844 18.234 1 95.19 144 ALA B N 1
ATOM 2600 C CA . ALA B 1 144 ? 9 15.406 18.047 1 95.19 144 ALA B CA 1
ATOM 2601 C C . ALA B 1 144 ? 7.672 14.656 18.047 1 95.19 144 ALA B C 1
ATOM 2603 O O . ALA B 1 144 ? 7.488 13.719 17.266 1 95.19 144 ALA B O 1
ATOM 2604 N N . ARG B 1 145 ? 6.73 15.062 18.797 1 93.38 145 ARG B N 1
ATOM 2605 C CA . ARG B 1 145 ? 5.461 14.352 18.922 1 93.38 145 ARG B CA 1
ATOM 2606 C C . ARG B 1 145 ? 4.633 14.477 17.656 1 93.38 145 ARG B C 1
ATOM 2608 O O . ARG B 1 145 ? 3.715 13.688 17.422 1 93.38 145 ARG B O 1
ATOM 2615 N N . ASP B 1 146 ? 4.922 15.477 16.797 1 95.94 146 ASP B N 1
ATOM 2616 C CA . ASP B 1 146 ? 4.109 15.758 15.625 1 95.94 146 ASP B CA 1
ATOM 2617 C C . ASP B 1 146 ? 4.707 15.109 14.375 1 95.94 146 ASP B C 1
ATOM 2619 O O . ASP B 1 146 ? 4.035 14.977 13.352 1 95.94 146 ASP B O 1
ATOM 2623 N N . VAL B 1 147 ? 5.945 14.68 14.43 1 96.25 147 VAL B N 1
ATOM 2624 C CA . VAL B 1 147 ? 6.684 14.273 13.242 1 96.25 147 VAL B CA 1
ATOM 2625 C C . VAL B 1 147 ? 6.059 13.008 12.648 1 96.25 147 VAL B C 1
ATOM 2627 O O . VAL B 1 147 ? 5.625 13.008 11.5 1 96.25 147 VAL B O 1
ATOM 2630 N N . ASP B 1 148 ? 5.832 11.953 13.422 1 94.88 148 ASP B N 1
ATOM 2631 C CA . ASP B 1 148 ? 5.375 10.664 12.906 1 94.88 148 ASP B CA 1
ATOM 2632 C C . ASP B 1 148 ? 3.936 10.758 12.406 1 94.88 148 ASP B C 1
ATOM 2634 O O . ASP B 1 148 ? 3.625 10.305 11.305 1 94.88 148 ASP B O 1
ATOM 2638 N N . PRO B 1 149 ? 3.078 11.438 13.203 1 95.06 149 PRO B N 1
ATOM 2639 C CA . PRO B 1 149 ? 1.696 11.5 12.719 1 95.06 149 PRO B CA 1
ATOM 2640 C C . PRO B 1 149 ? 1.552 12.336 11.453 1 95.06 149 PRO B C 1
ATOM 2642 O O . PRO B 1 149 ? 0.795 11.969 10.547 1 95.06 149 PRO B O 1
ATOM 2645 N N . VAL B 1 150 ? 2.23 13.414 11.352 1 96.38 150 VAL B N 1
ATOM 2646 C CA . VAL B 1 150 ? 2.127 14.281 10.18 1 96.38 150 VAL B CA 1
ATOM 2647 C C . VAL B 1 150 ? 2.721 13.57 8.969 1 96.38 150 VAL B C 1
ATOM 2649 O O . VAL B 1 150 ? 2.162 13.633 7.867 1 96.38 150 VAL B O 1
ATOM 2652 N N . LEU B 1 151 ? 3.854 12.875 9.164 1 97.31 151 LEU B N 1
ATOM 2653 C CA . LEU B 1 151 ? 4.449 12.094 8.078 1 97.31 151 LEU B CA 1
ATOM 2654 C C . LEU B 1 151 ? 3.488 11.016 7.59 1 97.31 151 LEU B C 1
ATOM 2656 O O . LEU B 1 151 ? 3.318 10.836 6.383 1 97.31 151 LEU B O 1
ATOM 2660 N N . ALA B 1 152 ? 2.881 10.328 8.539 1 96.44 152 ALA B N 1
ATOM 2661 C CA . ALA B 1 152 ? 1.935 9.273 8.188 1 96.44 152 ALA B CA 1
ATOM 2662 C C . ALA B 1 152 ? 0.759 9.828 7.391 1 96.44 152 ALA B C 1
ATOM 2664 O O . ALA B 1 152 ? 0.342 9.242 6.395 1 96.44 152 ALA B O 1
ATOM 2665 N N . LEU B 1 153 ? 0.221 10.938 7.793 1 96.75 153 LEU B N 1
ATOM 2666 C CA . LEU B 1 153 ? -0.899 11.555 7.094 1 96.75 153 LEU B CA 1
ATOM 2667 C C . LEU B 1 153 ? -0.502 11.945 5.672 1 96.75 153 LEU B C 1
ATOM 2669 O O . LEU B 1 153 ? -1.198 11.602 4.715 1 96.75 153 LEU B O 1
ATOM 2673 N N . LEU B 1 154 ? 0.628 12.602 5.531 1 97.81 154 LEU B N 1
ATOM 2674 C CA . LEU B 1 154 ? 1.035 13.133 4.234 1 97.81 154 LEU B CA 1
ATOM 2675 C C . LEU B 1 154 ? 1.453 12.008 3.291 1 97.81 154 LEU B C 1
ATOM 2677 O O . LEU B 1 154 ? 0.935 11.906 2.178 1 97.81 154 LEU B O 1
ATOM 2681 N N . ALA B 1 155 ? 2.41 11.195 3.742 1 96.94 155 ALA B N 1
ATOM 2682 C CA . ALA B 1 155 ? 2.861 10.086 2.91 1 96.94 155 ALA B CA 1
ATOM 2683 C C . ALA B 1 155 ? 1.718 9.117 2.615 1 96.94 155 ALA B C 1
ATOM 2685 O O . ALA B 1 155 ? 1.558 8.664 1.479 1 96.94 155 ALA B O 1
ATOM 2686 N N . GLY B 1 156 ? 0.93 8.844 3.641 1 96.5 156 GLY B N 1
ATOM 2687 C CA . GLY B 1 156 ? -0.217 7.973 3.463 1 96.5 156 GLY B CA 1
ATOM 2688 C C . GLY B 1 156 ? -1.255 8.539 2.512 1 96.5 156 GLY B C 1
ATOM 2689 O O . GLY B 1 156 ? -1.816 7.805 1.691 1 96.5 156 GLY B O 1
ATOM 2690 N N . GLY B 1 157 ? -1.56 9.789 2.65 1 96.81 157 GLY B N 1
ATOM 2691 C CA . GLY B 1 157 ? -2.512 10.422 1.752 1 96.81 157 GLY B CA 1
ATOM 2692 C C . GLY B 1 157 ? -2.107 10.328 0.292 1 96.81 157 GLY B C 1
ATOM 2693 O O . GLY B 1 157 ? -2.945 10.062 -0.572 1 96.81 157 GLY B O 1
ATOM 2694 N N . ILE B 1 158 ? -0.864 10.523 0.023 1 96.44 158 ILE B N 1
ATOM 2695 C CA . ILE B 1 158 ? -0.362 10.461 -1.345 1 96.44 158 ILE B CA 1
ATOM 2696 C C . ILE B 1 158 ? -0.375 9.008 -1.827 1 96.44 158 ILE B C 1
ATOM 2698 O O . ILE B 1 158 ? -0.722 8.734 -2.979 1 96.44 158 ILE B O 1
ATOM 2702 N N . PHE B 1 159 ? 0.039 8.141 -0.969 1 93.62 159 PHE B N 1
ATOM 2703 C CA . PHE B 1 159 ? 0.017 6.727 -1.34 1 93.62 159 PHE B CA 1
ATOM 2704 C C . PHE B 1 159 ? -1.394 6.289 -1.716 1 93.62 159 PHE B C 1
ATOM 2706 O O . PHE B 1 159 ? -1.589 5.605 -2.723 1 93.62 159 PHE B O 1
ATOM 2713 N N . VAL B 1 160 ? -2.42 6.645 -0.911 1 92.56 160 VAL B N 1
ATOM 2714 C CA . VAL B 1 160 ? -3.809 6.301 -1.196 1 92.56 160 VAL B CA 1
ATOM 2715 C C . VAL B 1 160 ? -4.211 6.863 -2.559 1 92.56 160 VAL B C 1
ATOM 2717 O O . VAL B 1 160 ? -4.773 6.148 -3.391 1 92.56 160 VAL B O 1
ATOM 2720 N N . ARG B 1 161 ? -3.895 8.117 -2.812 1 91.88 161 ARG B N 1
ATOM 2721 C CA . ARG B 1 161 ? -4.254 8.781 -4.059 1 91.88 161 ARG B CA 1
ATOM 2722 C C . ARG B 1 161 ? -3.695 8.031 -5.262 1 91.88 161 ARG B C 1
ATOM 2724 O O . ARG B 1 161 ? -4.41 7.781 -6.234 1 91.88 161 ARG B O 1
ATOM 2731 N N . ILE B 1 162 ? -2.504 7.531 -5.16 1 92.31 162 ILE B N 1
ATOM 2732 C CA . ILE B 1 162 ? -1.817 6.98 -6.32 1 92.31 162 ILE B CA 1
ATOM 2733 C C . ILE B 1 162 ? -2.045 5.473 -6.387 1 92.31 162 ILE B C 1
ATOM 2735 O O . ILE B 1 162 ? -2.512 4.953 -7.402 1 92.31 162 ILE B O 1
ATOM 2739 N N . ALA B 1 163 ? -1.812 4.82 -5.27 1 89.06 163 ALA B N 1
ATOM 2740 C CA . ALA B 1 163 ? -1.786 3.361 -5.281 1 89.06 163 ALA B CA 1
ATOM 2741 C C . ALA B 1 163 ? -3.195 2.787 -5.164 1 89.06 163 ALA B C 1
ATOM 2743 O O . ALA B 1 163 ? -3.506 1.76 -5.773 1 89.06 163 ALA B O 1
ATOM 2744 N N . PHE B 1 164 ? -4.074 3.4 -4.438 1 87.88 164 PHE B N 1
ATOM 2745 C CA . PHE B 1 164 ? -5.402 2.836 -4.227 1 87.88 164 PHE B CA 1
ATOM 2746 C C . PHE B 1 164 ? -6.402 3.416 -5.223 1 87.88 164 PHE B C 1
ATOM 2748 O O . PHE B 1 164 ? -7.148 2.674 -5.863 1 87.88 164 PHE B O 1
ATOM 2755 N N . GLU B 1 165 ? -6.312 4.699 -5.395 1 87.44 165 GLU B N 1
ATOM 2756 C CA . GLU B 1 165 ? -7.293 5.324 -6.277 1 87.44 165 GLU B CA 1
ATOM 2757 C C . GLU B 1 165 ? -6.832 5.281 -7.734 1 87.44 165 GLU B C 1
ATOM 2759 O O . GLU B 1 165 ? -7.645 5.422 -8.648 1 87.44 165 GLU B O 1
ATOM 2764 N N . GLY B 1 166 ? -5.52 5.125 -7.918 1 87.44 166 GLY B N 1
ATOM 2765 C CA . GLY B 1 166 ? -4.988 5.109 -9.273 1 87.44 166 GLY B CA 1
ATOM 2766 C C . GLY B 1 166 ? -5.07 6.457 -9.961 1 87.44 166 GLY B C 1
ATOM 2767 O O . GLY B 1 166 ? -5.301 6.531 -11.172 1 87.44 166 GLY B O 1
ATOM 2768 N N . LEU B 1 167 ? -5 7.504 -9.148 1 88.31 167 LEU B N 1
ATOM 2769 C CA . LEU B 1 167 ? -5.121 8.852 -9.68 1 88.31 167 LEU B CA 1
ATOM 2770 C C . LEU B 1 167 ? -3.822 9.633 -9.5 1 88.31 167 LEU B C 1
ATOM 2772 O O . LEU B 1 167 ? -2.955 9.227 -8.719 1 88.31 167 LEU B O 1
ATOM 2776 N N . VAL B 1 168 ? -3.693 10.648 -10.227 1 91.38 168 VAL B N 1
ATOM 2777 C CA . VAL B 1 168 ? -2.529 11.523 -10.141 1 91.38 168 VAL B CA 1
ATOM 2778 C C . VAL B 1 168 ? -2.648 12.414 -8.906 1 91.38 168 VAL B C 1
ATOM 2780 O O . VAL B 1 168 ? -3.729 12.93 -8.602 1 91.38 168 VAL B O 1
ATOM 2783 N N . ALA B 1 169 ? -1.525 12.555 -8.203 1 95.12 169 ALA B N 1
ATOM 2784 C CA . ALA B 1 169 ? -1.458 13.57 -7.152 1 95.12 169 ALA B CA 1
ATOM 2785 C C . ALA B 1 169 ? -1.126 14.938 -7.738 1 95.12 169 ALA B C 1
ATOM 2787 O O . ALA B 1 169 ? 0.046 15.289 -7.898 1 95.12 169 ALA B O 1
ATOM 2788 N N . THR B 1 170 ? -2.135 15.719 -7.988 1 96.19 170 THR B N 1
ATOM 2789 C CA . THR B 1 170 ? -1.935 17.031 -8.602 1 96.19 170 THR B CA 1
ATOM 2790 C C . THR B 1 170 ? -1.245 17.984 -7.633 1 96.19 170 THR B C 1
ATOM 2792 O O . THR B 1 170 ? -1.291 17.781 -6.418 1 96.19 170 THR B O 1
ATOM 2795 N N . PRO B 1 171 ? -0.624 18.984 -8.188 1 97.12 171 PRO B N 1
ATOM 2796 C CA . PRO B 1 171 ? -0.021 19.984 -7.309 1 97.12 171 PRO B CA 1
ATOM 2797 C C . PRO B 1 171 ? -1.024 20.594 -6.328 1 97.12 171 PRO B C 1
ATOM 2799 O O . PRO B 1 171 ? -0.681 20.859 -5.176 1 97.12 171 PRO B O 1
ATOM 2802 N N . GLU B 1 172 ? -2.219 20.75 -6.77 1 96.69 172 GLU B N 1
ATOM 2803 C CA . GLU B 1 172 ? -3.256 21.328 -5.914 1 96.69 172 GLU B CA 1
ATOM 2804 C C . GLU B 1 172 ? -3.58 20.406 -4.742 1 96.69 172 GLU B C 1
ATOM 2806 O O . GLU B 1 172 ? -3.762 20.859 -3.615 1 96.69 172 GLU B O 1
ATOM 2811 N N . LEU B 1 173 ? -3.668 19.141 -5.031 1 95.94 173 LEU B N 1
ATOM 2812 C CA . LEU B 1 173 ? -3.938 18.172 -3.971 1 95.94 173 LEU B CA 1
ATOM 2813 C C . LEU B 1 173 ? -2.797 18.141 -2.959 1 95.94 173 LEU B C 1
ATOM 2815 O O . LEU B 1 173 ? -3.035 18.125 -1.749 1 95.94 173 LEU B O 1
ATOM 2819 N N . ILE B 1 174 ? -1.601 18.156 -3.475 1 98.06 174 ILE B N 1
ATOM 2820 C CA . ILE B 1 174 ? -0.425 18.094 -2.613 1 98.06 174 ILE B CA 1
ATOM 2821 C C . ILE B 1 174 ? -0.404 19.312 -1.688 1 98.06 174 ILE B C 1
ATOM 2823 O O . ILE B 1 174 ? -0.212 19.172 -0.477 1 98.06 174 ILE B O 1
ATOM 2827 N N . GLU B 1 175 ? -0.637 20.469 -2.229 1 97.75 175 GLU B N 1
ATOM 2828 C CA . GLU B 1 175 ? -0.679 21.688 -1.427 1 97.75 175 GLU B CA 1
ATOM 2829 C C . GLU B 1 175 ? -1.792 21.609 -0.384 1 97.75 175 GLU B C 1
ATOM 2831 O O . GLU B 1 175 ? -1.594 22 0.768 1 97.75 175 GLU B O 1
ATOM 2836 N N . ASP B 1 176 ? -2.852 21.141 -0.857 1 96.94 176 ASP B N 1
ATOM 2837 C CA . ASP B 1 176 ? -3.998 21.031 0.041 1 96.94 176 ASP B CA 1
ATOM 2838 C C . ASP B 1 176 ? -3.691 20.109 1.216 1 96.94 176 ASP B C 1
ATOM 2840 O O . ASP B 1 176 ? -3.986 20.438 2.367 1 96.94 176 ASP B O 1
ATOM 2844 N N . LEU B 1 177 ? -3.113 18.938 0.959 1 97.06 177 LEU B N 1
ATOM 2845 C CA . LEU B 1 177 ? -2.785 17.984 2.016 1 97.06 177 LEU B CA 1
ATOM 2846 C C . LEU B 1 177 ? -1.778 18.578 2.992 1 97.06 177 LEU B C 1
ATOM 2848 O O . LEU B 1 177 ? -1.876 18.359 4.203 1 97.06 177 LEU B O 1
ATOM 2852 N N . VAL B 1 178 ? -0.845 19.344 2.461 1 97.81 178 VAL B N 1
ATOM 2853 C CA . VAL B 1 178 ? 0.158 19.969 3.318 1 97.81 178 VAL B CA 1
ATOM 2854 C C . VAL B 1 178 ? -0.515 20.969 4.258 1 97.81 178 VAL B C 1
ATOM 2856 O O . VAL B 1 178 ? -0.265 20.953 5.465 1 97.81 178 VAL B O 1
ATOM 2859 N N . VAL B 1 179 ? -1.366 21.828 3.732 1 96 179 VAL B N 1
ATOM 2860 C CA . VAL B 1 179 ? -2.076 22.812 4.535 1 96 179 VAL B CA 1
ATOM 2861 C C . VAL B 1 179 ? -2.895 22.109 5.617 1 96 179 VAL B C 1
ATOM 2863 O O . VAL B 1 179 ? -2.85 22.5 6.785 1 96 179 VAL B O 1
ATOM 2866 N N . ARG B 1 180 ? -3.564 21.078 5.281 1 95.19 180 ARG B N 1
ATOM 2867 C CA . ARG B 1 180 ? -4.422 20.359 6.219 1 95.19 180 ARG B CA 1
ATOM 2868 C C . ARG B 1 180 ? -3.602 19.688 7.312 1 95.19 180 ARG B C 1
ATOM 2870 O O . ARG B 1 180 ? -3.955 19.75 8.492 1 95.19 180 ARG B O 1
ATOM 2877 N N . ALA B 1 181 ? -2.523 19 6.883 1 95.38 181 ALA B N 1
ATOM 2878 C CA . ALA B 1 181 ? -1.697 18.281 7.855 1 95.38 181 ALA B CA 1
ATOM 2879 C C . ALA B 1 181 ? -1.062 19.25 8.852 1 95.38 181 ALA B C 1
ATOM 2881 O O . ALA B 1 181 ? -0.892 18.922 10.023 1 95.38 181 ALA B O 1
ATOM 2882 N N . LEU B 1 182 ? -0.769 20.5 8.398 1 94.94 182 LEU B N 1
ATOM 2883 C CA . LEU B 1 182 ? -0.078 21.469 9.25 1 94.94 182 LEU B CA 1
ATOM 2884 C C . LEU B 1 182 ? -1.07 22.25 10.109 1 94.94 182 LEU B C 1
ATOM 2886 O O . LEU B 1 182 ? -0.679 22.906 11.078 1 94.94 182 LEU B O 1
ATOM 2890 N N . ALA B 1 183 ? -2.297 22.188 9.789 1 91.88 183 ALA B N 1
ATOM 2891 C CA . ALA B 1 183 ? -3.316 22.906 10.539 1 91.88 183 ALA B CA 1
ATOM 2892 C C . ALA B 1 183 ? -3.363 22.438 11.992 1 91.88 183 ALA B C 1
ATOM 2894 O O . ALA B 1 183 ? -3.807 23.172 12.875 1 91.88 183 ALA B O 1
ATOM 2895 N N . SER B 1 184 ? -2.947 21.281 12.25 1 84.19 184 SER B N 1
ATOM 2896 C CA . SER B 1 184 ? -3.029 20.703 13.586 1 84.19 184 SER B CA 1
ATOM 2897 C C . SER B 1 184 ? -1.752 20.969 14.383 1 84.19 184 SER B C 1
ATOM 2899 O O . SER B 1 184 ? -1.654 20.594 15.547 1 84.19 184 SER B O 1
ATOM 2901 N N . VAL B 1 185 ? -0.774 21.562 13.75 1 88.5 185 VAL B N 1
ATOM 2902 C CA . VAL B 1 185 ? 0.541 21.703 14.359 1 88.5 185 VAL B CA 1
ATOM 2903 C C . VAL B 1 185 ? 0.709 23.125 14.898 1 88.5 185 VAL B C 1
ATOM 2905 O O . VAL B 1 185 ? 0.275 24.094 14.258 1 88.5 185 VAL B O 1
ATOM 2908 N N . GLN B 1 186 ? 1.073 23.234 16.172 1 78.31 186 GLN B N 1
ATOM 2909 C CA . GLN B 1 186 ? 1.462 24.547 16.688 1 78.31 186 GLN B CA 1
ATOM 2910 C C . GLN B 1 186 ? 2.855 24.938 16.203 1 78.31 186 GLN B C 1
ATOM 2912 O O . GLN B 1 186 ? 3.842 24.266 16.547 1 78.31 186 GLN B O 1
ATOM 2917 N N . LEU B 1 187 ? 2.859 25.797 15.281 1 71.44 187 LEU B N 1
ATOM 2918 C CA . LEU B 1 187 ? 4.137 26.219 14.719 1 71.44 187 LEU B CA 1
ATOM 2919 C C . LEU B 1 187 ? 4.711 27.406 15.5 1 71.44 187 LEU B C 1
ATOM 2921 O O . LEU B 1 187 ? 3.959 28.219 16.031 1 71.44 187 LEU B O 1
ATOM 2925 N N . PRO B 1 188 ? 5.98 27.234 15.852 1 62.28 188 PRO B N 1
ATOM 2926 C CA . PRO B 1 188 ? 6.566 28.391 16.531 1 62.28 188 PRO B CA 1
ATOM 2927 C C . PRO B 1 188 ? 6.336 29.703 15.781 1 62.28 188 PRO B C 1
ATOM 2929 O O . PRO B 1 188 ? 6.184 29.703 14.555 1 62.28 188 PRO B O 1
ATOM 2932 N N . ALA B 1 189 ? 5.824 30.75 16.422 1 57.53 189 ALA B N 1
ATOM 2933 C CA . ALA B 1 189 ? 5.496 32.094 15.922 1 57.53 189 ALA B CA 1
ATOM 2934 C C . ALA B 1 189 ? 6.285 32.406 14.656 1 57.53 189 ALA B C 1
ATOM 2936 O O . ALA B 1 189 ? 5.773 33.062 13.742 1 57.53 189 ALA B O 1
ATOM 2937 N N . GLY B 1 190 ? 7.551 32.281 14.438 1 50.31 190 GLY B N 1
ATOM 2938 C CA . GLY B 1 190 ? 8.383 32.75 13.336 1 50.31 190 GLY B CA 1
ATOM 2939 C C . GLY B 1 190 ? 8.305 31.844 12.109 1 50.31 190 GLY B C 1
ATOM 2940 O O . GLY B 1 190 ? 8.945 32.125 11.094 1 50.31 190 GLY B O 1
ATOM 2941 N N . SER B 1 191 ? 7.699 30.797 12.211 1 52.38 191 SER B N 1
ATOM 2942 C CA . SER B 1 191 ? 7.809 29.828 11.133 1 52.38 191 SER B CA 1
ATOM 2943 C C . SER B 1 191 ? 6.816 30.109 10.016 1 52.38 191 SER B C 1
ATOM 2945 O O . SER B 1 191 ? 6.82 29.453 8.984 1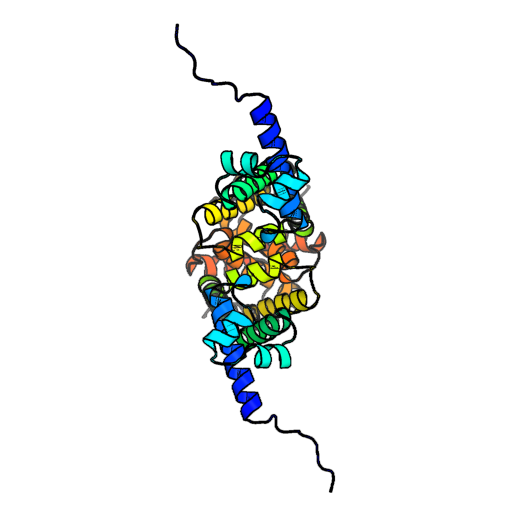 52.38 191 SER B O 1
ATOM 2947 N N . ASP B 1 192 ? 5.738 30.891 10.281 1 47.22 192 ASP B N 1
ATOM 2948 C CA . ASP B 1 192 ? 4.84 31.297 9.203 1 47.22 192 ASP B CA 1
ATOM 2949 C C . ASP B 1 192 ? 5.512 32.281 8.266 1 47.22 192 ASP B C 1
ATOM 2951 O O . ASP B 1 192 ? 5.902 33.375 8.688 1 47.22 192 ASP B O 1
ATOM 2955 N N . GLY B 1 193 ? 6.371 32.062 7.492 1 42.16 193 GLY B N 1
ATOM 2956 C CA . GLY B 1 193 ? 6.922 33 6.535 1 42.16 193 GLY B CA 1
ATOM 2957 C C . GLY B 1 193 ? 5.891 33.969 5.992 1 42.16 193 GLY B C 1
ATOM 2958 O O . GLY B 1 193 ? 5.355 33.781 4.902 1 42.16 193 GLY B O 1
ATOM 2959 N N . GLN B 1 194 ? 4.941 34.438 6.738 1 37.88 194 GLN B N 1
ATOM 2960 C CA . GLN B 1 194 ? 4.301 35.625 6.133 1 37.88 194 GLN B CA 1
ATOM 2961 C C . GLN B 1 194 ? 5.34 36.625 5.645 1 37.88 194 GLN B C 1
ATOM 2963 O O . GLN B 1 194 ? 6.223 37.031 6.402 1 37.88 194 GLN B O 1
ATOM 2968 N N . ALA B 1 195 ? 5.664 36.719 4.316 1 38.91 195 ALA B N 1
ATOM 2969 C CA . ALA B 1 195 ? 6.227 37.906 3.664 1 38.91 195 ALA B CA 1
ATOM 2970 C C . ALA B 1 195 ? 5.629 39.188 4.238 1 38.91 195 ALA B C 1
ATOM 2972 O O . ALA B 1 195 ? 4.418 39.406 4.16 1 38.91 195 ALA B O 1
ATOM 2973 N N . SER B 1 196 ? 6.105 39.625 5.316 1 31.67 196 SER B N 1
ATOM 2974 C CA . SER B 1 196 ? 6.004 41.094 5.277 1 31.67 196 SER B CA 1
ATOM 2975 C C . SER B 1 196 ? 6.656 41.656 4.02 1 31.67 196 SER B C 1
ATOM 2977 O O . SER B 1 196 ? 7.699 41.156 3.584 1 31.67 196 SER B O 1
#

Nearest PDB structures (foldseek):
  2fq4-assembly1_A-2  TM=7.553E-01  e=7.749E-07  Bacillus cereus ATCC 14579
  2id3-assembly1_A  TM=8.217E-01  e=6.078E-06  Streptomyces coelicolor
  2jk3-assembly1_A  TM=6.000E-01  e=7.777E-04  Bacillus cereus
  3bjb-assembly3_F  TM=6.259E-01  e=2.333E-03  Rhodococcus jostii RHA1
  3frq-assembly1_B  TM=4.809E-01  e=2.005E-02  Escherichia coli

pLDDT: mean 89.56, std 14.56, range [25.36, 98.44]

InterPro domains:
  IPR001647 DNA-binding HTH domain, TetR-type [PF00440] (22-64)
  IPR001647 DNA-binding HTH domain, TetR-type [PR00455] (20-33)
  IPR001647 DNA-binding HTH domain, TetR-type [PR00455] (41-64)
  IPR001647 DNA-binding HTH domain, TetR-type [PS50977] (14-74)
  IPR009057 Homedomain-like superfamily [SSF46689] (10-74)
  IPR011075 Tetracyclin repressor-like, C-terminal domain [PF16859] (79-178)
  IPR036271 Tetracyclin repressor-like, C-terminal domain superfamily [SSF48498] (80-184)
  IPR050109 HTH-type, TetR-like transcriptional regulator [PTHR30055] (10-184)

Solvent-accessible surface area (backbone atoms only — not comparable to full-atom values): 21490 Å² total; per-residue (Å²): 135,80,79,72,75,74,74,74,74,53,66,68,57,49,50,49,49,50,45,43,32,50,41,30,29,52,32,28,55,75,63,21,70,85,51,48,37,60,64,54,32,17,62,74,53,71,48,53,51,68,60,45,43,74,78,32,80,42,58,61,51,46,49,51,48,8,51,50,50,54,55,70,68,58,82,73,80,77,79,80,82,48,67,68,64,34,45,42,52,36,49,50,53,39,48,52,49,40,73,72,33,47,39,26,46,50,12,42,38,35,37,41,54,90,74,44,74,64,38,52,51,50,38,40,49,54,51,50,59,63,40,41,55,46,48,52,54,35,61,72,69,42,60,78,87,50,32,62,61,43,47,26,24,51,57,12,21,51,45,35,39,38,62,48,66,66,40,82,82,44,72,67,53,46,48,48,50,50,55,31,56,49,51,52,51,88,63,62,85,80,68,63,75,67,80,122,133,79,80,71,72,78,69,73,74,53,66,67,58,49,51,50,50,50,47,42,33,51,41,29,30,54,33,29,56,74,64,22,71,86,52,47,37,61,64,55,34,18,62,75,50,71,48,53,52,68,61,45,44,74,78,32,81,42,57,63,52,47,49,51,48,10,51,50,49,54,56,69,66,59,80,75,78,75,78,81,80,48,69,68,62,34,46,44,52,34,48,52,51,39,48,52,46,39,72,74,34,45,40,26,48,49,11,42,38,34,37,42,53,91,74,44,72,67,38,52,51,49,37,40,49,54,50,50,58,62,40,42,56,46,49,52,54,35,60,75,70,43,60,78,87,49,31,64,60,43,48,27,26,52,57,12,22,49,45,35,38,38,62,49,66,68,39,83,81,45,72,67,54,47,48,49,51,50,54,31,55,49,49,53,51,87,64,63,84,81,69,63,75,68,81,122

Secondary structure (DSSP, 8-state):
----------HHHHHHHHHHHHHHHHHHHHH-GGG--HHHHHHHHT--HHHHHHH-SSHHHHHHHHHHHHHHT---PPP-S-HHHHHHHHHHHHHHHIIIIIHHHHHHHHHTTTS-HHHHHHHHHHHHHHHHHHHHHHHHHS-HHHHHHHHHHHHHHHHIIIIIT-----HHHHHHHHHHHHTTS---GGGS----/----------HHHHHHHHHHHHHHHHHHHHH-GGG--HHHHHHHHT--HHHHHHH-SSHHHHHHHHHHHHHHT---PPP-S-HHHHHHHHHHHHHHHIIIIIHHHHHHHHHTTTS-HHHHHHHHHHHHHHHHHHHHHHHHHS-HHHHHHHHHHHHHHHHIIIIIT-----HHHHHHHHHHHHTTS---GGGS----